Protein AF-A0A662VZ75-F1 (afdb_monomer)

Mean predicted aligned error: 16.81 Å

Radius of gyration: 28.25 Å; Cα contacts (8 Å, |Δi|>4): 473; chains: 1; bounding box: 71×56×82 Å

pLDDT: mean 74.93, std 18.88, range [24.2, 96.19]

Structure (mmCIF, N/CA/C/O backbone):
data_AF-A0A662VZ75-F1
#
_entry.id   AF-A0A662VZ75-F1
#
loop_
_atom_site.group_PDB
_atom_site.id
_atom_site.type_symbol
_atom_site.label_atom_id
_atom_site.label_alt_id
_atom_site.label_comp_id
_atom_site.label_asym_id
_atom_site.label_entity_id
_atom_site.label_seq_id
_atom_site.pdbx_PDB_ins_code
_atom_site.Cartn_x
_atom_site.Cartn_y
_atom_site.Cartn_z
_atom_site.occupancy
_atom_site.B_iso_or_equiv
_atom_site.auth_seq_id
_atom_site.auth_comp_id
_atom_site.auth_asym_id
_atom_site.auth_atom_id
_atom_site.pdbx_PDB_model_num
ATOM 1 N N . MET A 1 1 ? 44.160 2.752 1.889 1.00 27.84 1 MET A N 1
ATOM 2 C CA . MET A 1 1 ? 43.952 3.986 2.675 1.00 27.84 1 MET A CA 1
ATOM 3 C C . MET A 1 1 ? 42.462 4.138 2.905 1.00 27.84 1 MET A C 1
ATOM 5 O O . MET A 1 1 ? 41.702 4.113 1.947 1.00 27.84 1 MET A O 1
ATOM 9 N N . THR A 1 2 ? 42.053 4.098 4.168 1.00 26.00 2 THR A N 1
ATOM 10 C CA . THR A 1 2 ? 40.665 3.981 4.633 1.00 26.00 2 THR A CA 1
ATOM 11 C C . THR A 1 2 ? 39.880 5.283 4.498 1.00 26.00 2 THR A C 1
ATOM 13 O O . THR A 1 2 ? 40.421 6.371 4.646 1.00 26.00 2 THR A O 1
ATOM 16 N N . SER A 1 3 ? 38.581 5.130 4.251 1.00 36.84 3 SER A N 1
ATOM 17 C CA . SER A 1 3 ? 37.554 6.127 3.939 1.00 36.84 3 SER A CA 1
ATOM 18 C C . SER A 1 3 ? 37.202 7.123 5.062 1.00 36.84 3 SER A C 1
ATOM 20 O O . SER A 1 3 ? 36.022 7.410 5.257 1.00 36.84 3 SER A O 1
ATOM 22 N N . TYR A 1 4 ? 38.173 7.616 5.831 1.00 29.53 4 TYR A N 1
ATOM 23 C CA . TYR A 1 4 ? 37.912 8.528 6.954 1.00 29.53 4 TYR A CA 1
ATOM 24 C C . TYR A 1 4 ? 38.164 10.005 6.609 1.00 29.53 4 TYR A C 1
ATOM 26 O O . TYR A 1 4 ? 37.361 10.849 7.002 1.00 29.53 4 TYR A O 1
ATOM 34 N N . ASP A 1 5 ? 39.157 10.318 5.772 1.00 33.12 5 ASP A N 1
ATOM 35 C CA . ASP A 1 5 ? 39.484 11.712 5.415 1.00 33.12 5 ASP A CA 1
ATOM 36 C C . ASP A 1 5 ? 38.418 12.361 4.510 1.00 33.12 5 ASP A C 1
ATOM 38 O O . ASP A 1 5 ? 38.019 13.503 4.728 1.00 33.12 5 ASP A O 1
ATOM 42 N N . ALA A 1 6 ? 37.831 11.592 3.583 1.00 40.81 6 ALA A N 1
ATOM 43 C CA . ALA A 1 6 ? 36.733 12.058 2.723 1.00 40.81 6 ALA A CA 1
ATOM 44 C C . ALA A 1 6 ? 35.430 12.351 3.502 1.00 40.81 6 ALA A C 1
ATOM 46 O O . ALA A 1 6 ? 34.594 13.146 3.070 1.00 40.81 6 ALA A O 1
ATOM 47 N N . LEU A 1 7 ? 35.248 11.720 4.669 1.00 36.12 7 LEU A N 1
ATOM 48 C CA . LEU A 1 7 ? 34.124 11.970 5.578 1.00 36.12 7 LEU A CA 1
ATOM 49 C C . LEU A 1 7 ? 34.374 13.211 6.451 1.00 36.12 7 LEU A C 1
ATOM 51 O O . LEU A 1 7 ? 33.444 13.980 6.698 1.00 36.12 7 LEU A O 1
ATOM 55 N N . PHE A 1 8 ? 35.627 13.461 6.843 1.00 35.97 8 PHE A N 1
ATOM 56 C CA . PHE A 1 8 ? 36.018 14.642 7.620 1.00 35.97 8 PHE A CA 1
ATOM 57 C C . PHE A 1 8 ? 35.907 15.942 6.800 1.00 35.97 8 PHE A C 1
ATOM 59 O O . PHE A 1 8 ? 35.371 16.940 7.286 1.00 35.97 8 PHE A O 1
ATOM 66 N N . GLU A 1 9 ? 36.255 15.905 5.508 1.00 45.62 9 GLU A N 1
ATOM 67 C CA . GLU A 1 9 ? 36.020 17.013 4.562 1.00 45.62 9 GLU A CA 1
ATOM 68 C C . GLU A 1 9 ? 34.526 17.357 4.392 1.00 45.62 9 GLU A C 1
ATOM 70 O O . GLU A 1 9 ? 34.160 18.505 4.112 1.00 45.62 9 GLU A O 1
ATOM 75 N N . THR A 1 10 ? 33.634 16.384 4.628 1.00 53.12 10 THR A N 1
ATOM 76 C CA . THR A 1 10 ? 32.178 16.594 4.563 1.00 53.12 10 THR A CA 1
ATOM 77 C C . THR A 1 10 ? 31.684 17.472 5.721 1.00 53.12 10 THR A C 1
ATOM 79 O O . THR A 1 10 ? 30.725 18.224 5.549 1.00 53.12 10 THR A O 1
ATOM 82 N N . CYS A 1 11 ? 32.347 17.423 6.884 1.00 55.50 11 CYS A N 1
ATOM 83 C CA . CYS A 1 11 ? 32.034 18.265 8.040 1.00 55.50 11 CYS A CA 1
ATOM 84 C C . CYS A 1 11 ? 32.555 19.698 7.872 1.00 55.50 11 CYS A C 1
ATOM 86 O O . CYS A 1 11 ? 31.817 20.634 8.168 1.00 55.50 11 CYS A O 1
ATOM 88 N N . GLU A 1 12 ? 33.759 19.901 7.336 1.00 61.22 12 GLU A N 1
ATOM 89 C CA . GLU A 1 12 ? 34.323 21.247 7.133 1.00 61.22 12 GLU A CA 1
ATOM 90 C C . GLU A 1 12 ? 33.555 22.053 6.076 1.00 61.22 12 GLU A C 1
ATOM 92 O O . GLU A 1 12 ? 33.179 23.205 6.302 1.00 61.22 12 GLU A O 1
ATOM 97 N N . GLY A 1 13 ? 33.200 21.427 4.948 1.00 60.91 13 GLY A N 1
ATOM 98 C CA . GLY A 1 13 ? 32.391 22.081 3.915 1.00 60.91 13 GLY A CA 1
ATOM 99 C C . GLY A 1 13 ? 30.970 22.433 4.372 1.00 60.91 13 GLY A C 1
ATOM 100 O O . GLY A 1 13 ? 30.362 23.365 3.844 1.00 60.91 13 GLY A O 1
ATOM 101 N N . LEU A 1 14 ? 30.446 21.694 5.349 1.00 65.31 14 LEU A N 1
ATOM 102 C CA . LEU A 1 14 ? 29.159 21.945 5.987 1.00 65.31 14 LEU A CA 1
ATOM 103 C C . LEU A 1 14 ? 29.264 23.065 7.026 1.00 65.31 14 LEU A C 1
ATOM 105 O O . LEU A 1 14 ? 28.405 23.942 7.0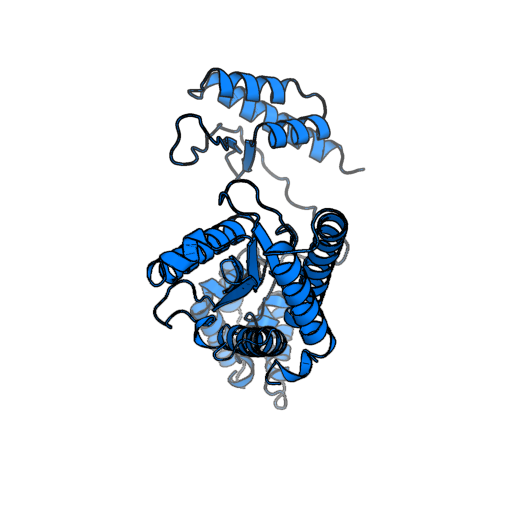65 1.00 65.31 14 LEU A O 1
ATOM 109 N N . LYS A 1 15 ? 30.336 23.069 7.828 1.00 71.56 15 LYS A N 1
ATOM 110 C CA . LYS A 1 15 ? 30.645 24.140 8.781 1.00 71.56 15 LYS A CA 1
ATOM 111 C C . LYS A 1 15 ? 30.848 25.475 8.066 1.00 71.56 15 LYS A C 1
ATOM 113 O O . LYS A 1 15 ? 30.330 26.480 8.532 1.00 71.56 15 LYS A O 1
ATOM 118 N N . ALA A 1 16 ? 31.503 25.488 6.906 1.00 69.31 16 ALA A N 1
ATOM 119 C CA . ALA A 1 16 ? 31.630 26.686 6.077 1.00 69.31 16 ALA A CA 1
ATOM 120 C C . ALA A 1 16 ? 30.265 27.227 5.610 1.00 69.31 16 ALA A C 1
ATOM 122 O O . ALA A 1 16 ? 30.004 28.416 5.742 1.00 69.31 16 ALA A O 1
ATOM 123 N N . ALA A 1 17 ? 29.361 26.356 5.145 1.00 64.94 17 ALA A N 1
ATOM 124 C CA . ALA A 1 17 ? 28.009 26.762 4.750 1.00 64.94 17 ALA A CA 1
ATOM 125 C C . ALA A 1 17 ? 27.164 27.249 5.942 1.00 64.94 17 ALA A C 1
ATOM 127 O O . ALA A 1 17 ? 26.366 28.170 5.811 1.00 64.94 17 ALA A O 1
ATOM 128 N N . LEU A 1 18 ? 27.340 26.649 7.121 1.00 71.31 18 LEU A N 1
ATOM 129 C CA . LEU A 1 18 ? 26.683 27.092 8.351 1.00 71.31 18 LEU A CA 1
ATOM 130 C C . LEU A 1 18 ? 27.223 28.444 8.848 1.00 71.31 18 LEU A C 1
ATOM 132 O O . LEU A 1 18 ? 26.434 29.260 9.317 1.00 71.31 18 LEU A O 1
ATOM 136 N N . LYS A 1 19 ? 28.530 28.704 8.707 1.00 78.75 19 LYS A N 1
ATOM 137 C CA . LYS A 1 19 ? 29.142 30.018 8.979 1.00 78.75 19 LYS A CA 1
ATOM 138 C C . LYS A 1 19 ? 28.627 31.086 8.014 1.00 78.75 19 LYS A C 1
ATOM 140 O O . LYS A 1 19 ? 28.168 32.126 8.470 1.00 78.75 19 LYS A O 1
ATOM 145 N N . ASP A 1 20 ? 28.579 30.781 6.718 1.00 70.94 20 ASP A N 1
ATOM 146 C CA . ASP A 1 20 ? 27.997 31.668 5.701 1.00 70.94 20 ASP A CA 1
ATOM 147 C C . ASP A 1 20 ? 26.536 32.024 6.026 1.00 70.94 20 ASP A C 1
ATOM 149 O O . ASP A 1 20 ? 26.138 33.182 5.952 1.00 70.94 20 ASP A O 1
ATOM 153 N N . LEU A 1 21 ? 25.740 31.057 6.495 1.00 65.25 21 LEU A N 1
ATOM 154 C CA . LEU A 1 21 ? 24.370 31.315 6.947 1.00 65.25 21 LEU A CA 1
ATOM 155 C C . LEU A 1 21 ? 24.299 32.217 8.188 1.00 65.25 21 LEU A C 1
ATOM 157 O O . LEU A 1 21 ? 23.382 33.028 8.283 1.00 65.25 21 LEU A O 1
ATOM 161 N N . LEU A 1 22 ? 25.230 32.098 9.139 1.00 72.75 22 LEU A N 1
ATOM 162 C CA . LEU A 1 22 ? 25.281 32.984 10.310 1.00 72.75 22 LEU A CA 1
ATOM 163 C C . LEU A 1 22 ? 25.617 34.433 9.947 1.00 72.75 22 LEU A C 1
ATOM 165 O O . LEU A 1 22 ? 25.149 35.348 10.636 1.00 72.75 22 LEU A O 1
ATOM 169 N N . GLU A 1 23 ? 26.432 34.616 8.912 1.00 72.38 23 GLU A N 1
ATOM 170 C CA . GLU A 1 23 ? 26.937 35.912 8.456 1.00 72.38 23 GLU A CA 1
ATOM 171 C C . GLU A 1 23 ? 25.973 36.597 7.479 1.00 72.38 23 GLU A C 1
ATOM 173 O O . GLU A 1 23 ? 25.743 37.799 7.595 1.00 72.38 23 GLU A O 1
ATOM 178 N N . ASN A 1 24 ? 25.370 35.837 6.559 1.00 63.44 24 ASN A N 1
ATOM 179 C CA . ASN A 1 24 ? 24.689 36.388 5.384 1.00 63.44 24 ASN A CA 1
ATOM 180 C C . ASN A 1 24 ? 23.174 36.129 5.332 1.00 63.44 24 ASN A C 1
ATOM 182 O O . ASN A 1 24 ? 22.494 36.711 4.484 1.00 63.44 24 ASN A O 1
ATOM 186 N N . ALA A 1 25 ? 22.615 35.279 6.203 1.00 62.94 25 ALA A N 1
ATOM 187 C CA . ALA A 1 25 ? 21.174 35.028 6.243 1.00 62.94 25 ALA A CA 1
ATOM 188 C C . ALA A 1 25 ? 20.475 35.790 7.382 1.00 62.94 25 ALA A C 1
ATOM 190 O O . ALA A 1 25 ? 20.987 35.912 8.496 1.00 62.94 25 ALA A O 1
ATOM 191 N N . ASP A 1 26 ? 19.251 36.249 7.114 1.00 62.91 26 ASP A N 1
ATOM 192 C CA . ASP A 1 26 ? 18.365 36.803 8.138 1.00 62.91 26 ASP A CA 1
ATOM 193 C C . ASP A 1 26 ? 17.798 35.662 9.003 1.00 62.91 26 ASP A C 1
ATOM 195 O O . ASP A 1 26 ? 16.897 34.921 8.594 1.00 62.91 26 ASP A O 1
ATOM 199 N N . LEU A 1 27 ? 18.412 35.462 10.172 1.00 66.06 27 LEU A N 1
ATOM 200 C CA . LEU A 1 27 ? 18.136 34.368 11.103 1.00 66.06 27 LEU A CA 1
ATOM 201 C C . LEU A 1 27 ? 17.511 34.886 12.396 1.00 66.06 27 LEU A C 1
ATOM 203 O O . LEU A 1 27 ? 18.007 35.827 13.019 1.00 66.06 27 LEU A O 1
ATOM 207 N N . THR A 1 28 ? 16.505 34.173 12.904 1.00 70.81 28 THR A N 1
ATOM 208 C CA . THR A 1 28 ? 16.002 34.418 14.260 1.00 70.81 28 THR A CA 1
ATOM 209 C C . THR A 1 28 ? 17.059 34.049 15.308 1.00 70.81 28 THR A C 1
ATOM 211 O O . THR A 1 28 ? 17.906 33.179 15.085 1.00 70.81 28 THR A O 1
ATOM 214 N N . LYS A 1 29 ? 16.973 34.631 16.515 1.00 73.88 29 LYS A N 1
ATOM 215 C CA . LYS A 1 29 ? 17.855 34.272 17.652 1.00 73.88 29 LYS A CA 1
ATOM 216 C C . LYS A 1 29 ? 17.863 32.759 17.936 1.00 73.88 29 LYS A C 1
ATOM 218 O O . LYS A 1 29 ? 18.899 32.188 18.259 1.00 73.88 29 LYS A O 1
ATOM 223 N N . SER A 1 30 ? 16.706 32.112 17.778 1.00 74.56 30 SER A N 1
ATOM 224 C CA . SER A 1 30 ? 16.506 30.662 17.929 1.00 74.56 30 SER A CA 1
ATOM 225 C C . SER A 1 30 ? 17.270 29.861 16.868 1.00 74.56 30 SER A C 1
ATOM 227 O O . SER A 1 30 ? 17.874 28.838 17.185 1.00 74.56 30 SER A O 1
ATOM 229 N N . GLN A 1 31 ? 17.272 30.314 15.612 1.00 67.06 31 GLN A N 1
ATOM 230 C CA . GLN A 1 31 ? 17.989 29.659 14.512 1.00 67.06 31 GLN A CA 1
ATOM 231 C C . GLN A 1 31 ? 19.497 29.858 14.620 1.00 67.06 31 GLN A C 1
ATOM 233 O O . GLN A 1 31 ? 20.234 28.884 14.505 1.00 67.06 31 GLN A O 1
ATOM 238 N N . ARG A 1 32 ? 19.932 31.088 14.913 1.00 77.25 32 ARG A N 1
ATOM 239 C CA . ARG A 1 32 ? 21.337 31.441 15.140 1.00 77.25 32 ARG A CA 1
ATOM 240 C C . ARG A 1 32 ? 21.972 30.523 16.187 1.00 77.25 32 ARG A C 1
ATOM 242 O O . ARG A 1 32 ? 22.912 29.805 15.869 1.00 77.25 32 ARG A O 1
ATOM 249 N N . LYS A 1 33 ? 21.331 30.397 17.354 1.00 81.19 33 LYS A N 1
ATOM 250 C CA . LYS A 1 33 ? 21.780 29.500 18.428 1.00 81.19 33 LYS A CA 1
ATOM 251 C C . LYS A 1 33 ? 21.863 28.026 18.006 1.00 81.19 33 LYS A C 1
ATOM 253 O O . LYS A 1 33 ? 22.797 27.327 18.366 1.00 81.19 33 LYS A O 1
ATOM 258 N N . LYS A 1 34 ? 20.894 27.529 17.229 1.00 80.81 34 LYS A N 1
ATOM 259 C CA . LYS A 1 34 ? 20.901 26.131 16.749 1.00 80.81 34 LYS A CA 1
ATOM 260 C C . LYS A 1 34 ? 22.015 25.863 15.737 1.00 80.81 34 LYS A C 1
ATOM 262 O O . LYS A 1 34 ? 22.476 24.729 15.655 1.00 80.81 34 LYS A O 1
ATOM 267 N N . ILE A 1 35 ? 22.393 26.863 14.939 1.00 76.31 35 ILE A N 1
ATOM 268 C CA . ILE A 1 35 ? 23.528 26.764 14.016 1.00 76.31 35 ILE A CA 1
ATOM 269 C C . ILE A 1 35 ? 24.849 26.832 14.790 1.00 76.31 35 ILE A C 1
ATOM 271 O O . ILE A 1 35 ? 25.728 26.023 14.520 1.00 76.31 35 ILE A O 1
ATOM 275 N N . GLU A 1 36 ? 24.967 27.726 15.773 1.00 83.81 36 GLU A N 1
ATOM 276 C CA . GLU A 1 36 ? 26.133 27.820 16.668 1.00 83.81 36 GLU A CA 1
ATOM 277 C C . GLU A 1 36 ? 26.373 26.490 17.405 1.00 83.81 36 GLU A C 1
ATOM 279 O O . GLU A 1 36 ? 27.443 25.906 17.267 1.00 83.81 36 GLU A O 1
ATOM 284 N N . ASP A 1 37 ? 25.335 25.909 18.021 1.00 81.62 37 ASP A N 1
ATOM 285 C CA . ASP A 1 37 ? 25.404 24.587 18.667 1.00 81.62 37 ASP A CA 1
ATOM 286 C C . ASP A 1 37 ? 25.882 23.466 17.711 1.00 81.62 37 ASP A C 1
ATOM 288 O O . ASP A 1 37 ? 26.474 22.473 18.137 1.00 81.62 37 ASP A O 1
ATOM 292 N N . LEU A 1 38 ? 25.574 23.575 16.410 1.00 76.06 38 LEU A N 1
ATOM 293 C CA . LEU A 1 38 ? 26.025 22.624 15.389 1.00 76.06 38 LEU A CA 1
ATOM 294 C C . LEU A 1 38 ? 27.484 22.862 14.978 1.00 76.06 38 LEU A C 1
ATOM 296 O O . LEU A 1 38 ? 28.193 21.895 14.699 1.00 76.06 38 LEU A O 1
ATOM 300 N N . LEU A 1 39 ? 27.931 24.118 14.928 1.00 80.25 39 LEU A N 1
ATOM 301 C CA . LEU A 1 39 ? 29.316 24.484 14.618 1.00 80.25 39 LEU A CA 1
ATOM 302 C C . LEU A 1 39 ? 30.280 24.078 15.736 1.00 80.25 39 LEU A C 1
ATOM 304 O O . LEU A 1 39 ? 31.363 23.568 15.434 1.00 80.25 39 LEU A O 1
ATOM 308 N N . ASP A 1 40 ? 29.837 24.215 16.986 1.00 81.19 40 ASP A N 1
ATOM 309 C CA . ASP A 1 40 ? 30.569 23.831 18.199 1.00 81.19 40 ASP A CA 1
ATOM 310 C C . ASP A 1 40 ? 30.672 22.310 18.373 1.00 81.19 40 ASP A C 1
ATOM 312 O O . ASP A 1 40 ? 31.368 21.804 19.252 1.00 81.19 40 ASP A O 1
ATOM 316 N N . CYS A 1 41 ? 29.988 21.537 17.524 1.00 75.62 41 CYS A N 1
ATOM 317 C CA . CYS A 1 41 ? 30.099 20.096 17.566 1.00 75.62 41 CYS A CA 1
ATOM 318 C C . CYS A 1 41 ? 31.406 19.618 16.914 1.00 75.62 41 CYS A C 1
ATOM 320 O O . CYS A 1 41 ? 31.640 19.769 15.709 1.00 75.62 41 CYS A O 1
ATOM 322 N N . GLU A 1 42 ? 32.254 18.989 17.725 1.00 70.81 42 GLU A N 1
ATOM 323 C CA . GLU A 1 42 ? 33.560 18.464 17.308 1.00 70.81 42 GLU A CA 1
ATOM 324 C C . GLU A 1 42 ? 33.482 17.057 16.699 1.00 70.81 42 GLU A C 1
ATOM 326 O O . GLU A 1 42 ? 34.435 16.597 16.077 1.00 70.81 42 GLU A O 1
ATOM 331 N N . THR A 1 43 ? 32.346 16.361 16.843 1.00 65.62 43 THR A N 1
ATOM 332 C CA . THR A 1 43 ? 32.192 14.972 16.382 1.00 65.62 43 THR A CA 1
ATOM 333 C C . THR A 1 43 ? 30.994 14.795 15.451 1.00 65.62 43 THR A C 1
ATOM 335 O O . THR A 1 43 ? 29.893 15.282 15.712 1.00 65.62 43 THR A O 1
ATOM 338 N N . GLU A 1 44 ? 31.171 14.025 14.376 1.00 60.91 44 GLU A N 1
ATOM 339 C CA . GLU A 1 44 ? 30.109 13.718 13.407 1.00 60.91 44 GLU A CA 1
ATOM 340 C C . GLU A 1 44 ? 28.858 13.059 14.046 1.00 60.91 44 GLU A C 1
ATOM 342 O O . GLU A 1 44 ? 27.733 13.454 13.712 1.00 60.91 44 GLU A O 1
ATOM 347 N N . PRO A 1 45 ? 28.974 12.099 14.993 1.00 63.88 45 PRO A N 1
ATOM 348 C CA . PRO A 1 45 ? 27.805 11.535 15.671 1.00 63.88 45 PRO A CA 1
ATOM 349 C C . PRO A 1 45 ? 27.064 12.568 16.528 1.00 63.88 45 PRO A C 1
ATOM 351 O O . PRO A 1 45 ? 25.828 12.569 16.554 1.00 63.88 45 PRO A O 1
ATOM 354 N N . GLY A 1 46 ? 27.800 13.465 17.194 1.00 68.25 46 GLY A N 1
ATOM 355 C CA . GLY A 1 46 ? 27.229 14.574 17.953 1.00 68.25 46 GLY A CA 1
ATOM 356 C C . GLY A 1 46 ? 26.473 15.540 17.043 1.00 68.25 46 GLY A C 1
ATOM 357 O O . GLY A 1 46 ? 25.322 15.880 17.323 1.00 68.25 46 GLY A O 1
ATOM 358 N N . PHE A 1 47 ? 27.065 15.870 15.893 1.00 71.06 47 PHE A N 1
ATOM 359 C CA . PHE A 1 47 ? 26.478 16.756 14.896 1.00 71.06 47 PHE A CA 1
ATOM 360 C C . PHE A 1 47 ? 25.161 16.181 14.361 1.00 71.06 47 PHE A C 1
ATOM 362 O O . PHE A 1 47 ? 24.127 16.850 14.358 1.00 71.06 47 PHE A O 1
ATOM 369 N N . LYS A 1 48 ? 25.156 14.897 13.976 1.00 64.06 48 LYS A N 1
ATOM 370 C CA . LYS A 1 48 ? 23.951 14.190 13.505 1.00 64.06 48 LYS A CA 1
ATOM 371 C C . LYS A 1 48 ? 22.857 14.137 14.572 1.00 64.06 48 LYS A C 1
ATOM 373 O O . LYS A 1 48 ? 21.677 14.298 14.252 1.00 64.06 48 LYS A O 1
ATOM 378 N N . SER A 1 49 ? 23.237 13.918 15.829 1.00 67.81 49 SER A N 1
ATOM 379 C CA . SER A 1 49 ? 22.311 13.892 16.965 1.00 67.81 49 SER A CA 1
ATOM 380 C C . SER A 1 49 ? 21.662 15.261 17.202 1.00 67.81 49 SER A C 1
ATOM 382 O O . SER A 1 49 ? 20.437 15.353 17.320 1.00 67.81 49 SER A O 1
ATOM 384 N N . LEU A 1 50 ? 22.456 16.336 17.190 1.00 69.69 50 LEU A N 1
ATOM 385 C CA . LEU A 1 50 ? 21.977 17.712 17.348 1.00 69.69 50 LEU A CA 1
ATOM 386 C C . LEU A 1 50 ? 21.108 18.162 16.171 1.00 69.69 50 LEU A C 1
ATOM 388 O O . LEU A 1 50 ? 20.029 18.713 16.388 1.00 69.69 50 LEU A O 1
ATOM 392 N N . ALA A 1 51 ? 21.499 17.848 14.934 1.00 66.25 51 ALA A N 1
ATOM 393 C CA . ALA A 1 51 ? 20.707 18.163 13.747 1.00 66.25 51 ALA A CA 1
ATOM 394 C C . ALA A 1 51 ? 19.334 17.471 13.795 1.00 66.25 51 ALA A C 1
ATOM 396 O O . ALA A 1 51 ? 18.302 18.096 13.538 1.00 66.25 51 ALA A O 1
ATOM 397 N N . ALA A 1 52 ? 19.292 16.203 14.219 1.00 62.91 52 ALA A N 1
ATOM 398 C CA . ALA A 1 52 ? 18.040 15.483 14.430 1.00 62.91 52 ALA A CA 1
ATOM 399 C C . ALA A 1 52 ? 17.205 16.085 15.576 1.00 62.91 52 ALA A C 1
ATOM 401 O O . ALA A 1 52 ? 15.991 16.242 15.428 1.00 62.91 52 ALA A O 1
ATOM 402 N N . LYS A 1 53 ? 17.840 16.464 16.695 1.00 73.62 53 LYS A N 1
ATOM 403 C CA . LYS A 1 53 ? 17.191 17.121 17.844 1.00 73.62 53 LYS A CA 1
ATOM 404 C C . LYS A 1 53 ? 16.539 18.444 17.441 1.00 73.62 53 LYS A C 1
ATOM 406 O O . LYS A 1 53 ? 15.405 18.711 17.836 1.00 73.62 53 LYS A O 1
ATOM 411 N N . TYR A 1 54 ? 17.220 19.243 16.626 1.00 68.44 54 TYR A N 1
ATOM 412 C CA . TYR A 1 54 ? 16.731 20.536 16.147 1.00 68.44 54 TYR A CA 1
ATOM 413 C C . TYR A 1 54 ? 15.862 20.450 14.898 1.00 68.44 54 TYR A C 1
ATOM 415 O O . TYR A 1 54 ? 15.374 21.476 14.430 1.00 68.44 54 TYR A O 1
ATOM 423 N N . SER A 1 55 ? 15.597 19.233 14.411 1.00 66.44 55 SER A N 1
ATOM 424 C CA . SER A 1 55 ? 14.817 18.998 13.197 1.00 66.44 55 SER A CA 1
ATOM 425 C C . SER A 1 55 ? 15.369 19.815 12.025 1.00 66.44 55 SER A C 1
ATOM 427 O O . SER A 1 55 ? 14.632 20.505 11.332 1.00 66.44 55 SER A O 1
ATOM 429 N N . ILE A 1 56 ? 16.684 19.765 11.833 1.00 62.44 56 ILE A N 1
ATOM 430 C CA . ILE A 1 56 ? 17.389 20.409 10.727 1.00 62.44 56 ILE A CA 1
ATOM 431 C C . ILE A 1 56 ? 17.692 19.325 9.696 1.00 62.44 56 ILE A C 1
ATOM 433 O O . ILE A 1 56 ? 18.306 18.310 10.026 1.00 62.44 56 ILE A O 1
ATOM 437 N N . ALA A 1 57 ? 17.250 19.516 8.452 1.00 55.91 57 ALA A N 1
ATOM 438 C CA . ALA A 1 57 ? 17.730 18.702 7.339 1.00 55.91 57 ALA A CA 1
ATOM 439 C C . ALA A 1 57 ? 18.716 19.502 6.508 1.00 55.91 57 ALA A C 1
ATOM 441 O O . ALA A 1 57 ? 18.518 20.691 6.263 1.00 55.91 57 ALA A O 1
ATOM 442 N N . ILE A 1 58 ? 19.745 18.807 6.046 1.00 58.16 58 ILE A N 1
ATOM 443 C CA . ILE A 1 58 ? 20.758 19.369 5.174 1.00 58.16 58 ILE A CA 1
ATOM 444 C C . ILE A 1 58 ? 20.716 18.573 3.876 1.00 58.16 58 ILE A C 1
ATOM 446 O O . ILE A 1 58 ? 20.807 17.345 3.887 1.00 58.16 58 ILE A O 1
ATOM 450 N N . SER A 1 59 ? 20.514 19.273 2.772 1.00 53.53 59 SER A N 1
ATOM 451 C CA . SER A 1 59 ? 20.627 18.742 1.416 1.00 53.53 59 SER A CA 1
ATOM 452 C C . SER A 1 59 ? 21.632 19.578 0.641 1.00 53.53 59 SER A C 1
ATOM 454 O O . SER A 1 59 ? 22.014 20.654 1.081 1.00 53.53 59 SER A O 1
ATOM 456 N N . TYR A 1 60 ? 22.091 19.092 -0.498 1.00 53.41 60 TYR A N 1
ATOM 457 C CA . TYR A 1 60 ? 23.074 19.787 -1.318 1.00 53.41 60 TYR A CA 1
ATOM 458 C C . TYR A 1 60 ? 22.842 19.443 -2.787 1.00 53.41 60 TYR A C 1
ATOM 460 O O . TYR A 1 60 ? 22.305 18.374 -3.091 1.00 53.41 60 TYR A O 1
ATOM 468 N N . ASP A 1 61 ? 23.226 20.351 -3.674 1.00 48.84 61 ASP A N 1
ATOM 469 C CA . ASP A 1 61 ? 23.405 20.085 -5.101 1.00 48.84 61 ASP A CA 1
ATOM 470 C C . ASP A 1 61 ? 24.855 20.392 -5.511 1.00 48.84 61 ASP A C 1
ATOM 472 O O . ASP A 1 61 ? 25.724 20.549 -4.651 1.00 48.84 61 ASP A O 1
ATOM 476 N N . GLU A 1 62 ? 25.138 20.427 -6.814 1.00 40.88 62 GLU A N 1
ATOM 477 C CA . GLU A 1 62 ? 26.488 20.677 -7.338 1.00 40.88 62 GLU A CA 1
ATOM 478 C C . GLU A 1 62 ? 27.076 22.027 -6.894 1.00 40.88 62 GLU A C 1
ATOM 480 O O . GLU A 1 62 ? 28.296 22.169 -6.850 1.00 40.88 62 GLU A O 1
ATOM 485 N N . ASN A 1 63 ? 26.230 22.997 -6.531 1.00 42.09 63 ASN A N 1
ATOM 486 C CA . ASN A 1 63 ? 26.626 24.385 -6.298 1.00 42.09 63 ASN A CA 1
ATOM 487 C C . ASN A 1 63 ? 26.234 24.919 -4.909 1.00 42.09 63 ASN A C 1
ATOM 489 O O . ASN A 1 63 ? 26.777 25.930 -4.468 1.00 42.09 63 ASN A O 1
ATOM 493 N N . ASN A 1 64 ? 25.307 24.264 -4.208 1.00 45.94 64 ASN A N 1
ATOM 494 C CA . ASN A 1 64 ? 24.657 24.804 -3.019 1.00 45.94 64 ASN A CA 1
ATOM 495 C C . ASN A 1 64 ? 24.549 23.773 -1.897 1.00 45.94 64 ASN A C 1
ATOM 497 O O . ASN A 1 64 ? 24.282 22.591 -2.118 1.00 45.94 64 ASN A O 1
ATOM 501 N N . VAL A 1 65 ? 24.656 24.259 -0.660 1.00 50.91 65 VAL A N 1
ATOM 502 C CA . VAL A 1 65 ? 24.213 23.538 0.536 1.00 50.91 65 VAL A CA 1
ATOM 503 C C . VAL A 1 65 ? 22.917 24.186 1.012 1.00 50.91 65 VAL A C 1
ATOM 505 O O . VAL A 1 65 ? 22.851 25.386 1.260 1.00 50.91 65 VAL A O 1
ATOM 508 N N . TYR A 1 66 ? 21.882 23.370 1.145 1.00 53.94 66 TYR A N 1
ATOM 509 C CA . TYR A 1 66 ? 20.559 23.755 1.603 1.00 53.94 66 TYR A CA 1
ATOM 510 C C . TYR A 1 66 ? 20.368 23.308 3.044 1.00 53.94 66 TYR A C 1
ATOM 512 O O . TYR A 1 66 ? 20.291 22.110 3.330 1.00 53.94 66 TYR A O 1
ATOM 520 N N . VAL A 1 67 ? 20.209 24.269 3.947 1.00 55.38 67 VAL A N 1
ATOM 521 C CA . VAL A 1 67 ? 19.857 23.996 5.342 1.00 55.38 67 VAL A CA 1
ATOM 522 C C . VAL A 1 67 ? 18.382 24.324 5.538 1.00 55.38 67 VAL A C 1
ATOM 524 O O . VAL A 1 67 ? 17.925 25.434 5.265 1.00 55.38 67 VAL A O 1
ATOM 527 N N . THR A 1 68 ? 17.609 23.328 5.968 1.00 56.59 68 THR A N 1
ATOM 528 C CA . THR A 1 68 ? 16.157 23.431 6.144 1.00 56.59 68 THR A CA 1
ATOM 529 C C . THR A 1 68 ? 15.788 23.178 7.598 1.00 56.59 68 THR A C 1
ATOM 531 O O . THR A 1 68 ? 15.987 22.077 8.115 1.00 56.59 68 THR A O 1
ATOM 534 N N . PHE A 1 69 ? 15.196 24.180 8.245 1.00 57.09 69 PHE A N 1
ATOM 535 C CA . PHE A 1 69 ? 14.662 24.070 9.601 1.00 57.09 69 PHE A CA 1
ATOM 536 C C . PHE A 1 69 ? 13.217 23.567 9.563 1.00 57.09 69 PHE A C 1
ATOM 538 O O . PHE A 1 69 ? 12.362 24.158 8.903 1.00 57.09 69 PHE A O 1
ATOM 545 N N . TYR A 1 70 ? 12.916 22.503 10.304 1.00 53.97 70 TYR A N 1
ATOM 546 C CA . TYR A 1 70 ? 11.558 21.988 10.461 1.00 53.97 70 TYR A CA 1
ATOM 547 C C . TYR A 1 70 ? 11.023 22.385 11.839 1.00 53.97 70 TYR A C 1
ATOM 549 O O . TYR A 1 70 ? 11.222 21.693 12.836 1.00 53.97 70 TYR A O 1
ATOM 557 N N . GLY A 1 71 ? 10.338 23.526 11.899 1.00 49.31 71 GLY A N 1
ATOM 558 C CA . GLY A 1 71 ? 9.658 24.002 13.102 1.00 49.31 71 GLY A CA 1
ATOM 559 C C . GLY A 1 71 ? 8.210 23.520 13.180 1.00 49.31 71 GLY A C 1
ATOM 560 O O . GLY A 1 71 ? 7.512 23.451 12.172 1.00 49.31 71 GLY A O 1
ATOM 561 N N . LYS A 1 72 ? 7.741 23.210 14.394 1.00 42.03 72 LYS A N 1
ATOM 562 C CA . LYS A 1 72 ? 6.321 22.952 14.680 1.00 42.03 72 LYS A CA 1
ATOM 563 C C . LYS A 1 72 ? 5.563 24.180 15.199 1.00 42.03 72 LYS A C 1
ATOM 565 O O . LYS A 1 72 ? 4.370 24.023 15.395 1.00 42.03 72 LYS A O 1
ATOM 570 N N . ASN A 1 73 ? 6.216 25.329 15.445 1.00 37.72 73 ASN A N 1
ATOM 571 C CA . ASN A 1 73 ? 5.590 26.510 16.073 1.00 37.72 73 ASN A CA 1
ATOM 572 C C . ASN A 1 73 ? 6.347 27.860 15.923 1.00 37.72 73 ASN A C 1
ATOM 574 O O . ASN A 1 73 ? 6.067 28.774 16.686 1.00 37.72 73 ASN A O 1
ATOM 578 N N . GLU A 1 74 ? 7.270 28.044 14.973 1.00 35.97 74 GLU A N 1
ATOM 579 C CA . GLU A 1 74 ? 7.901 29.366 14.749 1.00 35.97 74 GLU A CA 1
ATOM 580 C C . GLU A 1 74 ? 7.786 29.759 13.261 1.00 35.97 74 GLU A C 1
ATOM 582 O O . GLU A 1 74 ? 8.432 29.168 12.397 1.00 35.97 74 GLU A O 1
ATOM 587 N N . GLU A 1 75 ? 6.853 30.682 12.997 1.00 38.34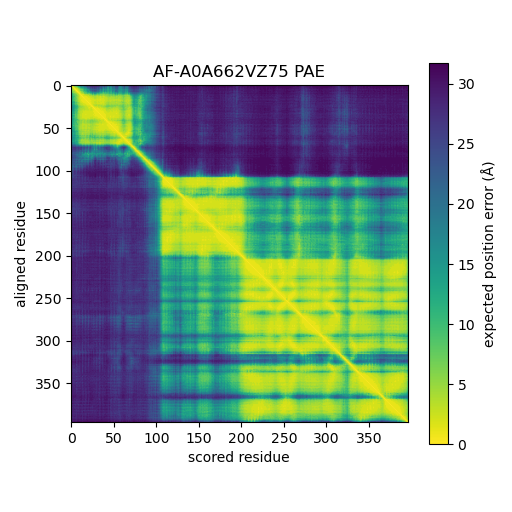 75 GLU A N 1
ATOM 588 C CA . GLU A 1 75 ? 6.745 31.647 11.880 1.00 38.34 75 GLU A CA 1
ATOM 589 C C . GLU A 1 75 ? 6.936 31.220 10.415 1.00 38.34 75 GLU A C 1
ATOM 591 O O . GLU A 1 75 ? 7.191 32.069 9.565 1.00 38.34 75 GLU A O 1
ATOM 596 N N . PHE A 1 76 ? 6.708 29.960 10.039 1.00 34.84 76 PHE A N 1
ATOM 597 C CA . PHE A 1 76 ? 6.585 29.635 8.613 1.00 34.84 76 PHE A CA 1
ATOM 598 C C . PHE A 1 76 ? 5.476 28.628 8.300 1.00 34.84 76 PHE A C 1
ATOM 600 O O . PHE A 1 76 ? 5.533 27.460 8.681 1.00 34.84 76 PHE A O 1
ATOM 607 N N . GLU A 1 77 ? 4.496 29.061 7.500 1.00 31.86 77 GLU A N 1
ATOM 608 C CA . GLU A 1 77 ? 3.492 28.187 6.873 1.00 31.86 77 GLU A CA 1
ATOM 609 C C . GLU A 1 77 ? 4.080 27.290 5.757 1.00 31.86 77 GLU A C 1
ATOM 611 O O . GLU A 1 77 ? 3.403 26.379 5.273 1.00 31.86 77 GLU A O 1
ATOM 616 N N . LYS A 1 78 ? 5.347 27.492 5.351 1.00 30.33 78 LYS A N 1
ATOM 617 C CA . LYS A 1 78 ? 6.068 26.678 4.350 1.00 30.33 78 LYS A CA 1
ATOM 618 C C . LYS A 1 78 ? 7.573 26.590 4.661 1.00 30.33 78 LYS A C 1
ATOM 620 O O . LYS A 1 78 ? 8.141 27.583 5.099 1.00 30.33 78 LYS A O 1
ATOM 625 N N . PRO A 1 79 ? 8.251 25.456 4.396 1.00 34.94 79 PRO A N 1
ATOM 626 C CA . PRO A 1 79 ? 9.696 25.341 4.606 1.00 34.94 79 PRO A CA 1
ATOM 627 C C . PRO A 1 79 ? 10.457 26.366 3.746 1.00 34.94 79 PRO A C 1
ATOM 629 O O . PRO A 1 79 ? 10.344 26.336 2.522 1.00 34.94 79 PRO A O 1
ATOM 632 N N . LYS A 1 80 ? 11.227 27.263 4.379 1.00 38.03 80 LYS A N 1
ATOM 633 C CA . LYS A 1 80 ? 12.233 28.097 3.705 1.00 38.03 80 LYS A CA 1
ATOM 634 C C . LYS A 1 80 ? 13.574 27.364 3.739 1.00 38.03 80 LYS A C 1
ATOM 636 O O . LYS A 1 80 ? 14.094 27.072 4.814 1.00 38.03 80 LYS A O 1
ATOM 641 N N . SER A 1 81 ? 14.114 27.059 2.565 1.00 41.69 81 SER A N 1
ATOM 642 C CA . SER A 1 81 ? 15.506 26.638 2.409 1.00 41.69 81 SER A CA 1
ATOM 643 C C . SER A 1 81 ? 16.371 27.892 2.393 1.00 41.69 81 SER A C 1
ATOM 645 O O . SER A 1 81 ? 16.153 28.768 1.560 1.00 41.69 81 SER A O 1
ATOM 647 N N . LEU A 1 82 ? 17.315 27.997 3.324 1.00 45.69 82 LEU A N 1
ATOM 648 C CA . LEU A 1 82 ? 18.320 29.054 3.286 1.00 45.69 82 LEU A CA 1
ATOM 649 C C . LEU A 1 82 ? 19.489 28.574 2.417 1.00 45.69 82 LEU A C 1
ATOM 651 O O . LEU A 1 82 ? 19.907 27.418 2.534 1.00 45.69 82 LEU A O 1
ATOM 655 N N . ILE A 1 83 ? 19.950 29.438 1.512 1.00 41.56 83 ILE A N 1
ATOM 656 C CA . ILE A 1 83 ? 20.993 29.143 0.523 1.00 41.56 83 ILE A CA 1
ATOM 657 C C . ILE A 1 83 ? 22.285 29.790 1.012 1.00 41.56 83 ILE A C 1
ATOM 659 O O . ILE A 1 83 ? 22.331 31.012 1.121 1.00 41.56 83 ILE A O 1
ATOM 663 N N . GLY A 1 84 ? 23.310 28.983 1.289 1.00 38.84 84 GLY A N 1
ATOM 664 C CA . GLY A 1 84 ? 24.677 29.483 1.443 1.00 38.84 84 GLY A CA 1
ATOM 665 C C . GLY A 1 84 ? 25.458 29.345 0.133 1.00 38.84 84 GLY A C 1
ATOM 666 O O . GLY A 1 84 ? 25.288 28.343 -0.570 1.00 38.84 84 GLY A O 1
ATOM 667 N N . LYS A 1 85 ? 26.297 30.327 -0.226 1.00 33.22 85 LYS A N 1
ATOM 668 C CA . LYS A 1 85 ? 27.162 30.245 -1.424 1.00 33.22 85 LYS A CA 1
ATOM 669 C C . LYS A 1 85 ? 28.370 29.351 -1.130 1.00 33.22 85 LYS A C 1
ATOM 671 O O . LYS A 1 85 ? 29.021 29.523 -0.104 1.00 33.22 85 LYS A O 1
ATOM 676 N N . LYS A 1 86 ? 28.735 28.441 -2.046 1.00 38.31 86 LYS A N 1
ATOM 677 C CA . LYS A 1 86 ? 29.975 27.651 -1.931 1.00 38.31 86 LYS A CA 1
ATOM 678 C C . LYS A 1 86 ? 30.997 27.975 -3.027 1.00 38.31 86 LYS A C 1
ATOM 680 O O . LYS A 1 86 ? 30.662 28.148 -4.194 1.00 38.31 86 LYS A O 1
ATOM 685 N N . VAL A 1 87 ? 32.257 28.029 -2.595 1.00 30.58 87 VAL A N 1
ATOM 686 C CA . VAL A 1 87 ? 33.505 28.075 -3.380 1.00 30.58 87 VAL A CA 1
ATOM 687 C C . VAL A 1 87 ? 33.612 26.817 -4.270 1.00 30.58 87 VAL A C 1
ATOM 689 O O . VAL A 1 87 ? 33.183 25.744 -3.835 1.00 30.58 87 VAL A O 1
ATOM 692 N N . PRO A 1 88 ? 34.157 26.907 -5.503 1.00 28.83 88 PRO A N 1
ATOM 693 C CA . PRO A 1 88 ? 34.076 25.829 -6.486 1.00 28.83 88 PRO A CA 1
ATOM 694 C C . PRO A 1 88 ? 34.951 24.633 -6.101 1.00 28.83 88 PRO A C 1
ATOM 696 O O . PRO A 1 88 ? 36.159 24.773 -5.914 1.00 28.83 88 PRO A O 1
ATOM 699 N N . TRP A 1 89 ? 34.357 23.437 -6.054 1.00 27.66 89 TRP A N 1
ATOM 700 C CA . TRP A 1 89 ? 35.087 22.181 -5.870 1.00 27.66 89 TRP A CA 1
ATOM 701 C C . TRP A 1 89 ? 34.754 21.175 -6.975 1.00 27.66 89 TRP A C 1
ATOM 703 O O . TRP A 1 89 ? 33.608 20.783 -7.180 1.00 27.66 89 TRP A O 1
ATOM 713 N N . LYS A 1 90 ? 35.802 20.779 -7.705 1.00 29.83 90 LYS A N 1
ATOM 714 C CA . LYS A 1 90 ? 35.815 19.757 -8.757 1.00 29.83 90 LYS A CA 1
ATOM 715 C C . LYS A 1 90 ? 36.167 18.402 -8.134 1.00 29.83 90 LYS A C 1
ATOM 717 O O . LYS A 1 90 ? 37.160 18.313 -7.427 1.00 29.83 90 LYS A O 1
ATOM 722 N N . ARG A 1 91 ? 35.434 17.361 -8.560 1.00 31.78 91 ARG A N 1
ATOM 723 C CA . ARG A 1 91 ? 35.659 15.910 -8.351 1.00 31.78 91 ARG A CA 1
ATOM 724 C C . ARG A 1 91 ? 35.512 15.413 -6.911 1.00 31.78 91 ARG A C 1
ATOM 726 O O . ARG A 1 91 ? 36.468 15.511 -6.178 1.00 31.78 91 ARG A O 1
ATOM 733 N N . PHE A 1 92 ? 34.401 14.744 -6.585 1.00 26.50 92 PHE A N 1
ATOM 734 C CA . PHE A 1 92 ? 34.361 13.637 -5.605 1.00 26.50 92 PHE A CA 1
ATOM 735 C C . PHE A 1 92 ? 32.991 12.929 -5.634 1.00 26.50 92 PHE A C 1
ATOM 737 O O . PHE A 1 92 ? 32.197 13.056 -4.718 1.00 26.50 92 PHE A O 1
ATOM 744 N N . PHE A 1 93 ? 32.690 12.167 -6.694 1.00 25.61 93 PHE A N 1
ATOM 745 C CA . PHE A 1 93 ? 31.674 11.102 -6.622 1.00 25.61 93 PHE A CA 1
ATOM 746 C C . PHE A 1 93 ? 32.059 9.926 -7.522 1.00 25.61 93 PHE A C 1
ATOM 748 O O . PHE A 1 93 ? 31.567 9.744 -8.632 1.00 25.61 93 PHE A O 1
ATOM 755 N N . GLN A 1 94 ? 32.952 9.099 -6.991 1.00 27.77 94 GLN A N 1
ATOM 756 C CA . GLN A 1 94 ? 33.077 7.690 -7.332 1.00 27.77 94 GLN A CA 1
ATOM 757 C C . GLN A 1 94 ? 33.479 6.996 -6.026 1.00 27.77 94 GLN A C 1
ATOM 759 O O . GLN A 1 94 ? 34.639 7.072 -5.660 1.00 27.77 94 GLN A O 1
ATOM 764 N N . GLN A 1 95 ? 32.501 6.456 -5.280 1.00 28.42 95 GLN A N 1
ATOM 765 C CA . GLN A 1 95 ? 32.620 5.388 -4.257 1.00 28.42 95 GLN A CA 1
ATOM 766 C C . GLN A 1 95 ? 31.492 5.459 -3.206 1.00 28.42 95 GLN A C 1
ATOM 768 O O . GLN A 1 95 ? 31.654 5.884 -2.071 1.00 28.42 95 GLN A O 1
ATOM 773 N N . SER A 1 96 ? 30.313 4.968 -3.581 1.00 24.20 96 SER A N 1
ATOM 774 C CA . SER A 1 96 ? 29.500 4.101 -2.698 1.00 24.20 96 SER A CA 1
ATOM 775 C C . SER A 1 96 ? 28.792 2.993 -3.495 1.00 24.20 96 SER A C 1
ATOM 777 O O . SER A 1 96 ? 27.863 2.335 -3.033 1.00 24.20 96 SER A O 1
ATOM 779 N N . SER A 1 97 ? 29.293 2.738 -4.704 1.00 30.02 97 SER A N 1
ATOM 780 C CA . SER A 1 97 ? 28.881 1.655 -5.585 1.00 30.02 97 SER A CA 1
ATOM 781 C C . SER A 1 97 ? 30.128 0.993 -6.163 1.00 30.02 97 SER A C 1
ATOM 783 O O . SER A 1 97 ? 30.390 1.116 -7.353 1.00 30.02 97 SER A O 1
ATOM 785 N N . GLN A 1 98 ? 30.943 0.356 -5.323 1.00 30.75 98 GLN A N 1
ATOM 786 C CA . GLN A 1 98 ? 31.988 -0.552 -5.796 1.00 30.75 98 GLN A CA 1
ATOM 787 C C . GLN A 1 98 ? 32.337 -1.580 -4.720 1.00 30.75 98 GLN A C 1
ATOM 789 O O . GLN A 1 98 ? 33.141 -1.326 -3.841 1.00 30.75 98 GLN A O 1
ATOM 794 N N . GLU A 1 99 ? 31.688 -2.735 -4.823 1.00 28.41 99 GLU A N 1
ATOM 795 C CA . GLU A 1 99 ? 32.268 -4.080 -4.743 1.00 28.41 99 GLU A CA 1
ATOM 796 C C . GLU A 1 99 ? 31.218 -4.976 -5.430 1.00 28.41 99 GLU A C 1
ATOM 798 O O . GLU A 1 99 ? 30.088 -5.049 -4.965 1.00 28.41 99 GLU A O 1
ATOM 803 N N . ARG A 1 100 ? 31.405 -5.613 -6.586 1.00 30.33 100 ARG A N 1
ATOM 804 C CA . ARG A 1 100 ? 32.545 -5.845 -7.475 1.00 30.33 100 ARG A CA 1
ATOM 805 C C . ARG A 1 100 ? 32.009 -5.934 -8.907 1.00 30.33 100 ARG A C 1
ATOM 807 O O . ARG A 1 100 ? 30.863 -6.326 -9.115 1.00 30.33 100 ARG A O 1
ATOM 814 N N . GLY A 1 101 ? 32.867 -5.618 -9.867 1.00 24.47 101 GLY A N 1
ATOM 815 C CA . GLY A 1 101 ? 32.608 -5.791 -11.293 1.00 24.47 101 GLY A CA 1
ATOM 816 C C . GLY A 1 101 ? 33.078 -4.577 -12.075 1.00 24.47 101 GLY A C 1
ATOM 817 O O . GLY A 1 101 ? 32.280 -3.709 -12.413 1.00 24.47 101 GLY A O 1
ATOM 818 N N . CYS A 1 102 ? 34.385 -4.497 -12.321 1.00 31.84 102 CYS A N 1
ATOM 8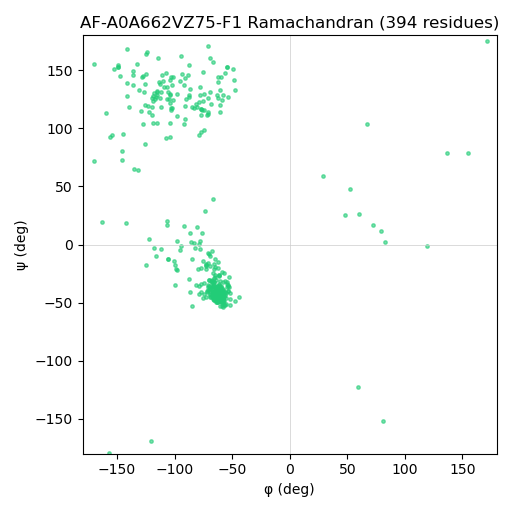19 C CA . CYS A 1 102 ? 34.954 -3.596 -13.315 1.00 31.84 102 CYS A CA 1
ATOM 820 C C . CYS A 1 102 ? 34.184 -3.712 -14.636 1.00 31.84 102 CYS A C 1
ATOM 822 O O . CYS A 1 102 ? 33.961 -4.823 -15.108 1.00 31.84 102 CYS A O 1
ATOM 824 N N . THR A 1 103 ? 33.808 -2.591 -15.250 1.00 30.44 103 THR A N 1
ATOM 825 C CA . THR A 1 103 ? 33.800 -2.421 -16.715 1.00 30.44 103 THR A CA 1
ATOM 826 C C . THR A 1 103 ? 33.564 -0.944 -17.091 1.00 30.44 103 THR A C 1
ATOM 828 O O . THR A 1 103 ? 33.038 -0.180 -16.279 1.00 30.44 103 THR A O 1
ATOM 831 N N . PRO A 1 104 ? 34.018 -0.519 -18.285 1.00 35.25 104 PRO A N 1
ATOM 832 C CA . PRO A 1 104 ? 34.403 0.852 -18.613 1.00 35.25 104 PRO A CA 1
ATOM 833 C C . PRO A 1 104 ? 33.275 1.681 -19.249 1.00 35.25 104 PRO A C 1
ATOM 835 O O . PRO A 1 104 ? 32.288 1.130 -19.731 1.00 35.25 104 PRO A O 1
ATOM 838 N N . SER A 1 105 ? 33.460 3.010 -19.210 1.00 36.78 105 SER A N 1
ATOM 839 C CA . SER A 1 105 ? 32.909 4.044 -20.114 1.00 36.78 105 SER A CA 1
ATOM 840 C C . SER A 1 105 ? 31.548 3.767 -20.780 1.00 36.78 105 SER A C 1
ATOM 842 O O . SER A 1 105 ? 31.439 3.789 -22.001 1.00 36.78 105 SER A O 1
ATOM 844 N N . GLY A 1 106 ? 30.497 3.544 -19.987 1.00 42.09 106 GLY A N 1
ATOM 845 C CA . GLY A 1 106 ? 29.109 3.603 -20.461 1.00 42.09 106 GLY A CA 1
ATOM 846 C C . GLY A 1 106 ? 28.549 5.023 -20.342 1.00 42.09 106 GLY A C 1
ATOM 847 O O . GLY A 1 106 ? 28.903 5.740 -19.403 1.00 42.09 106 GLY A O 1
ATOM 848 N N . SER A 1 107 ? 27.691 5.420 -21.284 1.00 53.50 107 SER A N 1
ATOM 849 C CA . SER A 1 107 ? 27.060 6.744 -21.347 1.00 53.50 107 SER A CA 1
ATOM 850 C C . SER A 1 107 ? 26.449 7.186 -20.004 1.00 53.50 107 SER A C 1
ATOM 852 O O . SER A 1 107 ? 25.931 6.363 -19.234 1.00 53.50 107 SER A O 1
ATOM 854 N N . ARG A 1 108 ? 26.570 8.483 -19.671 1.00 65.00 108 ARG A N 1
ATOM 855 C CA . ARG A 1 108 ? 26.187 9.006 -18.346 1.00 65.00 108 ARG A CA 1
ATOM 856 C C . ARG A 1 108 ? 24.711 9.397 -18.281 1.00 65.00 108 ARG A C 1
ATOM 858 O O . ARG A 1 108 ? 24.132 9.267 -17.204 1.00 65.00 108 ARG A O 1
ATOM 865 N N . SER A 1 109 ? 24.109 9.811 -19.396 1.00 85.38 109 SER A N 1
ATOM 866 C CA . SER A 1 109 ? 22.693 10.188 -19.482 1.00 85.38 109 SER A CA 1
ATOM 867 C C . SER A 1 109 ? 21.877 9.239 -20.378 1.00 85.38 109 SER A C 1
ATOM 869 O O . SER A 1 109 ? 22.428 8.493 -21.189 1.00 85.38 109 SER A O 1
ATOM 871 N N . PHE A 1 110 ? 20.549 9.229 -20.213 1.00 87.69 110 PHE A N 1
ATOM 872 C CA . PHE A 1 110 ? 19.657 8.464 -21.094 1.00 87.69 110 PHE A CA 1
ATOM 873 C C . PHE A 1 110 ? 19.626 9.029 -22.521 1.00 87.69 110 PHE A C 1
ATOM 875 O O . PHE A 1 110 ? 19.511 8.269 -23.476 1.00 87.69 110 PHE A O 1
ATOM 882 N N . ASP A 1 111 ? 19.790 10.343 -22.672 1.00 88.62 111 ASP A N 1
ATOM 883 C CA . ASP A 1 111 ? 19.855 10.979 -23.988 1.00 88.62 111 ASP A CA 1
ATOM 884 C C . ASP A 1 111 ? 21.168 10.629 -24.703 1.00 88.62 111 ASP A C 1
ATOM 886 O O . ASP A 1 111 ? 21.156 10.370 -25.901 1.00 88.62 111 ASP A O 1
ATOM 890 N N . ASP A 1 112 ? 22.278 10.495 -23.965 1.00 89.44 112 ASP A N 1
ATOM 891 C CA . ASP A 1 112 ? 23.550 10.013 -24.519 1.00 89.44 112 ASP A CA 1
ATOM 892 C C . ASP A 1 112 ? 23.407 8.580 -25.054 1.00 89.44 112 ASP A C 1
ATOM 894 O O . ASP A 1 112 ? 24.023 8.226 -26.053 1.00 89.44 112 ASP A O 1
ATOM 898 N N . LEU A 1 113 ? 22.618 7.733 -24.377 1.00 91.38 113 LEU A N 1
ATOM 899 C CA . LEU A 1 113 ? 22.327 6.381 -24.856 1.00 91.38 113 LEU A CA 1
ATOM 900 C C . LEU A 1 113 ? 21.536 6.424 -26.170 1.00 91.38 113 LEU A C 1
ATOM 902 O O . LEU A 1 113 ? 21.863 5.674 -27.083 1.00 91.38 113 LEU A O 1
ATOM 906 N N . ILE A 1 114 ? 20.518 7.285 -26.272 1.00 92.50 114 ILE A N 1
ATOM 907 C CA . ILE A 1 114 ? 19.742 7.445 -27.511 1.00 92.50 114 ILE A CA 1
ATOM 908 C C . ILE A 1 114 ? 20.651 7.937 -28.640 1.00 92.50 114 ILE A C 1
ATOM 910 O O . ILE A 1 114 ? 20.662 7.325 -29.700 1.00 92.50 114 ILE A O 1
ATOM 914 N N . ALA A 1 115 ? 21.477 8.955 -28.391 1.00 91.69 115 ALA A N 1
ATOM 915 C CA . ALA A 1 115 ? 22.419 9.474 -29.381 1.00 91.69 115 ALA A CA 1
ATOM 916 C C . ALA A 1 115 ? 23.449 8.417 -29.820 1.00 91.69 115 ALA A C 1
ATOM 918 O O . ALA A 1 115 ? 23.806 8.339 -30.992 1.00 91.69 115 ALA A O 1
ATOM 919 N N . GLN A 1 116 ? 23.912 7.568 -28.895 1.00 91.94 116 GLN A N 1
ATOM 920 C CA . GLN A 1 116 ? 24.778 6.437 -29.231 1.00 91.94 116 GLN A CA 1
ATOM 921 C C . GLN A 1 116 ? 24.077 5.425 -30.135 1.00 91.94 116 GLN A C 1
ATOM 923 O O . GLN A 1 116 ? 24.707 4.941 -31.066 1.00 91.94 116 GLN A O 1
ATOM 928 N N . LEU A 1 117 ? 22.803 5.117 -29.874 1.00 92.00 117 LEU A N 1
ATOM 929 C CA . LEU A 1 117 ? 22.008 4.210 -30.705 1.00 92.00 117 LEU A CA 1
ATOM 930 C C . LEU A 1 117 ? 21.743 4.795 -32.098 1.00 92.00 117 LEU A C 1
ATOM 932 O O . LEU A 1 117 ? 21.856 4.073 -33.079 1.00 92.00 117 LEU A O 1
ATOM 936 N N . GLU A 1 118 ? 21.452 6.093 -32.192 1.00 92.12 118 GLU A N 1
ATOM 937 C CA . GLU A 1 118 ? 21.261 6.805 -33.466 1.00 92.12 118 GLU A CA 1
ATOM 938 C C . GLU A 1 118 ? 22.537 6.855 -34.317 1.00 92.12 118 GLU A C 1
ATOM 940 O O . GLU A 1 118 ? 22.462 6.903 -35.541 1.00 92.12 118 GLU A O 1
ATOM 945 N N . ALA A 1 119 ? 23.710 6.826 -33.681 1.00 90.94 119 ALA A N 1
ATOM 946 C CA . ALA A 1 119 ? 25.004 6.813 -34.358 1.00 90.94 119 ALA A CA 1
ATOM 947 C C . ALA A 1 119 ? 25.442 5.412 -34.834 1.00 90.94 119 ALA A C 1
ATOM 949 O O . ALA A 1 119 ? 26.508 5.278 -35.439 1.00 90.94 119 ALA A O 1
ATOM 950 N N . VAL A 1 120 ? 24.671 4.358 -34.543 1.00 90.12 120 VAL A N 1
ATOM 951 C CA . VAL A 1 120 ? 24.986 2.995 -34.987 1.00 90.12 120 VAL A CA 1
ATOM 952 C C . VAL A 1 120 ? 24.665 2.847 -36.466 1.00 90.12 120 VAL A C 1
ATOM 954 O O . VAL A 1 120 ? 23.520 2.997 -36.871 1.00 90.12 120 VAL A O 1
ATOM 957 N N . ASP A 1 121 ? 25.660 2.444 -37.255 1.00 85.38 121 ASP A N 1
ATOM 958 C CA . ASP A 1 121 ? 25.432 1.988 -38.626 1.00 85.38 121 ASP A CA 1
ATOM 959 C C . ASP A 1 121 ? 24.726 0.614 -38.627 1.00 85.38 121 ASP A C 1
ATOM 961 O O . ASP A 1 121 ? 25.333 -0.384 -38.211 1.00 85.38 121 ASP A O 1
ATOM 965 N N . PRO A 1 122 ? 23.465 0.515 -39.077 1.00 80.50 122 PRO A N 1
ATOM 966 C CA . PRO A 1 122 ? 22.697 -0.720 -38.994 1.00 80.50 122 PRO A CA 1
ATOM 967 C C . PRO A 1 122 ? 23.184 -1.819 -39.950 1.00 80.50 122 PRO A C 1
ATOM 969 O O . PRO A 1 122 ? 22.843 -2.981 -39.741 1.00 80.50 122 PRO A O 1
ATOM 972 N N . THR A 1 123 ? 23.996 -1.497 -40.964 1.00 76.69 123 THR A N 1
ATOM 973 C CA . THR A 1 123 ? 24.379 -2.435 -42.041 1.00 76.69 123 THR A CA 1
ATOM 974 C C . THR A 1 123 ? 25.211 -3.634 -41.580 1.00 76.69 123 THR A C 1
ATOM 976 O O . THR A 1 123 ? 25.250 -4.649 -42.264 1.00 76.69 123 THR A O 1
ATOM 979 N N . GLY A 1 124 ? 25.841 -3.551 -40.407 1.00 70.50 124 GLY A N 1
ATOM 980 C CA . GLY A 1 124 ? 26.592 -4.661 -39.806 1.00 70.50 124 GLY A CA 1
ATOM 981 C C . GLY A 1 124 ? 25.902 -5.318 -38.606 1.00 70.50 124 GLY A C 1
ATOM 982 O O . GLY A 1 124 ? 26.595 -5.863 -37.746 1.00 70.50 124 GLY A O 1
ATOM 983 N N . LEU A 1 125 ? 24.598 -5.110 -38.406 1.00 79.44 125 LEU A N 1
ATOM 984 C CA . LEU A 1 125 ? 23.829 -5.850 -37.405 1.00 79.44 125 LEU A CA 1
ATOM 985 C C . LEU A 1 125 ? 23.264 -7.086 -38.106 1.00 79.44 125 LEU A C 1
ATOM 987 O O . LEU A 1 125 ? 22.369 -6.961 -38.928 1.00 79.44 125 LEU A O 1
ATOM 991 N N . GLU A 1 126 ? 23.795 -8.265 -37.799 1.00 77.50 126 GLU A N 1
ATOM 992 C CA . GLU A 1 126 ? 23.273 -9.539 -38.306 1.00 77.50 126 GLU A CA 1
ATOM 993 C C . GLU A 1 126 ? 22.532 -10.268 -37.181 1.00 77.50 126 GLU A C 1
ATOM 995 O O . GLU A 1 126 ? 23.061 -10.392 -36.067 1.00 77.50 126 GLU A O 1
ATOM 1000 N N . PHE A 1 127 ? 21.316 -10.733 -37.479 1.00 76.25 127 PHE A N 1
ATOM 1001 C CA . PHE A 1 127 ? 20.518 -11.586 -36.598 1.00 76.25 127 PHE A CA 1
ATOM 1002 C C . PHE A 1 127 ? 20.484 -13.016 -37.129 1.00 76.25 127 PHE A C 1
ATOM 1004 O O . PHE A 1 127 ? 20.450 -13.236 -38.342 1.00 76.25 127 PHE A O 1
ATOM 1011 N N . SER A 1 128 ? 20.418 -13.984 -36.221 1.00 75.06 128 SER A N 1
ATOM 1012 C CA . SER A 1 128 ? 20.051 -15.352 -36.559 1.00 75.06 128 SER A CA 1
ATOM 1013 C C . SER A 1 128 ? 18.639 -15.388 -37.149 1.00 75.06 128 SER A C 1
ATOM 1015 O O . SER A 1 128 ? 17.701 -14.825 -36.583 1.00 75.06 128 SER A O 1
ATOM 1017 N N . SER A 1 129 ? 18.452 -16.098 -38.265 1.00 64.56 129 SER A N 1
ATOM 1018 C CA . SER A 1 129 ? 17.137 -16.254 -38.906 1.00 64.56 129 SER A CA 1
ATOM 1019 C C . SER A 1 129 ? 16.118 -17.021 -38.052 1.00 64.56 129 SER A C 1
ATOM 1021 O O . SER A 1 129 ? 14.931 -17.019 -38.378 1.00 64.56 129 SER A O 1
ATOM 1023 N N . GLU A 1 130 ? 16.569 -17.674 -36.977 1.00 72.69 130 GLU A N 1
ATOM 1024 C CA . GLU A 1 130 ? 15.749 -18.500 -36.084 1.00 72.69 130 GLU A CA 1
ATOM 1025 C C . GLU A 1 130 ? 15.342 -17.793 -34.782 1.00 72.69 130 GLU A C 1
ATOM 1027 O O . GLU A 1 130 ? 14.444 -18.268 -34.091 1.00 72.69 130 GLU A O 1
ATOM 1032 N N . ALA A 1 131 ? 15.968 -16.663 -34.434 1.00 75.00 131 ALA A N 1
ATOM 1033 C CA . ALA A 1 131 ? 15.691 -15.990 -33.170 1.00 75.00 131 ALA A CA 1
ATOM 1034 C C . ALA A 1 131 ? 14.336 -15.261 -33.210 1.00 75.00 131 ALA A C 1
ATOM 1036 O O . ALA A 1 131 ? 14.065 -14.453 -34.102 1.00 75.00 131 ALA A O 1
ATOM 1037 N N . GLU A 1 132 ? 13.489 -15.490 -32.201 1.00 79.81 132 GLU A N 1
ATOM 1038 C CA . GLU A 1 132 ? 12.198 -14.809 -32.051 1.00 79.81 132 GLU A CA 1
ATOM 1039 C C . GLU A 1 132 ? 11.983 -14.290 -30.625 1.00 79.81 132 GLU A C 1
ATOM 1041 O O . GLU A 1 132 ? 12.550 -14.780 -29.643 1.00 79.81 132 GLU A O 1
ATOM 1046 N N . GLY A 1 133 ? 11.140 -13.264 -30.490 1.00 82.38 133 GLY A N 1
ATOM 1047 C CA . GLY A 1 133 ? 10.709 -12.777 -29.187 1.00 82.38 133 GLY A CA 1
ATOM 1048 C C . GLY A 1 133 ? 11.873 -12.305 -28.309 1.00 82.38 133 GLY A C 1
ATOM 1049 O O . GLY A 1 133 ? 12.637 -11.401 -28.653 1.00 82.38 133 GLY A O 1
ATOM 1050 N N . VAL A 1 134 ? 11.991 -12.918 -27.127 1.00 85.19 134 VAL A N 1
ATOM 1051 C CA . VAL A 1 134 ? 13.026 -12.586 -26.136 1.00 85.19 134 VAL A CA 1
ATOM 1052 C C . VAL A 1 134 ? 14.431 -12.856 -26.674 1.00 85.19 134 VAL A C 1
ATOM 1054 O O . VAL A 1 134 ? 15.330 -12.069 -26.385 1.00 85.19 134 VAL A O 1
ATOM 1057 N N . GLU A 1 135 ? 14.609 -13.930 -27.443 1.00 86.25 135 GLU A N 1
ATOM 1058 C CA . GLU A 1 135 ? 15.912 -14.352 -27.963 1.00 86.25 135 GLU A CA 1
ATOM 1059 C C . GLU A 1 135 ? 16.429 -13.358 -29.000 1.00 86.25 135 GLU A C 1
ATOM 1061 O O . GLU A 1 135 ? 17.558 -12.890 -28.883 1.00 86.25 135 GLU A O 1
ATOM 1066 N N . ALA A 1 136 ? 15.564 -12.930 -29.925 1.00 86.06 136 ALA A N 1
ATOM 1067 C CA . ALA A 1 136 ? 15.898 -11.907 -30.913 1.00 86.06 136 ALA A CA 1
ATOM 1068 C C . ALA A 1 136 ? 16.284 -10.573 -30.250 1.00 86.06 136 ALA A C 1
ATOM 1070 O O . ALA A 1 136 ? 17.249 -9.916 -30.641 1.00 86.06 136 ALA A O 1
ATOM 1071 N N . PHE A 1 137 ? 15.556 -10.168 -29.203 1.00 88.94 137 PHE A N 1
ATOM 1072 C CA . PHE A 1 137 ? 15.896 -8.954 -28.461 1.00 88.94 137 PHE A CA 1
ATOM 1073 C C . PHE A 1 137 ? 17.229 -9.081 -27.708 1.00 88.94 137 PHE A C 1
ATOM 1075 O O . PHE A 1 137 ? 18.007 -8.128 -27.672 1.00 88.94 137 PHE A O 1
ATOM 1082 N N . ASP A 1 138 ? 17.510 -10.237 -27.102 1.00 90.25 138 ASP A N 1
ATOM 1083 C CA . ASP A 1 138 ? 18.785 -10.476 -26.420 1.00 90.25 138 ASP A CA 1
ATOM 1084 C C . ASP A 1 138 ? 19.962 -10.529 -27.407 1.00 90.25 138 ASP A C 1
ATOM 1086 O O . ASP A 1 138 ? 21.044 -10.029 -27.087 1.00 90.25 138 ASP A O 1
ATOM 1090 N N . GLU A 1 139 ? 19.740 -11.029 -28.624 1.00 90.31 139 GLU A N 1
ATOM 1091 C CA . GLU A 1 139 ? 20.711 -10.972 -29.715 1.00 90.31 139 GLU A CA 1
ATOM 1092 C C . GLU A 1 139 ? 21.011 -9.524 -30.127 1.00 90.31 139 GLU A C 1
ATOM 1094 O O . GLU A 1 139 ? 22.176 -9.121 -30.127 1.00 90.31 139 GLU A O 1
ATOM 1099 N N . LEU A 1 140 ? 19.984 -8.695 -30.358 1.00 89.56 140 LEU A N 1
ATOM 1100 C CA . LEU A 1 140 ? 20.159 -7.261 -30.627 1.00 89.56 140 LEU A CA 1
ATOM 1101 C C . LEU A 1 140 ? 20.957 -6.567 -29.510 1.00 89.56 140 LEU A C 1
ATOM 1103 O O . LEU A 1 140 ? 21.898 -5.820 -29.785 1.00 89.56 140 LEU A O 1
ATOM 1107 N N . VAL A 1 141 ? 20.630 -6.834 -28.242 1.00 91.50 141 VAL A N 1
ATOM 1108 C CA . VAL A 1 141 ? 21.367 -6.286 -27.089 1.00 91.50 141 VAL A CA 1
ATOM 1109 C C . VAL A 1 141 ? 22.837 -6.722 -27.112 1.00 91.50 141 VAL A C 1
ATOM 1111 O O . VAL A 1 141 ? 23.714 -5.908 -26.816 1.00 91.50 141 VAL A O 1
ATOM 1114 N N . SER A 1 142 ? 23.120 -7.978 -27.467 1.00 90.44 142 SER A N 1
ATOM 1115 C CA . SER A 1 142 ? 24.486 -8.500 -27.579 1.00 90.44 142 SER A CA 1
ATOM 1116 C C . SER A 1 142 ? 25.272 -7.795 -28.688 1.00 90.44 142 SER A C 1
ATOM 1118 O O . SER A 1 142 ? 26.383 -7.322 -28.446 1.00 90.44 142 SER A O 1
ATOM 1120 N N . ARG A 1 143 ? 24.673 -7.622 -29.873 1.00 89.81 143 ARG A N 1
ATOM 1121 C CA . ARG A 1 143 ? 25.293 -6.912 -31.007 1.00 89.81 143 ARG A CA 1
ATOM 1122 C C . ARG A 1 143 ? 25.569 -5.440 -30.705 1.00 89.81 143 ARG A C 1
ATOM 1124 O O . ARG A 1 143 ? 26.618 -4.906 -31.059 1.00 89.81 143 ARG A O 1
ATOM 1131 N N . LEU A 1 144 ? 24.656 -4.773 -30.002 1.00 90.12 144 LEU A N 1
ATOM 1132 C CA . LEU A 1 144 ? 24.878 -3.405 -29.528 1.00 90.12 144 LEU A CA 1
ATOM 1133 C C . LEU A 1 144 ? 26.030 -3.341 -28.516 1.00 90.12 144 LEU A C 1
ATOM 1135 O O . LEU A 1 144 ? 26.842 -2.415 -28.564 1.00 90.12 144 LEU A O 1
ATOM 1139 N N . ALA A 1 145 ? 26.155 -4.346 -27.644 1.00 89.06 145 ALA A N 1
ATOM 1140 C CA . ALA A 1 145 ? 27.249 -4.425 -26.683 1.00 89.06 145 ALA A CA 1
ATOM 1141 C C . ALA A 1 145 ? 28.616 -4.643 -27.356 1.00 89.06 145 ALA A C 1
ATOM 1143 O O . ALA A 1 145 ? 29.594 -4.037 -26.910 1.00 89.06 145 ALA A O 1
ATOM 1144 N N . GLU A 1 146 ? 28.685 -5.433 -28.436 1.00 88.75 146 GLU A N 1
ATOM 1145 C CA . GLU A 1 146 ? 29.882 -5.587 -29.289 1.00 88.75 146 GLU A CA 1
ATOM 1146 C C . GLU A 1 146 ? 30.334 -4.240 -29.877 1.00 88.75 146 GLU A C 1
ATOM 1148 O O . GLU A 1 146 ? 31.528 -3.971 -29.991 1.00 88.75 146 GLU A O 1
ATOM 1153 N N . ARG A 1 147 ? 29.380 -3.344 -30.149 1.00 87.44 147 ARG A N 1
ATOM 1154 C CA . ARG A 1 147 ? 29.609 -1.972 -30.633 1.00 87.44 147 ARG A CA 1
ATOM 1155 C C . ARG A 1 147 ? 29.834 -0.949 -29.514 1.00 87.44 147 ARG A C 1
ATOM 1157 O O . ARG A 1 147 ? 29.843 0.254 -29.756 1.00 87.44 147 ARG A O 1
ATOM 1164 N N . GLY A 1 148 ? 30.009 -1.407 -28.274 1.00 86.31 148 GLY A N 1
ATOM 1165 C CA . GLY A 1 148 ? 30.276 -0.556 -27.113 1.00 86.31 148 GLY A CA 1
ATOM 1166 C C . GLY A 1 148 ? 29.035 0.065 -26.463 1.00 86.31 148 GLY A C 1
ATOM 1167 O O . GLY A 1 148 ? 29.170 0.778 -25.466 1.00 86.31 148 GLY A O 1
ATOM 1168 N N . ILE A 1 149 ? 27.828 -0.236 -26.950 1.00 89.44 149 ILE A N 1
ATOM 1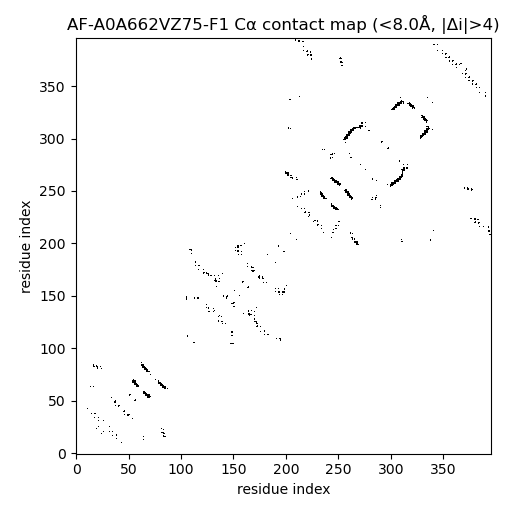169 C CA . ILE A 1 149 ? 26.570 0.306 -26.426 1.00 89.44 149 ILE A CA 1
ATOM 1170 C C . ILE A 1 149 ? 25.939 -0.698 -25.467 1.00 89.44 149 ILE A C 1
ATOM 1172 O O . ILE A 1 149 ? 25.441 -1.752 -25.852 1.00 89.44 149 ILE A O 1
ATOM 1176 N N . LYS A 1 150 ? 25.934 -0.364 -24.175 1.00 87.88 150 LYS A N 1
ATOM 1177 C CA . LYS A 1 150 ? 25.438 -1.267 -23.128 1.00 87.88 150 LYS A CA 1
ATOM 1178 C C . LYS A 1 150 ? 24.066 -0.851 -22.624 1.00 87.88 150 LYS A C 1
ATOM 1180 O O . LYS A 1 150 ? 23.940 0.040 -21.780 1.00 87.88 150 LYS A O 1
ATOM 1185 N N . LEU A 1 151 ? 23.043 -1.589 -23.044 1.00 88.50 151 LEU A N 1
ATOM 1186 C CA . LEU A 1 151 ? 21.732 -1.542 -22.406 1.00 88.50 151 LEU A CA 1
ATOM 1187 C C . LEU A 1 151 ? 21.820 -2.229 -21.038 1.00 88.50 151 LEU A C 1
ATOM 1189 O O . LEU A 1 151 ? 22.043 -3.433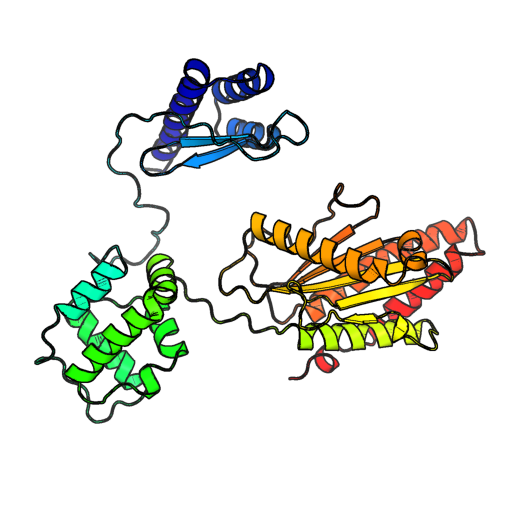 -20.916 1.00 88.50 151 LEU A O 1
ATOM 1193 N N . ARG A 1 152 ? 21.699 -1.442 -19.965 1.00 86.56 152 ARG A N 1
ATOM 1194 C CA . ARG A 1 152 ? 21.761 -1.970 -18.594 1.00 86.56 152 ARG A CA 1
ATOM 1195 C C . ARG A 1 152 ? 20.610 -2.957 -18.381 1.00 86.56 152 ARG A C 1
ATOM 1197 O O . ARG A 1 152 ? 19.477 -2.646 -18.733 1.00 86.56 152 ARG A O 1
ATOM 1204 N N . LYS A 1 153 ? 20.858 -4.078 -17.692 1.00 88.88 153 LYS A N 1
ATOM 1205 C CA . LYS A 1 153 ? 19.840 -5.112 -17.397 1.00 88.88 153 LYS A CA 1
ATOM 1206 C C . LYS A 1 153 ? 18.470 -4.565 -16.936 1.00 88.88 153 LYS A C 1
ATOM 1208 O O . LYS A 1 153 ? 17.466 -5.000 -17.485 1.00 88.88 153 LYS A O 1
ATOM 1213 N N . PRO A 1 154 ? 18.380 -3.586 -16.012 1.00 86.31 154 PRO A N 1
ATOM 1214 C CA . PRO A 1 154 ? 17.101 -2.979 -15.639 1.00 86.31 154 PRO A CA 1
ATOM 1215 C C . PRO A 1 154 ? 16.335 -2.354 -16.813 1.00 86.31 154 PRO A C 1
ATOM 1217 O O . PRO A 1 154 ? 15.113 -2.451 -16.864 1.00 86.31 154 PRO A O 1
ATOM 1220 N N . LEU A 1 155 ? 17.037 -1.715 -17.750 1.00 89.00 155 LEU A N 1
ATOM 1221 C CA . LEU A 1 155 ? 16.434 -1.149 -18.952 1.00 89.00 155 LEU A CA 1
ATOM 1222 C C . LEU A 1 155 ? 15.943 -2.267 -19.883 1.00 89.00 155 LEU A C 1
ATOM 1224 O O . LEU A 1 155 ? 14.800 -2.206 -20.324 1.00 89.00 155 LEU A O 1
ATOM 1228 N N . CYS A 1 156 ? 16.734 -3.326 -20.086 1.00 89.88 156 CYS A N 1
ATOM 1229 C CA . CYS A 1 156 ? 16.309 -4.506 -20.851 1.00 89.88 156 CYS A CA 1
ATOM 1230 C C . CYS A 1 156 ? 15.056 -5.162 -20.249 1.00 89.88 156 CYS A C 1
ATOM 1232 O O . CYS A 1 156 ? 14.093 -5.427 -20.962 1.00 89.88 156 CYS A O 1
ATOM 1234 N N . ASP A 1 157 ? 15.023 -5.358 -18.928 1.00 85.19 157 ASP A N 1
ATOM 1235 C CA . ASP A 1 157 ? 13.864 -5.918 -18.224 1.00 85.19 157 ASP A CA 1
ATOM 1236 C C . ASP A 1 157 ? 12.615 -5.033 -18.389 1.00 85.19 157 ASP A C 1
ATOM 1238 O O . ASP A 1 157 ? 11.495 -5.539 -18.493 1.00 85.19 157 ASP A O 1
ATOM 1242 N N . ALA A 1 158 ? 12.795 -3.708 -18.417 1.00 80.25 158 ALA A N 1
ATOM 1243 C CA . ALA A 1 158 ? 11.713 -2.759 -18.642 1.00 80.25 158 ALA A CA 1
ATOM 1244 C C . ALA A 1 158 ? 11.183 -2.820 -20.081 1.00 80.25 158 ALA A C 1
ATOM 1246 O O . ALA A 1 158 ? 9.969 -2.870 -20.265 1.00 80.25 158 ALA A O 1
ATOM 1247 N N . ILE A 1 159 ? 12.071 -2.858 -21.077 1.00 83.25 159 ILE A N 1
ATOM 1248 C CA . ILE A 1 159 ? 11.724 -2.987 -22.501 1.00 83.25 159 ILE A CA 1
ATOM 1249 C C . ILE A 1 159 ? 10.961 -4.298 -22.742 1.00 83.25 159 ILE A C 1
ATOM 1251 O O . ILE A 1 159 ? 9.871 -4.291 -23.318 1.00 83.25 159 ILE A O 1
ATOM 1255 N N . LYS A 1 160 ? 11.464 -5.415 -22.197 1.00 83.88 160 LYS A N 1
ATOM 1256 C CA . LYS A 1 160 ? 10.781 -6.715 -22.247 1.00 83.88 160 LYS A CA 1
ATOM 1257 C C . LYS A 1 160 ? 9.403 -6.656 -21.591 1.00 83.88 160 LYS A C 1
ATOM 1259 O O . LYS A 1 160 ? 8.439 -7.157 -22.153 1.00 83.88 160 LYS A O 1
ATOM 1264 N N . TYR A 1 161 ? 9.271 -5.995 -20.442 1.00 80.50 161 TYR A N 1
ATOM 1265 C CA . TYR A 1 161 ? 7.981 -5.862 -19.760 1.00 80.50 161 TYR A CA 1
ATOM 1266 C C . TYR A 1 161 ? 6.908 -5.151 -20.600 1.00 80.50 161 TYR A C 1
ATOM 1268 O O . TYR A 1 161 ? 5.738 -5.509 -20.514 1.00 80.50 161 TYR A O 1
ATOM 1276 N N . PHE A 1 162 ? 7.283 -4.158 -21.408 1.00 77.00 162 PHE A N 1
ATOM 1277 C CA . PHE A 1 162 ? 6.350 -3.497 -22.331 1.00 77.00 162 PHE A CA 1
ATOM 1278 C C . PHE A 1 162 ? 6.070 -4.299 -23.603 1.00 77.00 162 PHE A C 1
ATOM 1280 O O . PHE A 1 162 ? 5.303 -3.853 -24.450 1.00 77.00 162 PHE A O 1
ATOM 1287 N N . GLY A 1 163 ? 6.675 -5.477 -23.740 1.00 77.25 163 GLY A N 1
ATOM 1288 C CA . GLY A 1 163 ? 6.419 -6.366 -24.858 1.00 77.25 163 GLY A CA 1
ATOM 1289 C C . GLY A 1 163 ? 7.143 -5.988 -26.143 1.00 77.25 163 GLY A C 1
ATOM 1290 O O . GLY A 1 163 ? 6.814 -6.596 -27.147 1.00 77.25 163 GLY A O 1
ATOM 1291 N N . PHE A 1 164 ? 8.121 -5.064 -26.130 1.00 82.19 164 PHE A N 1
ATOM 1292 C CA . PHE A 1 164 ? 8.897 -4.684 -27.330 1.00 82.19 164 PHE A CA 1
ATOM 1293 C C . PHE A 1 164 ? 9.406 -5.902 -28.104 1.00 82.19 164 PHE A C 1
ATOM 1295 O O . PHE A 1 164 ? 9.161 -6.050 -29.293 1.00 82.19 164 PHE A O 1
ATOM 1302 N N . HIS A 1 165 ? 10.019 -6.837 -27.379 1.00 82.06 165 HIS A N 1
ATOM 1303 C CA . HIS A 1 165 ? 10.517 -8.101 -27.911 1.00 82.06 165 HIS A CA 1
ATOM 1304 C C . HIS A 1 165 ? 9.475 -8.920 -28.699 1.00 82.06 165 HIS A C 1
ATOM 1306 O O . HIS A 1 165 ? 9.858 -9.657 -29.594 1.00 82.06 165 HIS A O 1
ATOM 1312 N N . ASN A 1 166 ? 8.174 -8.790 -28.412 1.00 77.94 166 ASN A N 1
ATOM 1313 C CA . ASN A 1 166 ? 7.121 -9.544 -29.103 1.00 77.94 166 ASN A CA 1
ATOM 1314 C C . ASN A 1 166 ? 6.753 -8.970 -30.476 1.00 77.94 166 ASN A C 1
ATOM 1316 O O . ASN A 1 166 ? 6.150 -9.675 -31.277 1.00 77.94 166 ASN A O 1
ATOM 1320 N N . TRP A 1 167 ? 7.049 -7.696 -30.728 1.00 83.00 167 TRP A N 1
ATOM 1321 C CA . TRP A 1 167 ? 6.702 -7.007 -31.976 1.00 83.00 167 TRP A CA 1
ATOM 1322 C C . TRP A 1 167 ? 7.922 -6.436 -32.700 1.00 83.00 167 TRP A C 1
ATOM 1324 O O . TRP A 1 167 ? 7.777 -5.774 -33.725 1.00 83.00 167 TRP A O 1
ATOM 1334 N N . MET A 1 168 ? 9.120 -6.711 -32.184 1.00 83.75 168 MET A N 1
ATOM 1335 C CA . MET A 1 168 ? 10.375 -6.301 -32.790 1.00 83.75 168 MET A CA 1
ATOM 1336 C C . MET A 1 168 ? 10.485 -6.872 -34.216 1.00 83.75 168 MET A C 1
ATOM 1338 O O . MET A 1 168 ? 10.314 -8.082 -34.403 1.00 83.75 168 MET A O 1
ATOM 1342 N N . PRO A 1 169 ? 10.783 -6.037 -35.226 1.00 84.19 169 PRO A N 1
ATOM 1343 C CA . PRO A 1 169 ? 11.050 -6.511 -36.576 1.00 84.19 169 PRO A CA 1
ATOM 1344 C C . PRO A 1 169 ? 12.193 -7.530 -36.623 1.00 84.19 169 PRO A C 1
ATOM 1346 O O . PRO A 1 169 ? 13.166 -7.420 -35.881 1.00 84.19 169 PRO A O 1
ATOM 1349 N N . LYS A 1 170 ? 12.107 -8.483 -37.558 1.00 82.00 170 LYS A N 1
ATOM 1350 C CA . LYS A 1 170 ? 13.207 -9.420 -37.850 1.00 82.00 170 LYS A CA 1
ATOM 1351 C C . LYS A 1 170 ? 14.366 -8.756 -38.598 1.00 82.00 170 LYS A C 1
ATOM 1353 O O . LYS A 1 170 ? 15.474 -9.271 -38.593 1.00 82.00 170 LYS A O 1
ATOM 1358 N N . GLU A 1 171 ? 14.106 -7.628 -39.257 1.00 86.25 171 GLU A N 1
ATOM 1359 C CA . GLU A 1 171 ? 15.130 -6.858 -39.957 1.00 86.25 171 GLU A CA 1
ATOM 1360 C C . GLU A 1 171 ? 15.944 -6.015 -38.956 1.00 86.25 171 GLU A C 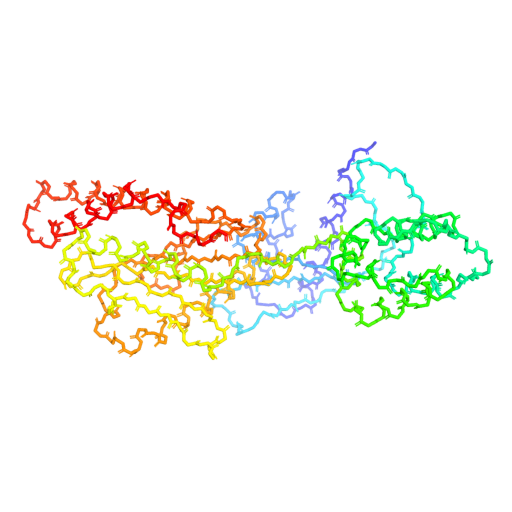1
ATOM 1362 O O . GLU A 1 171 ? 15.352 -5.187 -38.259 1.00 86.25 171 GLU A O 1
ATOM 1367 N N . PRO A 1 172 ? 17.280 -6.163 -38.892 1.00 83.69 172 PRO A N 1
ATOM 1368 C CA . PRO A 1 172 ? 18.113 -5.506 -37.882 1.00 83.69 172 PRO A CA 1
ATOM 1369 C C . PRO A 1 172 ? 18.082 -3.977 -37.903 1.00 83.69 172 PRO A C 1
ATOM 1371 O O . PRO A 1 172 ? 18.001 -3.349 -36.846 1.00 83.69 172 PRO A O 1
ATOM 1374 N N . ALA A 1 173 ? 18.096 -3.372 -39.094 1.00 86.44 173 ALA A N 1
ATOM 1375 C CA . ALA A 1 173 ? 18.008 -1.921 -39.251 1.00 86.44 173 ALA A CA 1
ATOM 1376 C C . ALA A 1 173 ? 16.691 -1.381 -38.682 1.00 86.44 173 ALA A C 1
ATOM 1378 O O . ALA A 1 173 ? 16.683 -0.464 -37.859 1.00 86.44 173 ALA A O 1
ATOM 1379 N N . LYS A 1 174 ? 15.588 -2.037 -39.047 1.00 88.31 174 LYS A N 1
ATOM 1380 C CA . LYS A 1 174 ? 14.251 -1.689 -38.578 1.00 88.31 174 LYS A CA 1
ATOM 1381 C C . LYS A 1 174 ? 14.074 -1.964 -37.084 1.00 88.31 174 LYS A C 1
ATOM 1383 O O . LYS A 1 174 ? 13.435 -1.189 -36.386 1.00 88.31 174 LYS A O 1
ATOM 1388 N N . ALA A 1 175 ? 14.667 -3.036 -36.558 1.00 87.25 175 ALA A N 1
ATOM 1389 C CA . ALA A 1 175 ? 14.643 -3.343 -35.130 1.00 87.25 175 ALA A CA 1
ATOM 1390 C C . ALA A 1 175 ? 15.357 -2.275 -34.288 1.00 87.25 175 ALA A C 1
ATOM 1392 O O . ALA A 1 175 ? 14.877 -1.923 -33.209 1.00 87.25 175 ALA A O 1
ATOM 1393 N N . LEU A 1 176 ? 16.483 -1.747 -34.780 1.00 91.44 176 LEU A N 1
ATOM 1394 C CA . LEU A 1 176 ? 17.196 -0.644 -34.139 1.00 91.44 176 LEU A CA 1
ATOM 1395 C C . LEU A 1 176 ? 16.381 0.657 -34.181 1.00 91.44 176 LEU A C 1
ATOM 1397 O O . LEU A 1 176 ? 16.268 1.329 -33.156 1.00 91.44 176 LEU A O 1
ATOM 1401 N N . GLU A 1 177 ? 15.795 0.990 -35.331 1.00 90.50 177 GLU A N 1
ATOM 1402 C CA . GLU A 1 177 ? 14.937 2.170 -35.501 1.00 90.50 177 GLU A CA 1
ATOM 1403 C C . GLU A 1 177 ? 13.736 2.133 -34.542 1.00 90.50 177 GLU A C 1
ATOM 1405 O O . GLU A 1 177 ? 13.563 3.035 -33.721 1.00 90.50 177 GLU A O 1
ATOM 1410 N N . GLU A 1 178 ? 12.982 1.033 -34.545 1.00 88.88 178 GLU A N 1
ATOM 1411 C CA . GLU A 1 178 ? 11.824 0.818 -33.669 1.00 88.88 178 GLU A CA 1
ATOM 1412 C C . GLU A 1 178 ? 12.214 0.821 -32.183 1.00 88.88 178 GLU A C 1
ATOM 1414 O O . GLU A 1 178 ? 11.466 1.303 -31.329 1.00 88.88 178 GLU A O 1
ATOM 1419 N N . LEU A 1 179 ? 13.409 0.323 -31.836 1.00 90.06 179 LEU A N 1
ATOM 1420 C CA . LEU A 1 179 ? 13.929 0.414 -30.473 1.00 90.06 179 LEU A CA 1
ATOM 1421 C C . LEU A 1 179 ? 14.175 1.875 -30.072 1.00 90.06 179 LEU A C 1
ATOM 1423 O O . LEU A 1 179 ? 13.814 2.268 -28.960 1.00 90.06 179 LEU A O 1
ATOM 1427 N N . ILE A 1 180 ? 14.769 2.688 -30.948 1.00 92.44 180 ILE A N 1
ATOM 1428 C CA . ILE A 1 180 ? 15.004 4.117 -30.694 1.00 92.44 180 ILE A CA 1
ATOM 1429 C C . ILE A 1 180 ? 13.670 4.853 -30.531 1.00 92.44 180 ILE A C 1
ATOM 1431 O O . ILE A 1 180 ? 13.501 5.607 -29.566 1.00 92.44 180 ILE A O 1
ATOM 1435 N N . GLU A 1 181 ? 12.703 4.608 -31.416 1.00 88.62 181 GLU A N 1
ATOM 1436 C CA . GLU A 1 181 ? 11.363 5.190 -31.317 1.00 88.62 181 GLU A CA 1
ATOM 1437 C C . GLU A 1 181 ? 10.663 4.780 -30.021 1.00 88.62 181 GLU A C 1
ATOM 1439 O O . GLU A 1 181 ? 10.148 5.631 -29.290 1.00 88.62 181 GLU A O 1
ATOM 1444 N N . PHE A 1 182 ? 10.728 3.497 -29.663 1.00 86.94 182 PHE A N 1
ATOM 1445 C CA . PHE A 1 182 ? 10.190 2.983 -28.411 1.00 86.94 182 PHE A CA 1
ATOM 1446 C C . PHE A 1 182 ? 10.811 3.674 -27.187 1.00 86.94 182 PHE A C 1
ATOM 1448 O O . PHE A 1 182 ? 10.093 4.058 -26.252 1.00 86.94 182 PHE A O 1
ATOM 1455 N N . LEU A 1 183 ? 12.135 3.864 -27.182 1.00 89.19 183 LEU A N 1
ATOM 1456 C CA . LEU A 1 183 ? 12.860 4.550 -26.110 1.00 89.19 183 LEU A CA 1
ATOM 1457 C C . LEU A 1 183 ? 12.459 6.026 -26.003 1.00 89.19 183 LEU A C 1
ATOM 1459 O O . LEU A 1 183 ? 12.242 6.510 -24.888 1.00 89.19 183 LEU A O 1
ATOM 1463 N N . LYS A 1 184 ? 12.308 6.724 -27.136 1.00 88.56 184 LYS A N 1
ATOM 1464 C CA . LYS A 1 184 ? 11.850 8.122 -27.196 1.00 88.56 184 LYS A CA 1
ATOM 1465 C C . LYS A 1 184 ? 10.406 8.264 -26.716 1.00 88.56 184 LYS A C 1
ATOM 1467 O O . LYS A 1 184 ? 10.133 9.088 -25.841 1.00 88.56 184 LYS A O 1
ATOM 1472 N N . ALA A 1 185 ? 9.498 7.421 -27.205 1.00 80.00 185 ALA A N 1
ATOM 1473 C CA . ALA A 1 185 ? 8.087 7.424 -26.819 1.00 80.00 185 ALA A CA 1
ATOM 1474 C C . ALA A 1 185 ? 7.893 7.170 -25.312 1.00 80.00 185 ALA A C 1
ATOM 1476 O O . ALA A 1 185 ? 6.987 7.719 -24.686 1.00 80.00 185 ALA A O 1
ATOM 1477 N N . ASN A 1 186 ? 8.784 6.384 -24.699 1.00 80.00 186 ASN A N 1
ATOM 1478 C CA . ASN A 1 186 ? 8.736 6.035 -23.279 1.00 80.00 186 ASN A CA 1
ATOM 1479 C C . ASN A 1 186 ? 9.802 6.752 -22.432 1.00 80.00 186 ASN A C 1
ATOM 1481 O O . ASN A 1 186 ? 10.109 6.306 -21.316 1.00 80.00 186 ASN A O 1
ATOM 1485 N N . ARG A 1 187 ? 10.347 7.874 -22.925 1.00 84.38 187 ARG A N 1
ATOM 1486 C CA . ARG A 1 187 ? 11.512 8.567 -22.352 1.00 84.38 187 ARG A CA 1
ATOM 1487 C C . ARG A 1 187 ? 11.382 8.874 -20.864 1.00 84.38 187 ARG A C 1
ATOM 1489 O O . ARG A 1 187 ? 12.300 8.584 -20.102 1.00 84.38 187 ARG A O 1
ATOM 1496 N N . GLU A 1 188 ? 10.244 9.415 -20.418 1.00 76.88 188 GLU A N 1
ATOM 1497 C CA . GLU A 1 188 ? 10.062 9.784 -19.002 1.00 76.88 188 GLU A CA 1
ATOM 1498 C C . GLU A 1 188 ? 10.216 8.570 -18.069 1.00 76.88 188 GLU A C 1
ATOM 1500 O O . GLU A 1 188 ? 10.753 8.669 -16.961 1.00 76.88 188 GLU A O 1
ATOM 1505 N N . PHE A 1 189 ? 9.742 7.403 -18.507 1.00 78.50 189 PHE A N 1
ATOM 1506 C CA . PHE A 1 189 ? 9.802 6.193 -17.705 1.00 78.50 189 PHE A CA 1
ATOM 1507 C C . PHE A 1 189 ? 11.142 5.467 -17.850 1.00 78.50 189 PHE A C 1
ATOM 1509 O O . PHE A 1 189 ? 11.776 5.160 -16.837 1.00 78.50 189 PHE A O 1
ATOM 1516 N N . LEU A 1 190 ? 11.567 5.184 -19.082 1.00 82.44 190 LEU A N 1
ATOM 1517 C CA . LEU A 1 190 ? 12.770 4.398 -19.354 1.00 82.44 190 LEU A CA 1
ATOM 1518 C C . LEU A 1 190 ? 14.046 5.164 -19.000 1.00 82.44 190 LEU A C 1
ATOM 1520 O O . LEU A 1 190 ? 14.976 4.546 -18.482 1.00 82.44 190 LEU A O 1
ATOM 1524 N N . GLY A 1 191 ? 14.042 6.495 -19.114 1.00 83.94 191 GLY A N 1
ATOM 1525 C CA . GLY A 1 191 ? 15.119 7.346 -18.607 1.00 83.94 191 GLY A CA 1
ATOM 1526 C C . GLY A 1 191 ? 15.323 7.178 -17.105 1.00 83.94 191 GLY A C 1
ATOM 1527 O O . GLY A 1 191 ? 16.421 6.847 -16.660 1.00 83.94 191 GLY A O 1
ATOM 1528 N N . ARG A 1 192 ? 14.241 7.227 -16.313 1.00 79.06 192 ARG A N 1
ATOM 1529 C CA . ARG A 1 192 ? 14.324 6.968 -14.864 1.00 79.06 192 ARG A CA 1
ATOM 1530 C C . ARG A 1 192 ? 14.811 5.553 -14.548 1.00 79.06 192 ARG A C 1
ATOM 1532 O O . ARG A 1 192 ? 15.500 5.357 -13.547 1.00 79.06 192 ARG A O 1
ATOM 1539 N N . VAL A 1 193 ? 14.454 4.548 -15.352 1.00 79.50 193 VAL A N 1
ATOM 1540 C CA . VAL A 1 193 ? 14.963 3.172 -15.184 1.00 79.50 193 VAL A CA 1
ATOM 1541 C C . VAL A 1 193 ? 16.465 3.107 -15.465 1.00 79.50 193 VAL A C 1
ATOM 1543 O O . VAL A 1 193 ? 17.200 2.514 -14.671 1.00 79.50 193 VAL A O 1
ATOM 1546 N N . TYR A 1 194 ? 16.918 3.736 -16.550 1.00 83.94 194 TYR A N 1
ATOM 1547 C CA . TYR A 1 194 ? 18.319 3.770 -16.959 1.00 83.94 194 TYR A CA 1
ATOM 1548 C C . TYR A 1 194 ? 19.206 4.479 -15.927 1.00 83.94 194 TYR A C 1
ATOM 1550 O O . TYR A 1 194 ? 20.203 3.914 -15.463 1.00 83.94 194 TYR A O 1
ATOM 1558 N N . GLU A 1 195 ? 18.788 5.672 -15.502 1.00 82.31 195 GLU A N 1
ATOM 1559 C CA . GLU A 1 195 ? 19.482 6.512 -14.522 1.00 82.31 195 GLU A CA 1
ATOM 1560 C C . GLU A 1 195 ? 19.513 5.864 -13.137 1.00 82.31 195 GLU A C 1
ATOM 1562 O O . GLU A 1 195 ? 20.566 5.773 -12.507 1.00 82.31 195 GLU A O 1
ATOM 1567 N N . SER A 1 196 ? 18.369 5.357 -12.662 1.00 77.06 196 SER A N 1
ATOM 1568 C CA . SER A 1 196 ? 18.299 4.730 -11.337 1.00 77.06 196 SER A CA 1
ATOM 1569 C C . SER A 1 196 ? 18.968 3.357 -11.277 1.00 77.06 196 SER A C 1
ATOM 1571 O O . SER A 1 196 ? 19.194 2.841 -10.177 1.00 77.06 196 SER A O 1
ATOM 1573 N N . GLY A 1 197 ? 19.221 2.734 -12.434 1.00 83.00 197 GLY A N 1
ATOM 1574 C CA . GLY A 1 197 ? 19.690 1.355 -12.533 1.00 83.00 197 GLY A CA 1
ATOM 1575 C C . GLY A 1 197 ? 18.709 0.356 -11.914 1.00 83.00 197 GLY A C 1
ATOM 1576 O O . GLY A 1 197 ? 19.127 -0.693 -11.422 1.00 83.00 197 GLY A O 1
ATOM 1577 N N . LYS A 1 198 ? 17.411 0.687 -11.857 1.00 77.75 198 LYS A N 1
ATOM 1578 C CA . LYS A 1 198 ? 16.384 -0.152 -11.229 1.00 77.75 198 LYS A CA 1
ATOM 1579 C C . LYS A 1 198 ? 15.095 -0.130 -12.029 1.00 77.75 198 LYS A C 1
ATOM 1581 O O . LYS A 1 198 ? 14.504 0.920 -12.264 1.00 77.75 198 LYS A O 1
ATOM 1586 N N . PHE A 1 199 ? 14.602 -1.321 -12.343 1.00 76.88 199 PHE A N 1
ATOM 1587 C CA . PHE A 1 199 ? 13.275 -1.513 -12.898 1.00 76.88 199 PHE A CA 1
ATOM 1588 C C . PHE A 1 199 ? 12.336 -2.055 -11.828 1.00 76.88 199 PHE A C 1
ATOM 1590 O O . PHE A 1 199 ? 12.619 -3.032 -11.133 1.00 76.88 199 PHE A O 1
ATOM 1597 N N . TYR A 1 200 ? 11.196 -1.390 -11.690 1.00 69.94 200 TYR A N 1
ATOM 1598 C CA . TYR A 1 200 ? 10.148 -1.780 -10.770 1.00 69.94 200 TYR A CA 1
ATOM 1599 C C . TYR A 1 200 ? 8.873 -2.055 -11.561 1.00 69.94 200 TYR A C 1
ATOM 1601 O O . TYR A 1 200 ? 8.244 -1.137 -12.098 1.00 69.94 200 TYR A O 1
ATOM 1609 N N . ARG A 1 201 ? 8.474 -3.332 -11.594 1.00 67.06 201 ARG A N 1
ATOM 1610 C CA . ARG A 1 201 ? 7.167 -3.747 -12.116 1.00 67.06 201 ARG A CA 1
ATOM 1611 C C . ARG A 1 201 ? 6.035 -2.979 -11.413 1.00 67.06 201 ARG A C 1
ATOM 1613 O O . ARG A 1 201 ? 6.227 -2.542 -10.266 1.00 67.06 201 ARG A O 1
ATOM 1620 N N . PRO A 1 202 ? 4.874 -2.784 -12.059 1.00 67.44 202 PRO A N 1
ATOM 1621 C CA . PRO A 1 202 ? 3.706 -2.223 -11.391 1.00 67.44 202 PRO A CA 1
ATOM 1622 C C . PRO A 1 202 ? 3.418 -2.927 -10.068 1.00 67.44 202 PRO A C 1
ATOM 1624 O O . PRO A 1 202 ? 3.799 -4.076 -9.847 1.00 67.44 202 PRO A O 1
ATOM 1627 N N . PHE A 1 203 ? 2.829 -2.190 -9.134 1.00 71.31 203 PHE A N 1
ATOM 1628 C CA . PHE A 1 203 ? 2.499 -2.762 -7.842 1.00 71.31 203 PHE A CA 1
ATOM 1629 C C . PHE A 1 203 ? 1.340 -3.745 -8.025 1.00 71.31 203 PHE A C 1
ATOM 1631 O O . PHE A 1 203 ? 0.245 -3.338 -8.383 1.00 71.31 203 PHE A O 1
ATOM 1638 N N . GLU A 1 204 ? 1.608 -5.028 -7.799 1.00 74.94 204 GLU A N 1
ATOM 1639 C CA . GLU A 1 204 ? 0.716 -6.147 -8.146 1.00 74.94 204 GLU A CA 1
ATOM 1640 C C . GLU A 1 204 ? -0.476 -6.324 -7.188 1.00 74.94 204 GLU A C 1
ATOM 1642 O O . GLU A 1 204 ? -1.134 -7.354 -7.223 1.00 74.94 204 GLU A O 1
ATOM 1647 N N . ILE A 1 205 ? -0.714 -5.377 -6.277 1.00 81.94 205 ILE A N 1
ATOM 1648 C CA . ILE A 1 205 ? -1.840 -5.439 -5.342 1.00 81.94 205 ILE A CA 1
ATOM 1649 C C . ILE A 1 205 ? -2.812 -4.336 -5.723 1.00 81.94 205 ILE A C 1
ATOM 1651 O O . ILE A 1 205 ? -2.458 -3.154 -5.653 1.00 81.94 205 ILE A O 1
ATOM 1655 N N . ASP A 1 206 ? -4.025 -4.739 -6.084 1.00 86.44 206 ASP A N 1
ATOM 1656 C CA . ASP A 1 206 ? -5.112 -3.835 -6.412 1.00 86.44 206 ASP A CA 1
ATOM 1657 C C . ASP A 1 206 ? -5.917 -3.415 -5.166 1.00 86.44 206 ASP A C 1
ATOM 1659 O O . ASP A 1 206 ? -5.949 -4.091 -4.133 1.00 86.44 206 ASP A O 1
ATOM 1663 N N . PHE A 1 207 ? -6.551 -2.243 -5.245 1.00 90.56 207 PHE A N 1
ATOM 1664 C CA . PHE A 1 207 ? -7.393 -1.732 -4.168 1.00 90.56 207 PHE A CA 1
ATOM 1665 C C . PHE A 1 207 ? -8.635 -2.593 -3.924 1.00 90.56 207 PHE A C 1
ATOM 1667 O O . PHE A 1 207 ? -8.999 -2.794 -2.765 1.00 90.56 207 PHE A O 1
ATOM 1674 N N . TYR A 1 208 ? -9.293 -3.080 -4.974 1.00 90.56 208 TYR A N 1
ATOM 1675 C CA . TYR A 1 208 ? -10.529 -3.844 -4.850 1.00 90.56 208 TYR A CA 1
ATOM 1676 C C . TYR A 1 208 ? -10.273 -5.219 -4.237 1.00 90.56 208 TYR A C 1
ATOM 1678 O O . TYR A 1 208 ? -11.048 -5.626 -3.376 1.00 90.56 208 TYR A O 1
ATOM 1686 N N . ASP A 1 209 ? -9.141 -5.857 -4.544 1.00 89.25 209 ASP A N 1
ATOM 1687 C CA . ASP A 1 209 ? -8.721 -7.100 -3.879 1.00 89.25 209 ASP A CA 1
ATOM 1688 C C . ASP A 1 209 ? -8.509 -6.894 -2.375 1.00 89.25 209 ASP A C 1
ATOM 1690 O O . ASP A 1 209 ? -8.970 -7.674 -1.538 1.00 89.25 209 ASP A O 1
ATOM 1694 N N . VAL A 1 210 ? -7.838 -5.798 -2.006 1.00 90.62 210 VAL A N 1
ATOM 1695 C CA . VAL A 1 210 ? -7.653 -5.420 -0.599 1.00 90.62 210 VAL A CA 1
ATOM 1696 C C . VAL A 1 210 ? -8.993 -5.125 0.065 1.00 90.62 210 VAL A C 1
ATOM 1698 O O . VAL A 1 210 ? -9.218 -5.539 1.203 1.00 90.62 210 VAL A O 1
ATOM 1701 N N . SER A 1 211 ? -9.874 -4.408 -0.627 1.00 94.06 211 SER A N 1
ATOM 1702 C CA . SER A 1 211 ? -11.199 -4.047 -0.134 1.00 94.06 211 SER A CA 1
ATOM 1703 C C . SER A 1 211 ? -12.070 -5.281 0.107 1.00 94.06 211 SER A C 1
ATOM 1705 O O . SER A 1 211 ? -12.677 -5.386 1.172 1.00 94.06 211 SER A O 1
ATOM 1707 N N . ASP A 1 212 ? -12.115 -6.231 -0.830 1.00 92.88 212 ASP A N 1
ATOM 1708 C CA . ASP A 1 212 ? -12.879 -7.480 -0.711 1.00 92.88 212 ASP A CA 1
ATOM 1709 C C . ASP A 1 212 ? -12.342 -8.348 0.435 1.00 92.88 212 ASP A C 1
ATOM 1711 O O . ASP A 1 212 ? -13.096 -8.753 1.323 1.00 92.88 212 ASP A O 1
ATOM 1715 N N . ALA A 1 213 ? -11.021 -8.537 0.507 1.00 92.06 213 ALA A N 1
ATOM 1716 C CA . ALA A 1 213 ? -10.390 -9.281 1.595 1.00 92.06 213 ALA A CA 1
ATOM 1717 C C . ALA A 1 213 ? -10.670 -8.645 2.969 1.00 92.06 213 ALA A C 1
ATOM 1719 O O . ALA A 1 213 ? -10.987 -9.343 3.939 1.00 92.06 213 ALA A O 1
ATOM 1720 N N . MET A 1 214 ? -10.593 -7.311 3.060 1.00 93.38 214 MET A N 1
ATOM 1721 C CA . MET A 1 214 ? -10.912 -6.566 4.279 1.00 93.38 214 MET A CA 1
ATOM 1722 C C . MET A 1 214 ? -12.384 -6.698 4.672 1.00 93.38 214 MET A C 1
ATOM 1724 O O . MET A 1 214 ? -12.674 -6.883 5.854 1.00 93.38 214 MET A O 1
ATOM 1728 N N . GLN A 1 215 ? -13.299 -6.615 3.703 1.00 94.00 215 GLN A N 1
ATOM 1729 C CA . GLN A 1 215 ? -14.732 -6.797 3.917 1.00 94.00 215 GLN A CA 1
ATOM 1730 C C . GLN A 1 215 ? -15.026 -8.196 4.451 1.00 94.00 215 GLN A C 1
ATOM 1732 O O . GLN A 1 215 ? -15.608 -8.323 5.524 1.00 94.00 215 GLN A O 1
ATOM 1737 N N . ARG A 1 216 ? -14.551 -9.252 3.781 1.00 93.69 216 ARG A N 1
ATOM 1738 C CA . ARG A 1 216 ? -14.748 -10.643 4.221 1.00 93.69 216 ARG A CA 1
ATOM 1739 C C . ARG A 1 216 ? -14.207 -10.885 5.628 1.00 93.69 216 ARG A C 1
ATOM 1741 O O . ARG A 1 216 ? -14.884 -11.500 6.451 1.00 93.69 216 ARG A O 1
ATOM 1748 N N . LEU A 1 217 ? -13.008 -10.378 5.924 1.00 92.44 217 LEU A N 1
ATOM 1749 C CA . LEU A 1 217 ? -12.414 -10.485 7.256 1.00 92.44 217 LEU A CA 1
ATOM 1750 C C . LEU A 1 217 ? -13.263 -9.759 8.313 1.00 92.44 217 LEU A C 1
ATOM 1752 O O . LEU A 1 217 ? -13.508 -10.299 9.391 1.00 92.44 217 LEU A O 1
ATOM 1756 N N . ALA A 1 218 ? -13.730 -8.547 8.003 1.00 93.44 218 ALA A N 1
ATOM 1757 C CA . ALA A 1 218 ? -14.577 -7.753 8.886 1.00 93.44 218 ALA A CA 1
ATOM 1758 C C . ALA A 1 218 ? -15.931 -8.417 9.154 1.00 93.44 218 ALA A C 1
ATOM 1760 O O . ALA A 1 218 ? -16.335 -8.507 10.311 1.00 93.44 218 ALA A O 1
ATOM 1761 N N . LEU A 1 219 ? -16.591 -8.927 8.111 1.00 93.94 219 LEU A N 1
ATOM 1762 C CA . LEU A 1 219 ? -17.858 -9.648 8.214 1.00 93.94 219 LEU A CA 1
ATOM 1763 C C . LEU A 1 219 ? -17.724 -10.847 9.158 1.00 93.94 219 LEU A C 1
ATOM 1765 O O . LEU A 1 219 ? -18.504 -10.960 10.099 1.00 93.94 219 LEU A O 1
ATOM 1769 N N . ARG A 1 220 ? -16.683 -11.678 8.987 1.00 92.31 220 ARG A N 1
ATOM 1770 C CA . ARG A 1 220 ? -16.414 -12.824 9.877 1.00 92.31 220 ARG A CA 1
ATOM 1771 C C . ARG A 1 220 ? -16.243 -12.396 11.338 1.00 92.31 220 ARG A C 1
ATOM 1773 O O . ARG A 1 220 ? -16.845 -12.995 12.223 1.00 92.31 220 ARG A O 1
ATOM 1780 N N . MET A 1 221 ? -15.461 -11.344 11.594 1.00 93.69 221 MET A N 1
ATOM 1781 C CA . MET A 1 221 ? -15.260 -10.821 12.954 1.00 93.69 221 MET A CA 1
ATOM 1782 C C . MET A 1 221 ? -16.556 -10.280 13.571 1.00 93.69 221 MET A C 1
ATOM 1784 O O . MET A 1 221 ? -16.839 -10.545 14.734 1.00 93.69 221 MET A O 1
ATOM 1788 N N . MET A 1 222 ? -17.353 -9.526 12.812 1.00 93.88 222 MET A N 1
ATOM 1789 C CA . MET A 1 222 ? -18.600 -8.941 13.311 1.00 93.88 222 MET A CA 1
ATOM 1790 C C . MET A 1 222 ? -19.685 -9.998 13.546 1.00 93.88 222 MET A C 1
ATOM 1792 O O . MET A 1 222 ? -20.367 -9.937 14.565 1.00 93.88 222 MET A O 1
ATOM 1796 N N . MET A 1 223 ? -19.809 -10.989 12.659 1.00 92.25 223 MET A N 1
ATOM 1797 C CA . MET A 1 223 ? -20.735 -12.112 12.833 1.00 92.25 223 MET A CA 1
ATOM 1798 C C . MET A 1 223 ? -20.381 -12.952 14.063 1.00 92.25 223 MET A C 1
ATOM 1800 O O . MET A 1 223 ? -21.268 -13.280 14.845 1.00 92.25 223 MET A O 1
ATOM 1804 N N . ALA A 1 224 ? -19.091 -13.223 14.294 1.00 90.62 224 ALA A N 1
ATOM 1805 C CA . ALA A 1 224 ? -18.640 -13.901 15.512 1.00 90.62 224 ALA A CA 1
ATOM 1806 C C . ALA A 1 224 ? -18.973 -13.110 16.790 1.00 90.62 224 ALA A C 1
ATOM 1808 O O . ALA A 1 224 ? -19.147 -13.698 17.851 1.00 90.62 224 ALA A O 1
ATOM 1809 N N . ASN A 1 225 ? -19.094 -11.784 16.684 1.00 90.62 225 ASN A N 1
ATOM 1810 C CA . ASN A 1 225 ? -19.514 -10.895 17.768 1.00 90.62 225 ASN A CA 1
ATOM 1811 C C . ASN A 1 225 ? -21.041 -10.642 17.796 1.00 90.62 225 ASN A C 1
ATOM 1813 O O . ASN A 1 225 ? -21.501 -9.671 18.391 1.00 90.62 225 ASN A O 1
ATOM 1817 N N . GLY A 1 226 ? -21.845 -11.457 17.104 1.00 90.44 226 GLY A N 1
ATOM 1818 C CA . GLY A 1 226 ? -23.311 -11.378 17.146 1.00 90.44 226 GLY A CA 1
ATOM 1819 C C . GLY A 1 226 ? -23.931 -10.174 16.422 1.00 90.44 226 GLY A C 1
ATOM 1820 O O . GLY A 1 226 ? -25.094 -9.839 16.655 1.00 90.44 226 GLY A O 1
ATOM 1821 N N . VAL A 1 227 ? -23.191 -9.497 15.538 1.00 90.94 227 VAL A N 1
ATOM 1822 C CA . VAL A 1 227 ? -23.719 -8.362 14.766 1.00 90.94 227 VAL A CA 1
ATOM 1823 C C . VAL A 1 227 ? -24.652 -8.869 13.661 1.00 90.94 227 VAL A C 1
ATOM 1825 O O . VAL A 1 227 ? -24.203 -9.525 12.725 1.00 90.94 227 VAL A O 1
ATOM 1828 N N . LYS A 1 228 ? -25.944 -8.517 13.744 1.00 88.38 228 LYS A N 1
ATOM 1829 C CA . LYS A 1 228 ? -26.985 -8.961 12.792 1.00 88.38 228 LYS A CA 1
ATOM 1830 C C . LYS A 1 228 ? -26.811 -8.415 11.372 1.00 88.38 228 LYS A C 1
ATOM 1832 O O . LYS A 1 228 ? -27.020 -9.141 10.411 1.00 88.38 228 LYS A O 1
ATOM 1837 N N . ASP A 1 229 ? -26.430 -7.145 11.251 1.00 90.19 229 ASP A N 1
ATOM 1838 C CA . ASP A 1 229 ? -26.179 -6.483 9.966 1.00 90.19 229 ASP A CA 1
ATOM 1839 C C . ASP A 1 229 ? -24.770 -5.873 9.979 1.00 90.19 229 ASP A C 1
ATOM 1841 O O . ASP A 1 229 ? -24.590 -4.727 10.405 1.00 90.19 229 ASP A O 1
ATOM 1845 N N . PRO A 1 230 ? -23.741 -6.662 9.625 1.00 89.81 230 PRO A N 1
ATOM 1846 C CA . PRO A 1 230 ? -22.356 -6.210 9.654 1.00 89.81 230 PRO A CA 1
ATOM 1847 C C . PRO A 1 230 ? -21.993 -5.298 8.468 1.00 89.81 230 PRO A C 1
ATOM 1849 O O . PRO A 1 230 ? -21.043 -4.521 8.571 1.00 89.81 230 PRO A O 1
ATOM 1852 N N . GLY A 1 231 ? -22.756 -5.335 7.367 1.00 88.75 231 GLY A N 1
ATOM 1853 C CA . GLY A 1 231 ? -22.474 -4.564 6.150 1.00 88.75 231 GLY A CA 1
ATOM 1854 C C . GLY A 1 231 ? -22.512 -3.052 6.378 1.00 88.75 231 GLY A C 1
ATOM 1855 O O . GLY A 1 231 ? -21.636 -2.335 5.899 1.00 88.75 231 GLY A O 1
ATOM 1856 N N . LYS A 1 232 ? -23.440 -2.567 7.213 1.00 89.69 232 LYS A N 1
ATOM 1857 C CA . LYS A 1 232 ? -23.575 -1.134 7.547 1.00 89.69 232 LYS A CA 1
ATOM 1858 C C . LYS A 1 232 ? -22.360 -0.513 8.249 1.00 89.69 232 LYS A C 1
ATOM 1860 O O . LYS A 1 232 ? -22.259 0.707 8.358 1.00 89.69 232 LYS A O 1
ATOM 1865 N N . TYR A 1 233 ? -21.452 -1.339 8.766 1.00 91.94 233 TYR A N 1
ATOM 1866 C CA . TYR A 1 233 ? -20.232 -0.898 9.445 1.00 91.94 233 TYR A CA 1
ATOM 1867 C C . TYR A 1 233 ? -19.002 -0.918 8.539 1.00 91.94 233 TYR A C 1
ATOM 1869 O O . TYR A 1 233 ? -17.890 -0.642 9.003 1.00 91.94 233 TYR A O 1
ATOM 1877 N N . ILE A 1 234 ? -19.183 -1.254 7.263 1.00 94.38 234 ILE A N 1
ATOM 1878 C CA . ILE A 1 234 ? -18.120 -1.285 6.275 1.00 94.38 234 ILE A CA 1
ATOM 1879 C C . ILE A 1 234 ? -18.440 -0.267 5.190 1.00 94.38 234 ILE A C 1
ATOM 1881 O O . ILE A 1 234 ? -19.538 -0.210 4.651 1.00 94.38 234 ILE A O 1
ATOM 1885 N N . PHE A 1 235 ? -17.458 0.563 4.878 1.00 93.69 235 PHE A N 1
ATOM 1886 C CA . PHE A 1 235 ? -17.569 1.590 3.865 1.00 93.69 235 PHE A CA 1
ATOM 1887 C C . PHE A 1 235 ? -16.424 1.458 2.874 1.00 93.69 235 PHE A C 1
ATOM 1889 O O . PHE A 1 235 ? -15.259 1.411 3.270 1.00 93.69 235 PHE A O 1
ATOM 1896 N N . VAL A 1 236 ? -16.753 1.480 1.589 1.00 94.31 236 VAL A N 1
ATOM 1897 C CA . VAL A 1 236 ? -15.787 1.545 0.494 1.00 94.31 236 VAL A CA 1
ATOM 1898 C C . VAL A 1 236 ? -15.991 2.872 -0.220 1.00 94.31 236 VAL A C 1
ATOM 1900 O O . VAL A 1 236 ? -17.112 3.243 -0.559 1.00 94.31 236 VAL A O 1
ATOM 1903 N N . SER A 1 237 ? -14.912 3.626 -0.409 1.00 91.88 237 SER A N 1
ATOM 1904 C CA . SER A 1 237 ? -14.984 4.904 -1.111 1.00 91.88 237 SER A CA 1
ATOM 1905 C C . SER A 1 237 ? -15.440 4.732 -2.563 1.00 91.88 237 SER A C 1
ATOM 1907 O O . SER A 1 237 ? -14.962 3.802 -3.217 1.00 91.88 237 SER A O 1
ATOM 1909 N N . PRO A 1 238 ? -16.230 5.677 -3.102 1.00 87.56 238 PRO A N 1
ATOM 1910 C CA . PRO A 1 238 ? -16.525 5.746 -4.529 1.00 87.56 238 PRO A CA 1
ATOM 1911 C C . PRO A 1 238 ? -15.260 5.797 -5.390 1.00 87.56 238 PRO A C 1
ATOM 1913 O O . PRO A 1 238 ? -14.237 6.347 -4.974 1.00 87.56 238 PRO A O 1
ATOM 1916 N N . GLU A 1 239 ? -15.355 5.309 -6.627 1.00 83.62 239 GLU A N 1
ATOM 1917 C CA . GLU A 1 239 ? -14.226 5.282 -7.569 1.00 83.62 239 GLU A CA 1
ATOM 1918 C C . GLU A 1 239 ? -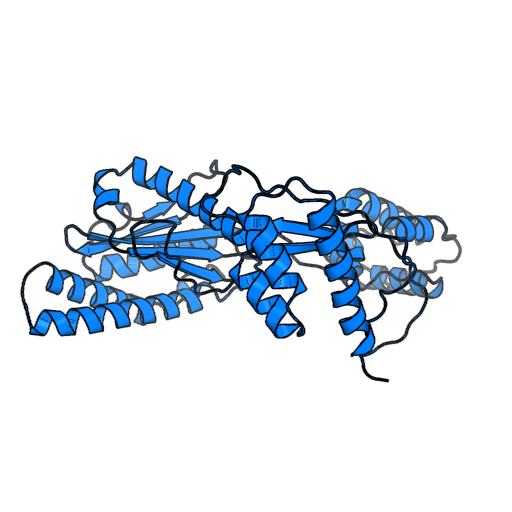13.689 6.675 -7.914 1.00 83.62 239 GLU A C 1
ATOM 1920 O O . GLU A 1 239 ? -12.501 6.835 -8.179 1.00 83.62 239 GLU A O 1
ATOM 1925 N N . THR A 1 240 ? -14.552 7.690 -7.832 1.00 84.75 240 THR A N 1
ATOM 1926 C CA . THR A 1 240 ? -14.234 9.101 -8.095 1.00 84.75 240 THR A CA 1
ATOM 1927 C C . THR A 1 240 ? -13.324 9.732 -7.039 1.00 84.75 240 THR A C 1
ATOM 1929 O O . THR A 1 240 ? -12.851 10.858 -7.206 1.00 84.75 240 THR A O 1
ATOM 1932 N N . TRP A 1 241 ? -13.072 9.057 -5.914 1.00 83.44 241 TRP A N 1
ATOM 1933 C CA . TRP A 1 241 ? -12.208 9.592 -4.869 1.00 83.44 241 TRP A CA 1
ATOM 1934 C C . TRP A 1 241 ? -10.732 9.444 -5.234 1.00 83.44 241 TRP A C 1
ATOM 1936 O O . TRP A 1 241 ? -10.233 8.347 -5.461 1.00 83.44 241 TRP A O 1
ATOM 1946 N N . ARG A 1 242 ? -9.990 10.557 -5.137 1.00 84.50 242 ARG A N 1
ATOM 1947 C CA . ARG A 1 242 ? -8.528 10.581 -5.329 1.00 84.50 242 ARG A CA 1
ATOM 1948 C C . ARG A 1 242 ? -7.781 9.574 -4.444 1.00 84.50 242 ARG A C 1
ATOM 1950 O O . ARG A 1 242 ? -6.770 9.023 -4.867 1.00 84.50 242 ARG A O 1
ATOM 1957 N N . THR A 1 243 ? -8.257 9.359 -3.219 1.00 88.00 243 THR A N 1
ATOM 1958 C CA . THR A 1 243 ? -7.727 8.339 -2.308 1.00 88.00 243 THR A CA 1
ATOM 1959 C C . THR A 1 243 ? -8.809 7.302 -2.072 1.00 88.00 243 THR A C 1
ATOM 1961 O O . THR A 1 243 ? -9.749 7.564 -1.313 1.00 88.00 243 THR A O 1
ATOM 1964 N N . LYS A 1 244 ? -8.658 6.135 -2.705 1.00 92.31 244 LYS A N 1
ATOM 1965 C CA . LYS A 1 244 ? -9.526 4.989 -2.453 1.00 92.31 244 LYS A CA 1
ATOM 1966 C C . LYS A 1 244 ? -9.267 4.444 -1.046 1.00 92.31 244 LYS A C 1
ATOM 1968 O O . LYS A 1 244 ? -8.119 4.271 -0.641 1.00 92.31 244 LYS A O 1
ATOM 1973 N N . VAL A 1 245 ? -10.326 4.219 -0.277 1.00 95.38 245 VAL A N 1
ATOM 1974 C CA . VAL A 1 245 ? -10.252 3.751 1.108 1.00 95.38 245 VAL A CA 1
ATOM 1975 C C . VAL A 1 245 ? -11.364 2.755 1.403 1.00 95.38 245 VAL A C 1
ATOM 1977 O O . VAL A 1 245 ? -12.514 2.967 1.025 1.00 95.38 245 VAL A O 1
ATOM 1980 N N . VAL A 1 246 ? -11.026 1.697 2.135 1.00 96.06 246 VAL A N 1
ATOM 1981 C CA . VAL A 1 246 ? -11.999 0.872 2.858 1.00 96.06 246 VAL A CA 1
ATOM 1982 C C . VAL A 1 246 ? -11.921 1.222 4.341 1.00 96.06 246 VAL A C 1
ATOM 1984 O O . VAL A 1 246 ? -10.830 1.288 4.908 1.00 96.06 246 VAL A O 1
ATOM 1987 N N . VAL A 1 247 ? -13.063 1.499 4.964 1.00 96.19 247 VAL A N 1
ATOM 1988 C CA . VAL A 1 247 ? -13.207 1.814 6.389 1.00 96.19 247 VAL A CA 1
ATOM 1989 C C . VAL A 1 247 ? -14.110 0.765 7.022 1.00 96.19 247 VAL A C 1
ATOM 1991 O O . VAL A 1 247 ? -15.228 0.552 6.576 1.00 96.19 247 VAL A O 1
ATOM 1994 N N . VAL A 1 248 ? -13.630 0.137 8.086 1.00 96.12 248 VAL A N 1
ATOM 1995 C CA . VAL A 1 248 ? -14.337 -0.869 8.875 1.00 96.12 248 VAL A CA 1
ATOM 1996 C C . VAL A 1 248 ? -14.483 -0.349 10.299 1.00 96.12 248 VAL A C 1
ATOM 1998 O O . VAL A 1 248 ? -13.501 0.038 10.937 1.00 96.12 248 VAL A O 1
ATOM 2001 N N . LEU A 1 249 ? -15.705 -0.357 10.815 1.00 94.44 249 LEU A N 1
ATOM 2002 C CA . LEU A 1 249 ? -16.043 0.060 12.171 1.00 94.44 249 LEU A CA 1
ATOM 2003 C C . LEU A 1 249 ? -16.379 -1.170 13.014 1.00 94.44 249 LEU A C 1
ATOM 2005 O O . LEU A 1 249 ? -17.521 -1.604 13.052 1.00 94.44 249 LEU A O 1
ATOM 2009 N N . LEU A 1 250 ? -15.391 -1.742 13.702 1.00 94.31 250 LEU A N 1
ATOM 2010 C CA . LEU A 1 250 ? -15.622 -2.913 14.551 1.00 94.31 250 LEU A CA 1
ATOM 2011 C C . LEU A 1 250 ? -16.282 -2.492 15.871 1.00 94.31 250 LEU A C 1
ATOM 2013 O O . LEU A 1 250 ? -15.644 -1.752 16.627 1.00 94.31 250 LEU A O 1
ATOM 2017 N N . PRO A 1 251 ? -17.516 -2.934 16.175 1.00 91.75 251 PRO A N 1
ATOM 2018 C CA . PRO A 1 251 ? -18.166 -2.612 17.440 1.00 91.75 251 PRO A CA 1
ATOM 2019 C C . PRO A 1 251 ? -17.449 -3.324 18.589 1.00 91.75 251 PRO A C 1
ATOM 2021 O O . PRO A 1 251 ? -17.330 -4.543 18.591 1.00 91.75 251 PRO A O 1
ATOM 2024 N N . VAL A 1 252 ? -16.944 -2.560 19.556 1.00 90.38 252 VAL A N 1
ATOM 2025 C CA . VAL A 1 252 ? -16.293 -3.093 20.768 1.00 90.38 252 VAL A CA 1
ATOM 2026 C C . VAL A 1 252 ? -17.182 -2.959 22.005 1.00 90.38 252 VAL A C 1
ATOM 2028 O O . VAL A 1 252 ? -16.883 -3.558 23.026 1.00 90.38 252 VAL A O 1
ATOM 2031 N N . SER A 1 253 ? -18.268 -2.195 21.924 1.00 87.06 253 SER A N 1
ATOM 2032 C CA . SER A 1 253 ? -19.390 -2.195 22.868 1.00 87.06 253 SER A CA 1
ATOM 2033 C C . SER A 1 253 ? -20.632 -1.643 22.159 1.00 87.06 253 SER A C 1
ATOM 2035 O O . SER A 1 253 ? -20.549 -1.255 20.988 1.00 87.06 253 SER A O 1
ATOM 2037 N N . GLU A 1 254 ? -21.766 -1.551 22.857 1.00 82.62 254 GLU A N 1
ATOM 2038 C CA . GLU A 1 254 ? -22.984 -0.918 22.323 1.00 82.62 254 GLU A CA 1
ATOM 2039 C C . GLU A 1 254 ? -22.755 0.510 21.823 1.00 82.62 254 GLU A C 1
ATOM 2041 O O . GLU A 1 254 ? -23.374 0.927 20.843 1.00 82.62 254 GLU A O 1
ATOM 2046 N N . GLU A 1 255 ? -21.831 1.239 22.456 1.00 84.62 255 GLU A N 1
ATOM 2047 C CA . GLU A 1 255 ? -21.542 2.642 22.171 1.00 84.62 255 GLU A CA 1
ATOM 2048 C C . GLU A 1 255 ? -20.166 2.884 21.550 1.00 84.62 255 GLU A C 1
ATOM 2050 O O . GLU A 1 255 ? -19.877 4.009 21.158 1.00 84.62 255 GLU A O 1
ATOM 2055 N N . GLU A 1 256 ? -19.309 1.880 21.382 1.00 90.06 256 GLU A N 1
ATOM 2056 C CA . GLU A 1 256 ? -17.911 2.122 21.008 1.00 90.06 256 GLU A CA 1
ATOM 2057 C C . GLU A 1 256 ? -17.451 1.312 19.800 1.00 90.06 256 GLU A C 1
ATOM 2059 O O . GLU A 1 256 ? -17.798 0.146 19.626 1.00 90.06 256 GLU A O 1
ATOM 2064 N N . PHE A 1 257 ? -16.591 1.930 18.986 1.00 91.94 257 PHE A N 1
ATOM 2065 C CA . PHE A 1 257 ? -15.996 1.311 17.805 1.00 91.94 257 PHE A CA 1
ATOM 2066 C C . PHE A 1 257 ? -14.467 1.364 17.822 1.00 91.94 257 PHE A C 1
ATOM 2068 O O . PHE A 1 257 ? -13.843 2.346 18.248 1.00 91.94 257 PHE A O 1
ATOM 2075 N N . HIS A 1 258 ? -13.852 0.328 17.257 1.00 91.69 258 HIS A N 1
ATOM 2076 C CA . HIS A 1 258 ? -12.477 0.360 16.773 1.00 91.69 258 HIS A CA 1
ATOM 2077 C C . HIS A 1 258 ? -12.483 0.491 15.249 1.00 91.69 258 HIS A C 1
ATOM 2079 O O . HIS A 1 258 ? -12.974 -0.382 14.539 1.00 91.69 258 HIS A O 1
ATOM 2085 N N . LEU A 1 259 ? -11.923 1.587 14.744 1.00 94.06 259 LEU A N 1
ATOM 2086 C CA . LEU A 1 259 ? -11.862 1.863 13.314 1.00 94.06 259 LEU A CA 1
ATOM 2087 C C . LEU A 1 259 ? -10.613 1.220 12.709 1.00 94.06 259 LEU A C 1
ATOM 2089 O O . LEU A 1 259 ? -9.494 1.455 13.172 1.00 94.06 259 LEU A O 1
ATOM 2093 N N . ILE A 1 260 ? -10.795 0.458 11.638 1.00 94.69 260 ILE A N 1
ATOM 2094 C CA . ILE A 1 260 ? -9.726 -0.033 10.768 1.00 94.69 260 ILE A CA 1
ATOM 2095 C C . ILE A 1 260 ? -9.928 0.605 9.399 1.00 94.69 260 ILE A C 1
ATOM 2097 O O . ILE A 1 260 ? -11.035 0.595 8.880 1.00 94.69 260 ILE A O 1
ATOM 2101 N N . ALA A 1 261 ? -8.886 1.180 8.811 1.00 94.88 261 ALA A N 1
ATOM 2102 C CA . ALA A 1 261 ? -8.975 1.748 7.473 1.00 94.88 261 ALA A CA 1
ATOM 2103 C C . ALA A 1 261 ? -7.759 1.373 6.638 1.00 94.88 261 ALA A C 1
ATOM 2105 O O . ALA A 1 261 ? -6.637 1.441 7.140 1.00 94.88 261 ALA A O 1
ATOM 2106 N N . ALA A 1 262 ? -7.977 1.013 5.376 1.00 94.50 262 ALA A N 1
ATOM 2107 C CA . ALA A 1 262 ? -6.918 0.627 4.454 1.00 94.50 262 ALA A CA 1
ATOM 2108 C C . ALA A 1 262 ? -6.979 1.418 3.145 1.00 94.50 262 ALA A C 1
ATOM 2110 O O . ALA A 1 262 ? -8.056 1.738 2.648 1.00 94.50 262 ALA A O 1
ATOM 2111 N N . THR A 1 263 ? -5.805 1.712 2.592 1.00 94.19 263 THR A N 1
ATOM 2112 C CA . THR A 1 263 ? -5.619 2.309 1.263 1.00 94.19 263 THR A CA 1
ATOM 2113 C C . THR A 1 263 ? -4.488 1.594 0.537 1.00 94.19 263 THR A C 1
ATOM 2115 O O . THR A 1 263 ? -3.528 1.129 1.164 1.00 94.19 263 THR A O 1
ATOM 2118 N N . VAL A 1 264 ? -4.591 1.545 -0.789 1.00 89.69 264 VAL A N 1
ATOM 2119 C CA . VAL A 1 264 ? -3.576 0.972 -1.672 1.00 89.69 264 VAL A CA 1
ATOM 2120 C C . VAL A 1 264 ? -2.998 2.070 -2.553 1.00 89.69 264 VAL A C 1
ATOM 2122 O O . VAL A 1 264 ? -3.725 2.864 -3.143 1.00 89.69 264 VAL A O 1
ATOM 2125 N N . HIS A 1 265 ? -1.674 2.121 -2.642 1.00 85.31 265 HIS A N 1
ATOM 2126 C CA . HIS A 1 265 ? -0.952 3.072 -3.471 1.00 85.31 265 HIS A CA 1
ATOM 2127 C C . HIS A 1 265 ? -0.127 2.333 -4.521 1.00 85.31 265 HIS A C 1
ATOM 2129 O O . HIS A 1 265 ? 0.960 1.826 -4.235 1.00 85.31 265 HIS A O 1
ATOM 2135 N N . GLY A 1 266 ? -0.617 2.361 -5.762 1.00 74.19 266 GLY A N 1
ATOM 2136 C CA . GLY A 1 266 ? 0.016 1.759 -6.938 1.00 74.19 266 GLY A CA 1
ATOM 2137 C C . GLY A 1 266 ? 1.241 2.513 -7.467 1.00 74.19 266 GLY A C 1
ATOM 2138 O O . GLY A 1 266 ? 1.513 2.489 -8.665 1.00 74.19 266 GLY A O 1
ATOM 2139 N N . ARG A 1 267 ? 1.989 3.226 -6.611 1.00 71.00 267 ARG A N 1
ATOM 2140 C CA . ARG A 1 267 ? 3.198 3.929 -7.059 1.00 71.00 267 ARG A CA 1
ATOM 2141 C C . ARG A 1 267 ? 4.216 2.921 -7.591 1.00 71.00 267 ARG A C 1
ATOM 2143 O O . ARG A 1 267 ? 4.636 2.008 -6.880 1.00 71.00 267 ARG A O 1
ATOM 2150 N N . ARG A 1 268 ? 4.667 3.152 -8.825 1.00 68.06 268 ARG A N 1
ATOM 2151 C CA . ARG A 1 268 ? 5.705 2.344 -9.483 1.00 68.06 268 ARG A CA 1
ATOM 2152 C C . ARG A 1 268 ? 7.048 2.438 -8.759 1.00 68.06 268 ARG A C 1
ATOM 2154 O O . ARG A 1 268 ? 7.743 1.441 -8.608 1.00 68.06 268 ARG A O 1
ATOM 2161 N N . TRP A 1 269 ? 7.367 3.622 -8.236 1.00 71.50 269 TRP A N 1
ATOM 2162 C CA . TRP A 1 269 ? 8.593 3.887 -7.485 1.00 71.50 269 TRP A CA 1
ATOM 2163 C C . TRP A 1 269 ? 8.397 3.729 -5.972 1.00 71.50 269 TRP A C 1
ATOM 2165 O O . TRP A 1 269 ? 7.327 4.070 -5.455 1.00 71.50 269 TRP A O 1
ATOM 2175 N N . PRO A 1 270 ? 9.423 3.264 -5.230 1.00 73.75 270 PRO A N 1
ATOM 2176 C CA . PRO A 1 270 ? 9.380 3.228 -3.776 1.00 73.75 270 PRO A CA 1
ATOM 2177 C C . PRO A 1 270 ? 9.047 4.594 -3.171 1.00 73.75 270 PRO A C 1
ATOM 2179 O O . PRO A 1 270 ? 9.688 5.604 -3.445 1.00 73.75 270 PRO A O 1
ATOM 2182 N N . SER A 1 271 ? 8.035 4.612 -2.315 1.00 75.81 271 SER A N 1
ATOM 2183 C CA . SER A 1 271 ? 7.530 5.801 -1.650 1.00 75.81 271 SER A CA 1
ATOM 2184 C C . SER A 1 271 ? 8.384 6.092 -0.413 1.00 75.81 271 SER A C 1
ATOM 2186 O O . SER A 1 271 ? 8.429 5.250 0.493 1.00 75.81 271 SER A O 1
ATOM 2188 N N . PRO A 1 272 ? 9.077 7.245 -0.361 1.00 75.00 272 PRO A N 1
ATOM 2189 C CA . PRO A 1 272 ? 9.856 7.653 0.804 1.00 75.00 272 PRO A CA 1
ATOM 2190 C C . PRO A 1 272 ? 8.949 8.049 1.987 1.00 75.00 272 PRO A C 1
ATOM 2192 O O . PRO A 1 272 ? 7.736 8.201 1.804 1.00 75.00 272 PRO A O 1
ATOM 2195 N N . PRO A 1 273 ? 9.511 8.267 3.194 1.00 74.81 273 PRO A N 1
ATOM 2196 C CA . PRO A 1 273 ? 8.748 8.694 4.372 1.00 74.81 273 PRO A CA 1
ATOM 2197 C C . PRO A 1 273 ? 7.875 9.933 4.148 1.00 74.81 273 PRO A C 1
ATOM 2199 O O . PRO A 1 273 ? 6.712 9.924 4.534 1.00 74.81 273 PRO A O 1
ATOM 2202 N N . SER A 1 274 ? 8.374 10.949 3.439 1.00 72.25 274 SER A N 1
ATOM 2203 C CA . SER A 1 274 ? 7.597 12.155 3.109 1.00 72.25 274 SER A CA 1
ATOM 2204 C C . SER A 1 274 ? 6.310 11.841 2.336 1.00 72.25 274 SER A C 1
ATOM 2206 O O . SER A 1 274 ? 5.255 12.410 2.612 1.00 72.25 274 SER A O 1
ATOM 2208 N N . LYS A 1 275 ? 6.366 10.878 1.409 1.00 78.38 275 LYS A N 1
ATOM 2209 C CA . LYS A 1 275 ? 5.198 10.424 0.643 1.00 78.38 275 LYS A CA 1
ATOM 2210 C C . LYS A 1 275 ? 4.288 9.505 1.445 1.00 78.38 275 LYS A C 1
ATOM 2212 O O . LYS A 1 275 ? 3.076 9.588 1.294 1.00 78.38 275 LYS A O 1
ATOM 2217 N N . ALA A 1 276 ? 4.832 8.683 2.341 1.00 79.69 276 ALA A N 1
ATOM 2218 C CA . ALA A 1 276 ? 4.011 7.925 3.284 1.00 79.69 276 ALA A CA 1
ATOM 2219 C C . ALA A 1 276 ? 3.171 8.849 4.180 1.00 79.69 276 ALA A C 1
ATOM 2221 O O . ALA A 1 276 ? 2.003 8.561 4.440 1.00 79.69 276 ALA A O 1
ATOM 2222 N N . ASP A 1 277 ? 3.727 9.989 4.579 1.00 78.19 277 ASP A N 1
ATOM 2223 C CA . ASP A 1 277 ? 3.017 11.004 5.354 1.00 78.19 277 ASP A CA 1
ATOM 2224 C C . ASP A 1 277 ? 1.906 11.675 4.552 1.00 78.19 277 ASP A C 1
ATOM 2226 O O . ASP A 1 277 ? 0.806 11.868 5.069 1.00 78.19 277 ASP A O 1
ATOM 2230 N N . GLU A 1 278 ? 2.160 11.996 3.286 1.00 82.12 278 GLU A N 1
ATOM 2231 C CA . GLU A 1 278 ? 1.137 12.503 2.368 1.00 82.12 278 GLU A CA 1
ATOM 2232 C C . GLU A 1 278 ? 0.001 11.488 2.183 1.00 82.12 278 GLU A C 1
ATOM 2234 O O . GLU A 1 278 ? -1.172 11.839 2.319 1.00 82.12 278 GLU A O 1
ATOM 2239 N N . HIS A 1 279 ? 0.338 10.213 1.974 1.00 86.38 279 HIS A N 1
ATOM 2240 C CA . HIS A 1 279 ? -0.633 9.123 1.864 1.00 86.38 279 HIS A CA 1
ATOM 2241 C C . HIS A 1 279 ? -1.476 8.994 3.145 1.00 86.38 279 HIS A C 1
ATOM 2243 O O . HIS A 1 279 ? -2.699 8.890 3.071 1.00 86.38 279 HIS A O 1
ATOM 2249 N N . LEU A 1 280 ? -0.862 9.092 4.332 1.00 85.25 280 LEU A N 1
ATOM 2250 C CA . LEU A 1 280 ? -1.578 9.090 5.614 1.00 85.25 280 LEU A CA 1
ATOM 2251 C C . LEU A 1 280 ? -2.514 10.287 5.781 1.00 85.25 280 LEU A C 1
ATOM 2253 O O . LEU A 1 280 ? -3.616 10.124 6.312 1.00 85.25 280 LEU A O 1
ATOM 2257 N N . ARG A 1 281 ? -2.106 11.484 5.342 1.00 84.31 281 ARG A N 1
ATOM 2258 C CA . ARG A 1 281 ? -2.979 12.669 5.348 1.00 84.31 281 ARG A CA 1
ATOM 2259 C C . ARG A 1 281 ? -4.160 12.466 4.405 1.00 84.31 281 ARG A C 1
ATOM 2261 O O . ARG A 1 281 ? -5.291 12.739 4.802 1.00 84.31 281 ARG A O 1
ATOM 2268 N N . GLY A 1 282 ? -3.904 11.936 3.208 1.00 86.69 282 GLY A N 1
ATOM 2269 C CA . GLY A 1 282 ? -4.929 11.587 2.227 1.00 86.69 282 GLY A CA 1
ATOM 2270 C C . GLY A 1 282 ? -5.937 10.582 2.786 1.00 86.69 282 GLY A C 1
ATOM 2271 O O . GLY A 1 282 ? -7.139 10.836 2.747 1.00 86.69 282 GLY A O 1
ATOM 2272 N N . LEU A 1 283 ? -5.451 9.501 3.399 1.00 90.19 283 LEU A N 1
ATOM 2273 C CA . LEU A 1 283 ? -6.274 8.510 4.096 1.00 90.19 283 LEU A CA 1
ATOM 2274 C C . LEU A 1 283 ? -7.099 9.147 5.225 1.00 90.19 283 LEU A C 1
ATOM 2276 O O . LEU A 1 283 ? -8.306 8.946 5.307 1.00 90.19 283 LEU A O 1
ATOM 2280 N N . SER A 1 284 ? -6.476 9.970 6.071 1.00 88.31 284 SER A N 1
ATOM 2281 C CA . SER A 1 284 ? -7.167 10.647 7.178 1.00 88.31 284 SER A CA 1
ATOM 2282 C C . SER A 1 284 ? -8.251 11.610 6.683 1.00 88.31 284 SER A C 1
ATOM 2284 O O . SER A 1 284 ? -9.302 11.752 7.309 1.00 88.31 284 SER A O 1
ATOM 2286 N N . TYR A 1 285 ? -8.015 12.295 5.563 1.00 89.38 285 TYR A N 1
ATOM 2287 C CA . TYR A 1 285 ? -9.015 13.148 4.926 1.00 89.38 285 TYR A CA 1
ATOM 2288 C C . TYR A 1 285 ? -10.183 12.325 4.375 1.00 89.38 285 TYR A C 1
ATOM 2290 O O . TYR A 1 285 ? -11.336 12.666 4.643 1.00 89.38 285 TYR A O 1
ATOM 2298 N N . ALA A 1 286 ? -9.893 11.217 3.692 1.00 90.56 286 ALA A N 1
ATOM 2299 C CA . ALA A 1 286 ? -10.907 10.301 3.188 1.00 90.56 286 ALA A CA 1
ATOM 2300 C C . ALA A 1 286 ? -11.775 9.757 4.336 1.00 90.56 286 ALA A C 1
ATOM 2302 O O . ALA A 1 286 ? -12.990 9.924 4.304 1.00 90.56 286 ALA A O 1
ATOM 2303 N N . ILE A 1 287 ? -11.170 9.258 5.420 1.00 91.00 287 ILE A N 1
ATOM 2304 C CA . ILE A 1 287 ? -11.888 8.803 6.625 1.00 91.00 287 ILE A CA 1
ATOM 2305 C C . ILE A 1 287 ? -12.771 9.913 7.207 1.00 91.00 287 ILE A C 1
ATOM 2307 O O . ILE A 1 287 ? -13.920 9.662 7.557 1.00 91.00 287 ILE A O 1
ATOM 2311 N N . ARG A 1 288 ? -12.277 11.156 7.299 1.00 89.19 288 ARG A N 1
ATOM 2312 C CA . ARG A 1 288 ? -13.098 12.283 7.775 1.00 89.19 288 ARG A CA 1
ATOM 2313 C C . ARG A 1 288 ? -14.318 12.520 6.887 1.00 89.19 288 ARG A C 1
ATOM 2315 O O . ARG A 1 288 ? -15.375 12.823 7.428 1.00 89.19 288 ARG A O 1
ATOM 2322 N N . ARG A 1 289 ? -14.194 12.382 5.563 1.00 89.88 289 ARG A N 1
ATOM 2323 C CA . ARG A 1 289 ? -15.340 12.466 4.641 1.00 89.88 289 ARG A CA 1
ATOM 2324 C C . ARG A 1 289 ? -16.334 11.331 4.876 1.00 89.88 289 ARG A C 1
ATOM 2326 O O . ARG A 1 289 ? -17.522 11.614 4.944 1.00 89.88 289 ARG A O 1
ATOM 2333 N N . VAL A 1 290 ? -15.860 10.101 5.089 1.00 88.56 290 VAL A N 1
ATOM 2334 C CA . VAL A 1 290 ? -16.723 8.960 5.450 1.00 88.56 290 VAL A CA 1
ATOM 2335 C C . VAL A 1 290 ? -17.495 9.245 6.733 1.00 88.56 290 VAL A C 1
ATOM 2337 O O . VAL A 1 290 ? -18.718 9.197 6.761 1.00 88.56 290 VAL A O 1
ATOM 2340 N N . LEU A 1 291 ? -16.784 9.617 7.797 1.00 88.25 291 LEU A N 1
ATOM 2341 C CA . LEU A 1 291 ? -17.379 9.834 9.114 1.00 88.25 291 LEU A CA 1
ATOM 2342 C C . LEU A 1 291 ? -18.281 11.073 9.185 1.00 88.25 291 LEU A C 1
ATOM 2344 O O . LEU A 1 291 ? -19.092 11.165 10.101 1.00 88.25 291 LEU A O 1
ATOM 2348 N N . LYS A 1 292 ? -18.173 12.021 8.243 1.00 86.19 292 LYS A N 1
ATOM 2349 C CA . LYS A 1 292 ? -19.136 13.129 8.123 1.00 86.19 292 LYS A CA 1
ATOM 2350 C C . LYS A 1 292 ? -20.538 12.636 7.763 1.00 86.19 292 LYS A C 1
ATOM 2352 O O . LYS A 1 292 ? -21.495 13.253 8.205 1.00 86.19 292 LYS A O 1
ATOM 2357 N N . MET A 1 293 ? -20.652 11.530 7.026 1.00 78.81 293 MET A N 1
ATOM 2358 C CA . MET A 1 293 ? -21.943 10.904 6.715 1.00 78.81 293 MET A CA 1
ATOM 2359 C C . MET A 1 293 ? -22.529 10.149 7.918 1.00 78.81 293 MET A C 1
ATOM 2361 O O . MET A 1 293 ? -23.718 9.862 7.938 1.00 78.81 293 MET A O 1
ATOM 2365 N N . TYR A 1 294 ? -21.720 9.892 8.956 1.00 78.75 294 TYR A N 1
ATOM 2366 C CA . TYR A 1 294 ? -22.129 9.195 10.180 1.00 78.75 294 TYR A CA 1
ATOM 2367 C C . TYR A 1 294 ? -21.674 9.946 11.451 1.00 78.75 294 TYR A C 1
ATOM 2369 O O . TYR A 1 294 ? -20.864 9.424 12.229 1.00 78.75 294 TYR A O 1
ATOM 2377 N N . PRO A 1 295 ? -22.168 11.176 11.706 1.00 70.00 295 PRO A N 1
ATOM 2378 C CA . PRO A 1 295 ? -21.682 12.020 12.803 1.00 70.00 295 PRO A CA 1
ATOM 2379 C C . PRO A 1 295 ? -21.695 11.369 14.201 1.00 70.00 295 PRO A C 1
ATOM 2381 O O . PRO A 1 295 ? -20.706 11.543 14.924 1.00 70.00 295 PRO A O 1
ATOM 2384 N N . PRO A 1 296 ? -22.726 10.586 14.597 1.00 80.00 296 PRO A N 1
ATOM 2385 C CA . PRO A 1 296 ? -22.752 9.927 15.906 1.00 80.00 296 PRO A CA 1
ATOM 2386 C C . PRO A 1 296 ? -21.593 8.945 16.101 1.00 80.00 296 PRO A C 1
ATOM 2388 O O . PRO A 1 296 ? -21.009 8.863 17.181 1.00 80.00 296 PRO A O 1
ATOM 2391 N N . VAL A 1 297 ? -21.196 8.245 15.034 1.00 82.69 297 VAL A N 1
ATOM 2392 C CA . VAL A 1 297 ? -20.117 7.249 15.067 1.00 82.69 297 VAL A CA 1
ATOM 2393 C C . VAL A 1 297 ? -18.774 7.909 15.366 1.00 82.69 297 VAL A C 1
ATOM 2395 O O . VAL A 1 297 ? -17.950 7.343 16.081 1.00 82.69 297 VAL A O 1
ATOM 2398 N N . ARG A 1 298 ? -18.539 9.135 14.883 1.00 81.50 298 ARG A N 1
ATOM 2399 C CA . ARG A 1 298 ? -17.247 9.817 15.047 1.00 81.50 298 ARG A CA 1
ATOM 2400 C C . ARG A 1 298 ? -16.84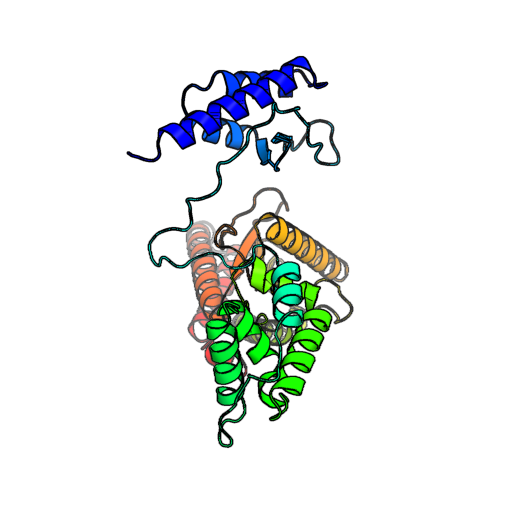7 9.994 16.515 1.00 81.50 298 ARG A C 1
ATOM 2402 O O . ARG A 1 298 ? -15.673 9.824 16.839 1.00 81.50 298 ARG A O 1
ATOM 2409 N N . LYS A 1 299 ? -17.801 10.327 17.393 1.00 83.12 299 LYS A N 1
ATOM 2410 C CA . LYS A 1 299 ? -17.559 10.507 18.840 1.00 83.12 299 LYS A CA 1
ATOM 2411 C C . LYS A 1 299 ? -17.330 9.177 19.573 1.00 83.12 299 LYS A C 1
ATOM 2413 O O . LYS A 1 299 ? -16.755 9.162 20.655 1.00 83.12 299 LYS A O 1
ATOM 2418 N N . ARG A 1 300 ? -17.738 8.072 18.950 1.00 88.00 300 ARG A N 1
ATOM 2419 C CA . ARG A 1 300 ? -17.747 6.708 19.488 1.00 88.00 300 ARG A CA 1
ATOM 2420 C C . ARG A 1 300 ? -16.490 5.897 19.137 1.00 88.00 300 ARG A C 1
ATOM 2422 O O . ARG A 1 300 ? -16.344 4.752 19.554 1.00 88.00 300 ARG A O 1
ATOM 2429 N N . ILE A 1 301 ? -15.550 6.468 18.379 1.00 88.25 301 ILE A N 1
ATOM 2430 C CA . ILE A 1 301 ? -14.302 5.790 17.996 1.00 88.25 301 ILE A CA 1
ATOM 2431 C C . ILE A 1 301 ? -13.283 5.861 19.141 1.00 88.25 301 ILE A C 1
ATOM 2433 O O . ILE A 1 301 ? -12.802 6.937 19.495 1.00 88.25 301 ILE A O 1
ATOM 2437 N N . ARG A 1 302 ? -12.876 4.704 19.674 1.00 82.94 302 ARG A N 1
ATOM 2438 C CA . ARG A 1 302 ? -11.876 4.602 20.759 1.00 82.94 302 ARG A CA 1
ATOM 2439 C C . ARG A 1 302 ? -10.466 4.268 20.295 1.00 82.94 302 ARG A C 1
ATOM 2441 O O . ARG A 1 302 ? -9.491 4.514 21.010 1.00 82.94 302 ARG A O 1
ATOM 2448 N N . GLY A 1 303 ? -10.339 3.701 19.104 1.00 84.31 303 GLY A N 1
ATOM 2449 C CA . GLY A 1 303 ? -9.057 3.317 18.533 1.00 84.31 303 GLY A CA 1
ATOM 2450 C C . GLY A 1 303 ? -9.096 3.335 17.018 1.00 84.31 303 GLY A C 1
ATOM 2451 O O . GLY A 1 303 ? -10.148 3.132 16.416 1.00 84.31 303 GLY A O 1
ATOM 2452 N N . GLN A 1 304 ? -7.937 3.594 16.421 1.00 88.62 304 GLN A N 1
ATOM 2453 C CA . GLN A 1 304 ? -7.773 3.648 14.974 1.00 88.62 304 GLN A CA 1
ATOM 2454 C C . GLN A 1 304 ? -6.573 2.801 14.545 1.00 88.62 304 GLN A C 1
ATOM 2456 O O . GLN A 1 304 ? -5.488 2.908 15.122 1.00 88.62 304 GLN A O 1
ATOM 2461 N N . THR A 1 305 ? -6.760 1.979 13.519 1.00 89.75 305 THR A N 1
ATOM 2462 C CA . THR A 1 305 ? -5.698 1.238 12.836 1.00 89.75 305 THR A CA 1
ATOM 2463 C C . THR A 1 305 ? -5.730 1.617 11.364 1.00 89.75 305 THR A C 1
ATOM 2465 O O . THR A 1 305 ? -6.699 1.329 10.670 1.00 89.75 305 THR A O 1
ATOM 2468 N N . PHE A 1 306 ? -4.687 2.283 10.887 1.00 90.25 306 PHE A N 1
ATOM 2469 C CA . PHE A 1 306 ? -4.538 2.666 9.489 1.00 90.25 306 PHE A CA 1
ATOM 2470 C C . PHE A 1 306 ? -3.571 1.715 8.805 1.00 90.25 306 PHE A C 1
ATOM 2472 O O . PHE A 1 306 ? -2.523 1.385 9.356 1.00 90.25 306 PHE A O 1
ATOM 2479 N N . ILE A 1 307 ? -3.922 1.301 7.600 1.00 91.12 307 ILE A N 1
ATOM 2480 C CA . ILE A 1 307 ? -3.191 0.328 6.810 1.00 91.12 307 ILE A CA 1
ATOM 2481 C C . ILE A 1 307 ? -2.847 0.991 5.483 1.00 91.12 307 ILE A C 1
ATOM 2483 O O . ILE A 1 307 ? -3.719 1.418 4.729 1.00 91.12 307 ILE A O 1
ATOM 2487 N N . LEU A 1 308 ? -1.556 1.097 5.212 1.00 90.19 308 LEU A N 1
ATOM 2488 C CA . LEU A 1 308 ? -1.027 1.545 3.940 1.00 90.19 308 LEU A CA 1
ATOM 2489 C C . LEU A 1 308 ? -0.454 0.339 3.211 1.00 90.19 308 LEU A C 1
ATOM 2491 O O . LEU A 1 308 ? 0.425 -0.343 3.736 1.00 90.19 308 LEU A O 1
ATOM 2495 N N . ILE A 1 309 ? -0.910 0.096 1.993 1.00 89.19 309 ILE A N 1
ATOM 2496 C CA . ILE A 1 309 ? -0.382 -0.972 1.148 1.00 89.19 309 ILE A CA 1
ATOM 2497 C C . ILE A 1 309 ? 0.221 -0.313 -0.082 1.00 89.19 309 ILE A C 1
ATOM 2499 O O . ILE A 1 309 ? -0.414 0.513 -0.729 1.00 89.19 309 ILE A O 1
ATOM 2503 N N . GLY A 1 310 ? 1.483 -0.600 -0.370 1.00 86.81 310 GLY A N 1
ATOM 2504 C CA . GLY A 1 310 ? 2.171 0.052 -1.474 1.00 86.81 310 GLY A CA 1
ATOM 2505 C C . GLY A 1 310 ? 3.656 -0.247 -1.506 1.00 86.81 310 GLY A C 1
ATOM 2506 O O . GLY A 1 310 ? 4.237 -0.844 -0.595 1.00 86.81 310 GLY A O 1
ATOM 2507 N N . ARG A 1 311 ? 4.318 0.236 -2.551 1.00 78.12 311 ARG A N 1
ATOM 2508 C CA . ARG A 1 311 ? 5.774 0.187 -2.638 1.00 78.12 311 ARG A CA 1
ATOM 2509 C C . ARG A 1 311 ? 6.352 1.290 -1.752 1.00 78.12 311 ARG A C 1
ATOM 2511 O O . ARG A 1 311 ? 6.428 2.435 -2.176 1.00 78.12 311 ARG A O 1
ATOM 2518 N N . TYR A 1 312 ? 6.743 0.971 -0.519 1.00 79.12 312 TYR A N 1
ATOM 2519 C CA . TYR A 1 312 ? 7.357 1.913 0.432 1.00 79.12 312 TYR A CA 1
ATOM 2520 C C . TYR A 1 312 ? 8.835 1.589 0.674 1.00 79.12 312 TYR A C 1
ATOM 2522 O O . TYR A 1 312 ? 9.222 0.420 0.685 1.00 79.12 312 TYR A O 1
ATOM 2530 N N . THR A 1 313 ? 9.674 2.606 0.893 1.00 72.12 313 THR A N 1
ATOM 2531 C CA . THR A 1 313 ? 11.097 2.391 1.213 1.00 72.12 313 THR A CA 1
ATOM 2532 C C . THR A 1 313 ? 11.275 1.784 2.604 1.00 72.12 313 THR A C 1
ATOM 2534 O O . THR A 1 313 ? 10.395 1.893 3.462 1.00 72.12 313 THR A O 1
ATOM 2537 N N . ARG A 1 314 ? 12.446 1.177 2.866 1.00 65.25 314 ARG A N 1
ATOM 2538 C CA . ARG A 1 314 ? 12.786 0.601 4.182 1.00 65.25 314 ARG A CA 1
ATOM 2539 C C . ARG A 1 314 ? 12.631 1.600 5.335 1.00 65.25 314 ARG A C 1
ATOM 2541 O O . ARG A 1 314 ? 12.165 1.193 6.395 1.00 65.25 314 ARG A O 1
ATOM 2548 N N . GLY A 1 315 ? 12.919 2.882 5.090 1.00 60.59 315 GLY A N 1
ATOM 2549 C CA . GLY A 1 315 ? 12.794 3.971 6.066 1.00 60.59 315 GLY A CA 1
ATOM 2550 C C . GLY A 1 315 ? 11.360 4.280 6.516 1.00 60.59 315 GLY A C 1
ATOM 2551 O O . GLY A 1 315 ? 11.165 4.890 7.565 1.00 60.59 315 GLY A O 1
ATOM 2552 N N . VAL A 1 316 ? 10.338 3.823 5.785 1.00 63.78 316 VAL A N 1
ATOM 2553 C CA . VAL A 1 316 ? 8.941 3.915 6.229 1.00 63.78 316 VAL A CA 1
ATOM 2554 C C . VAL A 1 316 ? 8.683 2.807 7.249 1.00 63.78 316 VAL A C 1
ATOM 2556 O O . VAL A 1 316 ? 8.402 1.668 6.870 1.00 63.78 316 VAL A O 1
ATOM 2559 N N . ARG A 1 317 ? 8.821 3.103 8.548 1.00 59.28 317 ARG A N 1
ATOM 2560 C CA . ARG A 1 317 ? 8.585 2.107 9.610 1.00 59.28 317 ARG A CA 1
ATOM 2561 C C . ARG A 1 317 ? 7.148 1.576 9.527 1.00 59.28 317 ARG A C 1
ATOM 2563 O O . ARG A 1 317 ? 6.195 2.346 9.598 1.00 59.28 317 ARG A O 1
ATOM 2570 N N . GLY A 1 318 ? 7.009 0.256 9.414 1.00 51.88 318 GLY A N 1
ATOM 2571 C CA . GLY A 1 318 ? 5.728 -0.433 9.217 1.00 51.88 318 GLY A CA 1
ATOM 2572 C C . GLY A 1 318 ? 4.854 -0.587 10.462 1.00 51.88 318 GLY A C 1
ATOM 2573 O O . GLY A 1 318 ? 3.804 -1.199 10.365 1.00 51.88 318 GLY A O 1
ATOM 2574 N N . GLY A 1 319 ? 5.268 -0.046 11.611 1.00 54.31 319 GLY A N 1
ATOM 2575 C CA . GLY A 1 319 ? 4.524 -0.081 12.869 1.00 54.31 319 GLY A CA 1
ATOM 2576 C C . GLY A 1 319 ? 4.765 1.197 13.660 1.00 54.31 319 GLY A C 1
ATOM 2577 O O . GLY A 1 319 ? 5.514 1.202 14.635 1.00 54.31 319 GLY A O 1
ATOM 2578 N N . MET A 1 320 ? 4.188 2.314 13.216 1.00 51.72 320 MET A N 1
ATOM 2579 C CA . MET A 1 320 ? 4.311 3.588 13.929 1.00 51.72 320 MET A CA 1
ATOM 2580 C C . MET A 1 320 ? 3.077 3.831 14.797 1.00 51.72 320 MET A C 1
ATOM 2582 O O . MET A 1 320 ? 1.942 3.787 14.321 1.00 51.72 320 MET A O 1
ATOM 2586 N N . LYS A 1 321 ? 3.296 4.161 16.072 1.00 50.66 321 LYS A N 1
ATOM 2587 C CA . LYS A 1 321 ? 2.293 4.852 16.890 1.00 50.66 321 LYS A CA 1
ATOM 2588 C C . LYS A 1 321 ? 2.547 6.342 16.746 1.00 50.66 321 LYS A C 1
ATOM 2590 O O . LYS A 1 321 ? 3.501 6.853 17.326 1.00 50.66 321 LYS A O 1
ATOM 2595 N N . ARG A 1 322 ? 1.728 7.040 15.962 1.00 52.56 322 ARG A N 1
ATOM 2596 C CA . ARG A 1 322 ? 1.833 8.499 15.861 1.00 52.56 322 ARG A CA 1
ATOM 2597 C C . ARG A 1 322 ? 1.037 9.140 16.991 1.00 52.56 322 ARG A C 1
ATOM 2599 O O . ARG A 1 322 ? -0.173 8.965 17.071 1.00 52.56 322 ARG A O 1
ATOM 2606 N N . ARG A 1 323 ? 1.721 9.882 17.864 1.00 45.84 323 ARG A N 1
ATOM 2607 C CA . ARG A 1 323 ? 1.086 10.864 18.755 1.00 45.84 323 ARG A CA 1
ATOM 2608 C C . ARG A 1 323 ? 1.077 12.206 18.016 1.00 45.84 323 ARG A C 1
ATOM 2610 O O . ARG A 1 323 ? 2.128 12.631 17.548 1.00 45.84 323 ARG A O 1
ATOM 2617 N N . GLY A 1 324 ? -0.089 12.839 17.874 1.00 40.84 324 GLY A N 1
ATOM 2618 C CA . GLY A 1 324 ? -0.188 14.230 17.403 1.00 40.84 324 GLY A CA 1
ATOM 2619 C C . GLY A 1 324 ? -0.970 14.504 16.112 1.00 40.84 324 GLY A C 1
ATOM 2620 O O . GLY A 1 324 ? -1.087 15.669 15.763 1.00 40.84 324 GLY A O 1
ATOM 2621 N N . TYR A 1 325 ? -1.522 13.500 15.414 1.00 41.41 325 TYR A N 1
ATOM 2622 C CA . TYR A 1 325 ? -2.431 13.739 14.267 1.00 41.41 325 TYR A CA 1
ATOM 2623 C C . TYR A 1 325 ? -3.920 13.636 14.629 1.00 41.41 325 TYR A C 1
ATOM 2625 O O . TYR A 1 325 ? -4.767 14.194 13.935 1.00 41.41 325 TYR A O 1
ATOM 2633 N N . ALA A 1 326 ? -4.246 12.940 15.718 1.00 45.12 326 ALA A N 1
ATOM 2634 C CA . ALA A 1 326 ? -5.595 12.812 16.247 1.00 45.12 326 ALA A CA 1
ATOM 2635 C C . ALA A 1 326 ? -5.534 12.660 17.778 1.00 45.12 326 ALA A C 1
ATOM 2637 O O . ALA A 1 326 ? -4.551 12.117 18.290 1.00 45.12 326 ALA A O 1
ATOM 2638 N N . PRO A 1 327 ? -6.584 13.067 18.516 1.00 51.34 327 PRO A N 1
ATOM 2639 C CA . PRO A 1 327 ? -6.694 12.818 19.958 1.00 51.34 327 PRO A CA 1
ATOM 2640 C C . PRO A 1 327 ? -6.867 11.323 20.306 1.00 51.34 327 PRO A C 1
ATOM 2642 O O . PRO A 1 327 ? -6.863 10.948 21.475 1.00 51.34 327 PRO A O 1
ATOM 2645 N N . ILE A 1 328 ? -7.009 10.449 19.302 1.00 60.25 328 ILE A N 1
ATOM 2646 C CA . ILE A 1 328 ? -7.305 9.018 19.446 1.00 60.25 328 ILE A CA 1
ATOM 2647 C C . ILE A 1 328 ? -6.030 8.190 19.230 1.00 60.25 328 ILE A C 1
ATOM 2649 O O . ILE A 1 328 ? -5.196 8.503 18.382 1.00 60.25 328 ILE A O 1
ATOM 2653 N N . LYS A 1 329 ? -5.880 7.085 19.977 1.00 67.62 329 LYS A N 1
ATOM 2654 C CA . LYS A 1 329 ? -4.769 6.135 19.798 1.00 67.62 329 LYS A CA 1
ATOM 2655 C C . LYS A 1 329 ? -4.795 5.543 18.384 1.00 67.62 329 LYS A C 1
ATOM 2657 O O . LYS A 1 329 ? -5.686 4.757 18.058 1.00 67.62 329 LYS A O 1
ATOM 2662 N N . GLN A 1 330 ? -3.772 5.873 17.602 1.00 74.06 330 GLN A N 1
ATOM 2663 C CA . GLN A 1 330 ? -3.612 5.452 16.215 1.00 74.06 330 GLN A CA 1
ATOM 2664 C C . GLN A 1 330 ? -2.430 4.484 16.061 1.00 74.06 330 GLN A C 1
ATOM 2666 O O . GLN A 1 330 ? -1.323 4.748 16.543 1.00 74.06 330 GLN A O 1
ATOM 2671 N N . ALA A 1 331 ? -2.659 3.369 15.371 1.00 75.38 331 ALA A N 1
ATOM 2672 C CA . ALA A 1 331 ? -1.616 2.485 14.861 1.00 75.38 331 ALA A CA 1
ATOM 2673 C C . ALA A 1 331 ? -1.553 2.606 13.337 1.00 75.38 331 ALA A C 1
ATOM 2675 O O . ALA A 1 331 ? -2.594 2.611 12.689 1.00 75.38 331 ALA A O 1
ATOM 2676 N N . VAL A 1 332 ? -0.352 2.709 12.772 1.00 78.81 332 VAL A N 1
ATOM 2677 C CA . VAL A 1 332 ? -0.138 2.722 11.321 1.00 78.81 332 VAL A CA 1
ATOM 2678 C C . VAL A 1 332 ? 0.664 1.496 10.918 1.00 78.81 332 VAL A C 1
ATOM 2680 O O . VAL A 1 332 ? 1.753 1.277 11.455 1.00 78.81 332 VAL A O 1
ATOM 2683 N N . LEU A 1 333 ? 0.130 0.751 9.954 1.00 80.75 333 LEU A N 1
ATOM 2684 C CA . LEU A 1 333 ? 0.764 -0.387 9.309 1.00 80.75 333 LEU A CA 1
ATOM 2685 C C . LEU A 1 333 ? 1.134 -0.058 7.878 1.00 80.75 333 LEU A C 1
ATOM 2687 O O . LEU A 1 333 ? 0.367 0.597 7.175 1.00 80.75 333 LEU A O 1
ATOM 2691 N N . VAL A 1 334 ? 2.299 -0.536 7.449 1.00 81.81 334 VAL A N 1
ATOM 2692 C CA . VAL A 1 334 ? 2.764 -0.364 6.073 1.00 81.81 334 VAL A CA 1
ATOM 2693 C C . VAL A 1 334 ? 3.179 -1.710 5.503 1.00 81.81 334 VAL A C 1
ATOM 2695 O O . VAL A 1 334 ? 4.162 -2.299 5.954 1.00 81.81 334 VAL A O 1
ATOM 2698 N N . PHE A 1 335 ? 2.451 -2.177 4.493 1.00 79.56 335 PHE A N 1
ATOM 2699 C CA . PHE A 1 335 ? 2.714 -3.436 3.809 1.00 79.56 335 PHE A CA 1
ATOM 2700 C C . PHE A 1 335 ? 3.297 -3.196 2.420 1.00 79.56 335 PHE A C 1
ATOM 2702 O O . PHE A 1 335 ? 2.838 -2.336 1.671 1.00 79.56 335 PHE A O 1
ATOM 2709 N N . ARG A 1 336 ? 4.333 -3.976 2.095 1.00 76.88 336 ARG A N 1
ATOM 2710 C CA . ARG A 1 336 ? 5.134 -3.832 0.867 1.00 76.88 336 ARG A CA 1
ATOM 2711 C C . ARG A 1 336 ? 5.066 -5.050 -0.055 1.00 76.88 336 ARG A C 1
ATOM 2713 O O . ARG A 1 336 ? 5.721 -5.050 -1.089 1.00 76.88 336 ARG A O 1
ATOM 2720 N N . ASN A 1 337 ? 4.364 -6.106 0.349 1.00 77.19 337 ASN A N 1
ATOM 2721 C CA . ASN A 1 337 ? 4.383 -7.403 -0.319 1.00 77.19 337 ASN A CA 1
ATOM 2722 C C . ASN A 1 337 ? 2.990 -8.047 -0.345 1.00 77.19 337 ASN A C 1
ATOM 2724 O O . ASN A 1 337 ? 2.084 -7.618 0.369 1.00 77.19 337 ASN A O 1
ATOM 2728 N N . LYS A 1 338 ? 2.849 -9.113 -1.142 1.00 75.56 338 LYS A N 1
ATOM 2729 C CA . LYS A 1 338 ? 1.602 -9.884 -1.293 1.00 75.56 338 LYS A CA 1
ATOM 2730 C C . LYS A 1 338 ? 1.122 -10.552 -0.000 1.00 75.56 338 LYS A C 1
ATOM 2732 O O . LYS A 1 338 ? -0.059 -10.829 0.140 1.00 75.56 338 LYS A O 1
ATOM 2737 N N . ARG A 1 339 ? 2.008 -10.747 0.984 1.00 81.56 339 ARG A N 1
ATOM 2738 C CA . ARG A 1 339 ? 1.679 -11.324 2.303 1.00 81.56 339 ARG A CA 1
ATOM 2739 C C . ARG A 1 339 ? 1.059 -10.306 3.273 1.00 81.56 339 ARG A C 1
ATOM 2741 O O . ARG A 1 339 ? 0.995 -10.564 4.473 1.00 81.56 339 ARG A O 1
ATOM 2748 N N . TRP A 1 340 ? 0.601 -9.153 2.777 1.00 85.75 340 TRP A N 1
ATOM 2749 C CA . TRP A 1 340 ? 0.008 -8.087 3.587 1.00 85.75 340 TRP A CA 1
ATOM 2750 C C . TRP A 1 340 ? -1.140 -8.586 4.473 1.00 85.75 340 TRP A C 1
ATOM 2752 O O . TRP A 1 340 ? -1.215 -8.189 5.631 1.00 85.75 340 TRP A O 1
ATOM 2762 N N . LEU A 1 341 ? -1.991 -9.482 3.961 1.00 86.56 341 LEU A N 1
ATOM 2763 C CA . LEU A 1 341 ? -3.161 -9.969 4.689 1.00 86.56 341 LEU A CA 1
ATOM 2764 C C . LEU A 1 341 ? -2.775 -10.889 5.854 1.00 86.56 341 LEU A C 1
ATOM 2766 O O . LEU A 1 341 ? -3.330 -10.768 6.944 1.00 86.56 341 LEU A O 1
ATOM 2770 N N . GLN A 1 342 ? -1.770 -11.747 5.655 1.00 88.06 342 GLN A N 1
ATOM 2771 C CA . GLN A 1 342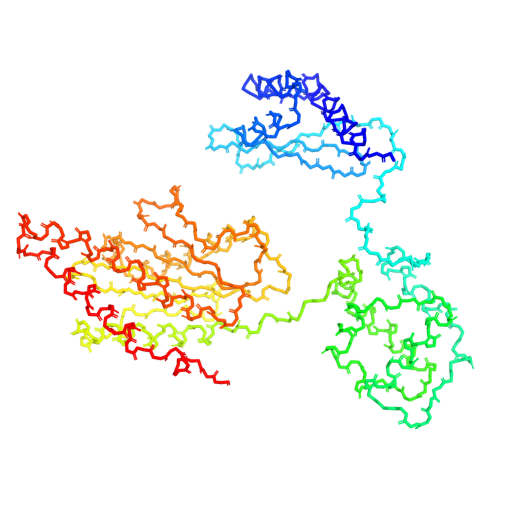 ? -1.212 -12.586 6.717 1.00 88.06 342 GLN A CA 1
ATOM 2772 C C . GLN A 1 342 ? -0.609 -11.721 7.832 1.00 88.06 342 GLN A C 1
ATOM 2774 O O . GLN A 1 342 ? -0.953 -11.880 9.001 1.00 88.06 342 GLN A O 1
ATOM 2779 N N . HIS A 1 343 ? 0.224 -10.742 7.470 1.00 85.94 343 HIS A N 1
ATOM 2780 C CA . HIS A 1 343 ? 0.819 -9.836 8.452 1.00 85.94 343 HIS A CA 1
ATOM 2781 C C . HIS A 1 343 ? -0.227 -8.946 9.140 1.00 85.94 343 HIS A C 1
ATOM 2783 O O . HIS A 1 343 ? -0.080 -8.596 10.312 1.00 85.94 343 HIS A O 1
ATOM 2789 N N . LEU A 1 344 ? -1.298 -8.572 8.433 1.00 87.81 344 LEU A N 1
ATOM 2790 C CA . LEU A 1 344 ? -2.421 -7.858 9.025 1.00 87.81 344 LEU A CA 1
ATOM 2791 C C . LEU A 1 344 ? -3.127 -8.723 10.070 1.00 87.81 344 LEU A C 1
ATOM 2793 O O . LEU A 1 344 ? -3.354 -8.241 11.178 1.00 87.81 344 LEU A O 1
ATOM 2797 N N . LYS A 1 345 ? -3.437 -9.985 9.745 1.00 90.25 345 LYS A N 1
ATOM 2798 C CA . LYS A 1 345 ? -4.030 -10.943 10.688 1.00 90.25 345 LYS A CA 1
ATOM 2799 C C . LYS A 1 345 ? -3.162 -11.071 11.941 1.00 90.25 345 LYS A C 1
ATOM 2801 O O . LYS A 1 345 ? -3.665 -10.872 13.040 1.00 90.25 345 LYS A O 1
ATOM 2806 N N . GLU A 1 346 ? -1.861 -11.317 11.789 1.00 89.31 346 GLU A N 1
ATOM 2807 C CA . GLU A 1 346 ? -0.909 -11.419 12.908 1.00 89.31 346 GLU A CA 1
ATOM 2808 C C . GLU A 1 346 ? -0.891 -10.155 13.776 1.00 89.31 346 GLU A C 1
ATOM 2810 O O . GLU A 1 346 ? -0.955 -10.227 15.007 1.00 89.31 346 GLU A O 1
ATOM 2815 N N . PHE A 1 347 ? -0.863 -8.981 13.141 1.00 87.88 347 PHE A N 1
ATOM 2816 C CA . PHE A 1 347 ? -0.896 -7.714 13.857 1.00 87.88 347 PHE A CA 1
ATOM 2817 C C . PHE A 1 347 ? -2.206 -7.512 14.623 1.00 87.88 347 PHE A C 1
ATOM 2819 O O . PHE A 1 347 ? -2.172 -7.097 15.784 1.00 87.88 347 PHE A O 1
ATOM 2826 N N . LEU A 1 348 ? -3.356 -7.772 13.994 1.00 89.31 348 LEU A N 1
ATOM 2827 C CA . LEU A 1 348 ? -4.663 -7.625 14.634 1.00 89.31 348 LEU A CA 1
ATOM 2828 C C . LEU A 1 348 ? -4.805 -8.594 15.808 1.00 89.31 348 LEU A C 1
ATOM 2830 O O . LEU A 1 348 ? -5.213 -8.159 16.883 1.00 89.31 348 LEU A O 1
ATOM 2834 N N . THR A 1 349 ? -4.361 -9.844 15.653 1.00 91.00 349 THR A N 1
ATOM 2835 C CA . THR A 1 349 ? -4.292 -10.824 16.743 1.00 91.00 349 THR A CA 1
ATOM 2836 C C . THR A 1 349 ? -3.456 -10.287 17.903 1.00 91.00 349 THR A C 1
ATOM 2838 O O . THR A 1 349 ? -3.939 -10.196 19.029 1.00 91.00 349 THR A O 1
ATOM 2841 N N . GLY A 1 350 ? -2.227 -9.824 17.649 1.00 88.88 350 GLY A N 1
ATOM 2842 C CA . GLY A 1 350 ? -1.377 -9.254 18.699 1.00 88.88 350 GLY A CA 1
ATOM 2843 C C . GLY A 1 350 ? -1.981 -8.008 19.363 1.00 88.88 350 GLY A C 1
ATOM 2844 O O . GLY A 1 350 ? -1.907 -7.840 20.586 1.00 88.88 350 GLY A O 1
ATOM 2845 N N . LEU A 1 351 ? -2.611 -7.129 18.577 1.00 86.88 351 LEU A N 1
ATOM 2846 C CA . LEU A 1 351 ? -3.269 -5.920 19.067 1.00 86.88 351 LEU A CA 1
ATOM 2847 C C . LEU A 1 351 ? -4.455 -6.256 19.977 1.00 86.88 351 LEU A C 1
ATOM 2849 O O . LEU A 1 351 ? -4.562 -5.679 21.064 1.00 86.88 351 LEU A O 1
ATOM 2853 N N . PHE A 1 352 ? -5.338 -7.151 19.539 1.00 89.88 352 PHE A N 1
ATOM 2854 C CA . PHE A 1 352 ? -6.546 -7.522 20.269 1.00 89.88 352 PHE A CA 1
ATOM 2855 C C . PHE A 1 352 ? -6.222 -8.369 21.497 1.00 89.88 352 PHE A C 1
ATOM 2857 O O . PHE A 1 352 ? -6.713 -8.030 22.569 1.00 89.88 352 PHE A O 1
ATOM 2864 N N . SER A 1 353 ? -5.282 -9.317 21.430 1.00 90.75 353 SER A N 1
ATOM 2865 C CA . SER A 1 353 ? -4.815 -10.065 22.611 1.00 90.75 353 SER A CA 1
ATOM 2866 C C . SER A 1 353 ? -4.230 -9.141 23.684 1.00 90.75 353 SER A C 1
ATOM 2868 O O . SER A 1 353 ? -4.523 -9.261 24.878 1.00 90.75 353 SER A O 1
ATOM 2870 N N . LYS A 1 354 ? -3.445 -8.134 23.279 1.00 88.00 354 LYS A N 1
ATOM 2871 C CA . LYS A 1 354 ? -2.903 -7.131 24.210 1.00 88.00 354 LYS A CA 1
ATOM 2872 C C . LYS A 1 354 ? -3.981 -6.229 24.817 1.00 88.00 354 LYS A C 1
ATOM 2874 O O . LYS A 1 354 ? -3.802 -5.724 25.926 1.00 88.00 354 LYS A O 1
ATOM 2879 N N . ARG A 1 355 ? -5.073 -5.961 24.098 1.00 87.19 355 ARG A N 1
ATOM 2880 C CA . ARG A 1 355 ? -6.215 -5.208 24.639 1.00 87.19 355 ARG A CA 1
ATOM 2881 C C . ARG A 1 355 ? -7.050 -6.069 25.577 1.00 87.19 355 ARG A C 1
ATOM 2883 O O . ARG A 1 355 ? -7.325 -5.611 26.681 1.00 87.19 355 ARG A O 1
ATOM 2890 N N . LEU A 1 356 ? -7.355 -7.301 25.180 1.00 89.50 356 LEU A N 1
ATOM 2891 C CA . LEU A 1 356 ? -8.114 -8.265 25.966 1.00 89.50 356 LEU A CA 1
ATOM 2892 C C . LEU A 1 356 ? -7.444 -8.524 27.317 1.00 89.50 356 LEU A C 1
ATOM 2894 O O . LEU A 1 356 ? -8.057 -8.292 28.348 1.00 89.50 356 LEU A O 1
ATOM 2898 N N . SER A 1 357 ? -6.152 -8.862 27.330 1.00 89.19 357 SER A N 1
ATOM 2899 C CA . SER A 1 357 ? -5.382 -9.056 28.574 1.00 89.19 357 SER A CA 1
ATOM 2900 C C . SER A 1 357 ? -5.427 -7.850 29.523 1.00 89.19 357 SER A C 1
ATOM 2902 O O . SER A 1 357 ? -5.482 -8.007 30.742 1.00 89.19 357 SER A O 1
ATOM 2904 N N . ARG A 1 358 ? -5.422 -6.620 28.992 1.00 86.69 358 ARG A N 1
ATOM 2905 C CA . ARG A 1 358 ? -5.557 -5.400 29.806 1.00 86.69 358 ARG A CA 1
ATOM 2906 C C . ARG A 1 358 ? -6.971 -5.220 30.343 1.00 86.69 358 ARG A C 1
ATOM 2908 O O . ARG A 1 358 ? -7.120 -4.783 31.478 1.00 86.69 358 ARG A O 1
ATOM 2915 N N . LEU A 1 359 ? -7.983 -5.523 29.537 1.00 87.00 359 LEU A N 1
ATOM 2916 C CA . LEU A 1 359 ? -9.381 -5.437 29.947 1.00 87.00 359 LEU A CA 1
ATOM 2917 C C . LEU A 1 359 ? -9.722 -6.510 30.980 1.00 87.00 359 LEU A C 1
ATOM 2919 O O . LEU A 1 359 ? -10.298 -6.167 31.999 1.00 87.00 359 LEU A O 1
ATOM 2923 N N . GLN A 1 360 ? -9.258 -7.749 30.812 1.00 87.38 360 GLN A N 1
ATOM 2924 C CA . GLN A 1 360 ? -9.417 -8.831 31.790 1.00 87.38 360 GLN A CA 1
ATOM 2925 C C . GLN A 1 360 ? -8.815 -8.473 33.153 1.00 87.38 360 GLN A C 1
ATOM 2927 O O . GLN A 1 360 ? -9.431 -8.730 34.184 1.00 87.38 360 GLN A O 1
ATOM 2932 N N . LYS A 1 361 ? -7.645 -7.814 33.182 1.00 86.56 361 LYS A N 1
ATOM 2933 C CA . LYS A 1 361 ? -7.076 -7.287 34.435 1.00 86.56 361 LYS A CA 1
ATOM 2934 C C . LYS A 1 361 ? -7.995 -6.262 35.107 1.00 86.56 361 LYS A C 1
ATOM 2936 O O . LYS A 1 361 ? -8.112 -6.289 36.322 1.00 86.56 361 LYS A O 1
ATOM 2941 N N . ARG A 1 362 ? -8.652 -5.390 34.332 1.00 80.31 362 ARG A N 1
ATOM 2942 C CA . ARG A 1 362 ? -9.621 -4.403 34.851 1.00 80.31 362 ARG A CA 1
ATOM 2943 C C . ARG A 1 362 ? -10.954 -5.041 35.245 1.00 80.31 362 ARG A C 1
ATOM 2945 O O . ARG A 1 362 ? -11.564 -4.589 36.203 1.00 80.31 362 ARG A O 1
ATOM 2952 N N . LEU A 1 363 ? -11.379 -6.089 34.542 1.00 82.56 363 LEU A N 1
ATOM 2953 C CA . LEU A 1 363 ? -12.618 -6.820 34.806 1.00 82.56 363 LEU A CA 1
ATOM 2954 C C . LEU A 1 363 ? -12.585 -7.494 36.184 1.00 82.56 363 LEU A C 1
ATOM 2956 O O . LEU A 1 363 ? -13.590 -7.489 36.883 1.00 82.56 363 LEU A O 1
ATOM 2960 N N . ARG A 1 364 ? -11.412 -7.981 36.621 1.00 79.69 364 ARG A N 1
ATOM 2961 C CA . ARG A 1 364 ? -11.204 -8.490 37.993 1.00 79.69 364 ARG A CA 1
ATOM 2962 C C . ARG A 1 364 ? -11.522 -7.452 39.075 1.00 79.69 364 ARG A C 1
ATOM 2964 O O . ARG A 1 364 ? -11.822 -7.830 40.197 1.00 79.69 364 ARG A O 1
ATOM 2971 N N . SER A 1 365 ? -11.449 -6.164 38.742 1.00 72.06 365 SER A N 1
ATOM 2972 C CA . SER A 1 365 ? -11.731 -5.044 39.646 1.00 72.06 365 SER A CA 1
ATOM 2973 C C . SER A 1 365 ? -13.135 -4.451 39.455 1.00 72.06 365 SER A C 1
ATOM 2975 O O . SER A 1 365 ? -13.601 -3.713 40.313 1.00 72.06 365 SER A O 1
ATOM 2977 N N . SER A 1 366 ? -13.798 -4.721 38.324 1.00 70.12 366 SER A N 1
ATOM 2978 C CA . SER A 1 366 ? -15.141 -4.226 37.994 1.00 70.12 366 SER A CA 1
ATOM 2979 C C . SER A 1 366 ? -15.797 -5.167 36.966 1.00 70.12 366 SER A C 1
ATOM 2981 O O . SER A 1 366 ? -15.556 -5.024 35.763 1.00 70.12 366 SER A O 1
ATOM 2983 N N . PRO A 1 367 ? -16.570 -6.174 37.417 1.00 62.59 367 PRO A N 1
ATOM 2984 C CA . PRO A 1 367 ? -16.976 -7.309 36.579 1.00 62.59 367 PRO A CA 1
ATOM 2985 C C . PRO A 1 367 ? -18.210 -7.073 35.688 1.00 62.59 367 PRO A C 1
ATOM 2987 O O . PRO A 1 367 ? -18.610 -7.977 34.953 1.00 62.59 367 PRO A O 1
ATOM 2990 N N . TYR A 1 368 ? -18.803 -5.875 35.703 1.00 71.75 368 TYR A N 1
ATOM 2991 C CA . TYR A 1 368 ? -20.045 -5.566 34.984 1.00 71.75 368 TYR A CA 1
ATOM 2992 C C . TYR A 1 368 ? -19.905 -4.367 34.032 1.00 71.75 368 TYR A C 1
ATOM 2994 O O . TYR A 1 368 ? -18.966 -3.575 34.117 1.00 71.75 368 TYR A O 1
ATOM 3002 N N . GLY A 1 369 ? -20.862 -4.236 33.109 1.00 79.38 369 GLY A N 1
ATOM 3003 C CA . GLY A 1 369 ? -20.981 -3.092 32.202 1.00 79.38 369 GLY A CA 1
ATOM 3004 C C . GLY A 1 369 ? -20.058 -3.143 30.979 1.00 79.38 369 GLY A C 1
ATOM 3005 O O . GLY A 1 369 ? -19.680 -4.210 30.493 1.00 79.38 369 GLY A O 1
ATOM 3006 N N . VAL A 1 370 ? -19.695 -1.960 30.473 1.00 83.19 370 VAL A N 1
ATOM 3007 C CA . VAL A 1 370 ? -18.987 -1.758 29.191 1.00 83.19 370 VAL A CA 1
ATOM 3008 C C . VAL A 1 370 ? -17.687 -2.568 29.090 1.00 83.19 370 VAL A C 1
ATOM 3010 O O . VAL A 1 370 ? -17.351 -3.066 28.021 1.00 83.19 370 VAL A O 1
ATOM 3013 N N . ILE A 1 371 ? -16.962 -2.764 30.198 1.00 83.62 371 ILE A N 1
ATOM 3014 C CA . ILE A 1 371 ? -15.692 -3.512 30.202 1.00 83.62 371 ILE A CA 1
ATOM 3015 C C . ILE A 1 371 ? -15.907 -4.984 29.827 1.00 83.62 371 ILE A C 1
ATOM 3017 O O . ILE A 1 371 ? -15.102 -5.531 29.071 1.00 83.62 371 ILE A O 1
ATOM 3021 N N . LYS A 1 372 ? -16.986 -5.613 30.314 1.00 86.12 372 LYS A N 1
ATOM 3022 C CA . LYS A 1 372 ? -17.323 -7.003 29.980 1.00 86.12 372 LYS A CA 1
ATOM 3023 C C . LYS A 1 372 ? -17.676 -7.133 28.499 1.00 86.12 372 LYS A C 1
ATOM 3025 O O . LYS A 1 372 ? -17.067 -7.949 27.818 1.00 86.12 372 LYS A O 1
ATOM 3030 N N . GLN A 1 373 ? -18.529 -6.242 27.983 1.00 86.88 373 GLN A N 1
ATOM 3031 C CA . GLN A 1 373 ? -18.874 -6.201 26.554 1.00 86.88 373 GLN A CA 1
ATOM 3032 C C . GLN A 1 373 ? -17.623 -6.083 25.667 1.00 86.88 373 GLN A C 1
ATOM 3034 O O . GLN A 1 373 ? -17.492 -6.791 24.672 1.00 86.88 373 GLN A O 1
ATOM 3039 N N . MET A 1 374 ? -16.657 -5.243 26.058 1.00 88.44 374 MET A N 1
ATOM 3040 C CA . MET A 1 374 ? -15.386 -5.124 25.337 1.00 88.44 374 MET A CA 1
ATOM 3041 C C . MET A 1 374 ? -14.539 -6.396 25.405 1.00 88.44 374 MET A C 1
ATOM 3043 O O . MET A 1 374 ? -13.913 -6.755 24.407 1.00 88.44 374 MET A O 1
ATOM 3047 N N . CYS A 1 375 ? -14.479 -7.071 26.557 1.00 89.19 375 CYS A N 1
ATOM 3048 C CA . CYS A 1 375 ? -13.794 -8.360 26.681 1.00 89.19 375 CYS A CA 1
ATOM 3049 C C . CYS A 1 375 ? -14.402 -9.406 25.743 1.00 89.19 375 CYS A C 1
ATOM 3051 O O . CYS A 1 375 ? -13.654 -10.071 25.023 1.00 89.19 375 CYS A O 1
ATOM 3053 N N . ASP A 1 376 ? -15.728 -9.516 25.725 1.00 90.69 376 ASP A N 1
ATOM 3054 C CA . ASP A 1 376 ? -16.453 -10.485 24.903 1.00 90.69 376 ASP A CA 1
ATOM 3055 C C . ASP A 1 376 ? -16.218 -10.195 23.413 1.00 90.69 376 ASP A C 1
ATOM 3057 O O . ASP A 1 376 ? -15.792 -11.080 22.669 1.00 90.69 376 ASP A O 1
ATOM 3061 N N . ALA A 1 377 ? -16.322 -8.924 23.007 1.00 91.81 377 ALA A N 1
ATOM 3062 C CA . ALA A 1 377 ? -16.067 -8.503 21.632 1.00 91.81 377 ALA A CA 1
ATOM 3063 C C . ALA A 1 377 ? -14.631 -8.795 21.171 1.00 91.81 377 ALA A C 1
ATOM 3065 O O . ALA A 1 377 ? -14.420 -9.379 20.107 1.00 91.81 377 ALA A O 1
ATOM 3066 N N . PHE A 1 378 ? -13.614 -8.436 21.966 1.00 91.94 378 PHE A N 1
ATOM 3067 C CA . PHE A 1 378 ? -12.226 -8.739 21.597 1.00 91.94 378 PHE A CA 1
ATOM 3068 C C . PHE A 1 378 ? -11.938 -10.243 21.580 1.00 91.94 378 PHE A C 1
ATOM 3070 O O . PHE A 1 378 ? -11.125 -10.676 20.764 1.00 91.94 378 PHE A O 1
ATOM 3077 N N . SER A 1 379 ? -12.591 -11.030 22.437 1.00 93.06 379 SER A N 1
ATOM 3078 C CA . SER A 1 379 ? -12.464 -12.492 22.430 1.00 93.06 379 SER A CA 1
ATOM 3079 C C . SER A 1 379 ? -13.068 -13.086 21.156 1.00 93.06 379 SER A C 1
ATOM 3081 O O . SER A 1 379 ? -12.391 -13.841 20.462 1.00 93.06 379 SER A O 1
ATOM 3083 N N . ALA A 1 380 ? -14.275 -12.659 20.776 1.00 92.88 380 ALA A N 1
ATOM 3084 C CA . ALA A 1 380 ? -14.929 -13.073 19.536 1.00 92.88 380 ALA A CA 1
ATOM 3085 C C . ALA A 1 380 ? -14.109 -12.705 18.287 1.00 92.88 380 ALA A C 1
ATOM 3087 O O . ALA A 1 380 ? -13.927 -13.522 17.383 1.00 92.88 380 ALA A O 1
ATOM 3088 N N . PHE A 1 381 ? -13.540 -11.494 18.247 1.00 93.19 381 PHE A N 1
ATOM 3089 C CA . PHE A 1 381 ? -12.668 -11.077 17.145 1.00 93.19 381 PHE A CA 1
ATOM 3090 C C . PHE A 1 381 ? -11.404 -11.929 17.041 1.00 93.19 381 PHE A C 1
ATOM 3092 O O . PHE A 1 381 ? -10.970 -12.241 15.933 1.00 93.19 381 PHE A O 1
ATOM 3099 N N . LEU A 1 382 ? -10.807 -12.311 18.172 1.00 93.25 382 LEU A N 1
ATOM 3100 C CA . LEU A 1 382 ? -9.641 -13.192 18.192 1.00 93.25 382 LEU A CA 1
ATOM 3101 C C . LEU A 1 382 ? -9.976 -14.600 17.701 1.00 93.25 382 LEU A C 1
ATOM 3103 O O . LEU A 1 382 ? -9.213 -15.144 16.903 1.00 93.25 382 LEU A O 1
ATOM 3107 N N . GLU A 1 383 ? -11.112 -15.158 18.118 1.00 92.81 383 GLU A N 1
ATOM 3108 C CA . GLU A 1 383 ? -11.588 -16.465 17.650 1.00 92.81 383 GLU A CA 1
ATOM 3109 C C . GLU A 1 383 ? -11.797 -16.445 16.127 1.00 92.81 383 GLU A C 1
ATOM 3111 O O . GLU A 1 383 ? -11.244 -17.274 15.400 1.00 92.81 383 GLU A O 1
ATOM 3116 N N . ALA A 1 384 ? -12.488 -15.420 15.615 1.00 92.44 384 ALA A N 1
ATOM 3117 C CA . ALA A 1 384 ? -12.714 -15.241 14.183 1.00 92.44 384 ALA A CA 1
ATOM 3118 C C . ALA A 1 384 ? -11.404 -15.093 13.395 1.00 92.44 384 ALA A C 1
ATOM 3120 O O . ALA A 1 384 ? -11.245 -15.688 12.324 1.00 92.44 384 ALA A O 1
ATOM 3121 N N . LEU A 1 385 ? -10.441 -14.328 13.920 1.00 91.62 385 LEU A N 1
ATOM 3122 C CA . LEU A 1 385 ? -9.111 -14.212 13.322 1.00 91.62 385 LEU A CA 1
ATOM 3123 C C . LEU A 1 385 ? -8.397 -15.566 13.309 1.00 91.62 385 LEU A C 1
ATOM 3125 O O . LEU A 1 385 ? -7.809 -15.918 12.287 1.00 91.62 385 LEU A O 1
ATOM 3129 N N . ARG A 1 386 ? -8.460 -16.340 14.400 1.00 90.06 386 ARG A N 1
ATOM 3130 C CA . ARG A 1 386 ? -7.819 -17.659 14.516 1.00 90.06 386 ARG A CA 1
ATOM 3131 C C . ARG A 1 386 ? -8.334 -18.620 13.448 1.00 90.06 386 ARG A C 1
ATOM 3133 O O . ARG A 1 386 ? -7.518 -19.174 12.714 1.00 90.06 386 ARG A O 1
ATOM 3140 N N . LEU A 1 387 ? -9.656 -18.728 13.323 1.00 88.69 387 LEU A N 1
ATOM 3141 C CA . LEU A 1 387 ? -10.350 -19.628 12.393 1.00 88.69 387 LEU A CA 1
ATOM 3142 C C . LEU A 1 387 ? -10.258 -19.189 10.924 1.00 88.69 387 LEU A C 1
ATOM 3144 O O . LEU A 1 387 ? -10.486 -19.981 10.016 1.00 88.69 387 LEU A O 1
ATOM 3148 N N . THR A 1 388 ? -9.918 -17.927 10.663 1.00 87.50 388 THR A N 1
ATOM 3149 C CA . THR A 1 388 ? -9.834 -17.407 9.297 1.00 87.50 388 THR A CA 1
ATOM 3150 C C . THR A 1 388 ? -8.555 -17.858 8.596 1.00 87.50 388 THR A C 1
ATOM 3152 O O . THR A 1 388 ? -7.471 -17.358 8.904 1.00 87.50 388 THR A O 1
ATOM 3155 N N . ASP A 1 389 ? -8.671 -18.723 7.589 1.00 86.62 389 ASP A N 1
ATOM 3156 C CA . ASP A 1 389 ? -7.593 -18.945 6.622 1.00 86.62 389 ASP A CA 1
ATOM 3157 C C . ASP A 1 389 ? -7.530 -17.776 5.625 1.00 86.62 389 ASP A C 1
ATOM 3159 O O . ASP A 1 389 ? -8.460 -17.548 4.848 1.00 86.62 389 ASP A O 1
ATOM 3163 N N . VAL A 1 390 ? -6.425 -17.025 5.642 1.00 83.94 390 VAL A N 1
ATOM 3164 C CA . VAL A 1 390 ? -6.215 -15.860 4.768 1.00 83.94 390 VAL A CA 1
ATOM 3165 C C . VAL A 1 390 ? -6.121 -16.232 3.289 1.00 83.94 390 VAL A C 1
ATOM 3167 O O . VAL A 1 390 ? -6.380 -15.378 2.447 1.00 83.94 390 VAL A O 1
ATOM 3170 N N . ARG A 1 391 ? -5.803 -17.491 2.954 1.00 81.12 391 ARG A N 1
ATOM 3171 C CA . ARG A 1 391 ? -5.787 -17.972 1.563 1.00 81.12 391 ARG A CA 1
ATOM 3172 C C . ARG A 1 391 ? -7.186 -17.978 0.954 1.00 81.12 391 ARG A C 1
ATOM 3174 O O . ARG A 1 391 ? -7.331 -17.749 -0.234 1.00 81.12 391 ARG A O 1
ATOM 3181 N N . THR A 1 392 ? -8.215 -18.148 1.785 1.00 79.06 392 THR A N 1
ATOM 3182 C CA . THR A 1 392 ? -9.625 -18.118 1.355 1.00 79.06 392 THR A CA 1
ATOM 3183 C C . THR A 1 392 ? -10.164 -16.704 1.118 1.00 79.06 392 THR A C 1
ATOM 3185 O O . THR A 1 392 ? -11.323 -16.544 0.742 1.00 79.06 392 THR A O 1
ATOM 3188 N N . LEU A 1 393 ? -9.363 -15.668 1.395 1.00 76.06 393 LEU A N 1
ATOM 3189 C CA . LEU A 1 393 ? -9.789 -14.267 1.353 1.00 76.06 393 LEU A CA 1
ATOM 3190 C C . LEU A 1 393 ? -9.257 -13.488 0.149 1.00 76.06 393 LEU A C 1
ATOM 3192 O O . LEU A 1 393 ? -9.719 -12.376 -0.082 1.00 76.06 393 LEU A O 1
ATOM 3196 N N . VAL A 1 394 ? -8.286 -14.033 -0.581 1.00 68.62 394 VAL A N 1
ATOM 3197 C CA . VAL A 1 394 ? -7.701 -13.405 -1.769 1.00 68.62 394 VAL A CA 1
ATOM 3198 C C . VAL A 1 394 ? -8.095 -14.271 -2.960 1.00 68.62 394 VAL A C 1
ATOM 3200 O O . VAL A 1 394 ? -7.875 -15.481 -2.918 1.00 68.62 394 VAL A O 1
ATOM 3203 N N . LYS A 1 395 ? -8.712 -13.686 -3.993 1.00 57.06 395 LYS A N 1
ATOM 3204 C CA . LYS A 1 395 ? -8.888 -14.394 -5.268 1.00 57.06 395 LYS A CA 1
ATOM 3205 C C . LYS A 1 395 ? -7.493 -14.671 -5.842 1.00 57.06 395 LYS A C 1
ATOM 3207 O O . LYS A 1 395 ? -6.657 -13.771 -5.825 1.00 57.06 395 LYS A O 1
ATOM 3212 N N . GLY A 1 396 ? -7.246 -15.930 -6.210 1.00 42.53 396 GLY A N 1
ATOM 3213 C CA . GLY A 1 396 ? -5.954 -16.414 -6.712 1.00 42.53 396 GLY A CA 1
ATOM 3214 C C . GLY A 1 396 ? -5.469 -15.658 -7.934 1.00 42.53 396 GLY A C 1
ATOM 3215 O O . GLY A 1 396 ? -6.336 -15.309 -8.766 1.00 42.53 396 GLY A O 1
#

Foldseek 3Di:
DDDDVVVVVVLVQVLVQLVQCLVPPDDDPVRNVLSVCLNPDPDPVSNVVSCVVQVWDWDDDQWWIWIWGDDPDPDDPDIDTDTGGDDHDDDDDDDPPDDDDDDDDADQFLVVLLVLLVPDDQPPQDDDPPDAQLRRLVSLQVVCVVVVRHDQPQLSVVCVVVRLRHPQDPRRVSNSVVVSVVCVVCVVPSRCCRNVVHFFDWQPDDPVLVLQLVLVLQVLLQVLLVNPDQPVQWDWDDPPQPWTKIWGWQDLFPQATAIEMETEDRDRDAQEPVRVVVNVVSRVVVVVVVCVVVVSHVVRYQYYEYEYEYRHDPNNDQWDFDDDPDPHGYTHGYHHDPCSQVVVLVVLLVVLVVVLVVLVVVCVVPVDDSSVSNNSSSVSSNVSSVPDDSVVSGDD

Sequence (396 aa):
MTSYDALFETCEGLKAALKDLLENADLTKSQRKKIEDLLDCETEPGFKSLAAKYSIAISYDENNVYVTFYGKNEEFEKPKSLIGKKVPWKRFFQQSSQERGCTPSGSRSFDDLIAQLEAVDPTGLEFSSEAEGVEAFDELVSRLAERGIKLRKPLCDAIKYFGFHNWMPKEPAKALEELIEFLKANREFLGRVYESGKFYRPFEIDFYDVSDAMQRLALRMMMANGVKDPGKYIFVSPETWRTKVVVVLLPVSEEEFHLIAATVHGRRWPSPPSKADEHLRGLSYAIRRVLKMYPPVRKRIRGQTFILIGRYTRGVRGGMKRRGYAPIKQAVLVFRNKRWLQHLKEFLTGLFSKRLSRLQKRLRSSPYGVIKQMCDAFSAFLEALRLTDVRTLVKG

Secondary structure (DSSP, 8-state):
--TTHHHHHHHHHHHHHHHHHHHHS---HHHHHHHHHHHT--SHHHHHHHHHHTTEEEEE-SSEEEEEE--SSSS-SSPPEEEEE----------SS-SS-------SSHHHHHHHHHT--GGG----TT--THHHHHHHHHHHHHTT----HHHHHHHHHTTHHHH--SSHHHHHHHHHHHHHHTHHHHHHHHHHT---------HHHHHHHHHHHHHHHHHHTT-S--GGGEEE--TT-SS--EEEEEESSSS-EEEEEEEEE--SSPBPHHHHHHHHHHHHHHHHHHHHT-HHHHHTEEEEEEEEEE-B-TTS-SEE--SSS-SSEEEEEEE-STTHHHHHHHHHHHHHHHHHHHHHHHHTT--STHHHHHHHHHHHHHHHHHH--GGGGS--

Solvent-accessible surface area (backbone atoms only — not comparable to full-atom values): 22818 Å² total; per-residue (Å²): 137,77,86,55,64,75,55,51,54,54,52,52,62,45,44,52,36,53,50,44,38,69,76,75,45,97,64,53,76,72,53,48,51,56,48,50,61,46,62,72,41,90,42,71,70,57,32,54,51,50,32,58,73,63,35,45,49,78,50,69,61,99,63,37,49,34,47,32,62,60,70,96,84,69,98,60,101,60,84,62,69,48,80,23,86,60,82,92,79,84,87,90,87,87,83,91,83,81,87,86,78,90,82,76,92,66,71,89,47,59,65,50,46,51,54,53,58,72,68,52,74,44,89,78,54,83,73,67,95,80,54,56,39,66,53,36,45,53,49,52,51,49,58,37,38,77,73,64,44,76,78,51,66,32,38,51,55,47,46,49,70,74,42,47,33,73,71,54,52,88,50,49,50,56,31,52,52,52,49,52,50,52,48,60,79,39,34,84,60,52,34,51,17,53,74,68,66,47,61,60,70,71,50,90,66,58,54,65,59,52,40,51,29,49,48,56,53,48,43,48,26,32,48,57,53,70,42,89,70,46,67,87,38,50,47,70,54,58,87,88,42,94,56,52,37,33,38,37,50,46,66,36,37,100,71,32,26,38,36,38,34,39,35,57,46,66,47,52,58,67,34,47,53,74,51,51,51,50,51,50,51,45,52,54,50,45,50,51,58,57,38,63,80,38,59,77,56,59,80,24,51,67,35,37,38,41,37,41,36,33,41,55,33,85,83,44,67,44,75,40,72,60,84,79,88,54,102,50,61,37,40,38,37,54,33,71,58,93,61,39,63,56,55,46,52,55,49,50,44,55,53,37,53,58,47,33,60,54,41,53,62,48,32,79,77,47,78,63,63,68,59,43,45,30,36,52,29,38,49,23,36,44,51,35,56,68,74,50,62,64,75,83,43,51,88,129

Nearest PDB structures (foldseek):
  5cs4-assembly3_B  TM=1.703E-01  e=1.384E-02  Saccharomyces cerevisiae S288C
  5cs4-assembly3_A  TM=1.788E-01  e=1.384E-02  Saccharomyces cerevisiae S288C
  5trc-assembly1_A  TM=1.657E-01  e=7.115E-02  Saccharomyces cerevisiae S288C
  5trc-assembly2_B  TM=1.925E-01  e=2.329E-01  Saccharomyces cerevisiae S288C
  3l0x-assembly1_A  TM=2.293E-01  e=9.553E-01  Saccharomyces cerevisiae